Protein AF-A0A6J8AK44-F1 (afdb_monomer_lite)

Secondary structure (DSSP, 8-state):
--------S-S--SS-----TT-SSTT-----SSEEE-S-TT-SS-EEEHHHH-S--TTS----TTTTTPPP-TTS--HHHHHHHHHHHHH-TTS-----------HHHHHHTHHHHHHHHHHHHHH-HHHHS-HHHHHHHHHHHHHHH-HHHHH-HHHHHHHHHHHHHHHHHHH---TTS-HHHHHHHHHHHHHHHHT-HHHHHHHHHHHHHTTPPPSHHHHHHHHHHHHHHHHHHHHHHHT--S--SS----PPPHHHHHHHHHHHHHHHHHHHHHHHT-TT-HHHHHHHHHHHHTBPPTT-----TTGGGGHHHHHH-SS----B-HHHHHHHHHHHHHHHHHS-TT---TT--HHHHHHHHHH-HHHHHHHHHHTTT---HHHHHHHHHHHHHHHHHHHHHHHHHHHHHHHHHHHHHHHHHHHHHHHHHHHHHTT-

InterPro domains:
  IPR001965 Zinc finger, PHD-type [SM00249] (24-68)
  IPR011011 Zinc finger, FYVE/PHD-type [SSF57903] (15-71)
  IPR013083 Zinc finger, RING/FYVE/PHD-type [G3DSA:3.30.40.10] (11-73)
  IPR019786 Zinc finger, PHD-type, conserved site [PS01359] (25-67)

Sequence (440 aa):
MDDDIFISDAEALELVKEFDLETFCICKSNNSTDLICCSIDDCEINFYHRKCAGELPVNEEWTCFTCRGIQHPQTLYSSELHEKCVQKEQTNGKKTKRTYAYNDFSLEDAQADAINMIELSIKHLTEDSAMKLNPEFGKTVTLCHSNLKNPKLRSMELVKNICSNIITEIWPSIVTSNEKALLNSRLEDKTALFHKIRSAPSMILNMKELFKVLEVPNGAMTMFILQFLLPKLFQVLIKKRTKETPTAEPEKMFNLDRTEEQVLRYTAGYVCRKLSRHFKRYPRNDTAKICAEIVDSFHKSPVTRSYNFLSYTKIWVDLINRVGVYEINDDVFIFFRRMELVVRQYLNDSDTSLSVSKYILEKEIMNNSLVNIGFNELVQSYDNDQLKLILLCKFVSCWIDLRMNAFSKAYMYSKKRNNSSLSRKTKKSMRKELNKENKK

Organism: Mytilus coruscus (NCBI:txid42192)

Radius of gyration: 30.2 Å; chains: 1; bounding box: 61×74×103 Å

Structure (mmCIF, N/CA/C/O backbone):
data_AF-A0A6J8AK44-F1
#
_entry.id   AF-A0A6J8AK44-F1
#
loop_
_atom_site.group_PDB
_atom_site.id
_atom_site.type_symbol
_atom_site.label_atom_id
_atom_site.label_alt_id
_atom_site.label_comp_id
_atom_site.label_asym_id
_atom_site.label_entity_id
_atom_site.label_seq_id
_atom_site.pdbx_PDB_ins_code
_atom_site.Cartn_x
_atom_site.Cartn_y
_atom_site.Cartn_z
_atom_site.occupancy
_atom_site.B_iso_or_equiv
_atom_site.auth_seq_id
_atom_site.auth_comp_id
_atom_site.auth_asym_id
_atom_site.auth_atom_id
_atom_site.pdbx_PDB_model_num
ATOM 1 N N . MET A 1 1 ? 21.550 1.348 -42.463 1.00 33.69 1 MET A N 1
ATOM 2 C CA . MET A 1 1 ? 20.471 2.252 -42.936 1.00 33.69 1 MET A CA 1
ATOM 3 C C . MET A 1 1 ? 19.474 2.224 -41.811 1.00 33.69 1 MET A C 1
ATOM 5 O O . MET A 1 1 ? 18.588 1.378 -41.786 1.00 33.69 1 MET A O 1
ATOM 9 N N . ASP A 1 2 ? 19.800 3.022 -40.807 1.00 28.06 2 ASP A N 1
ATOM 10 C CA . ASP A 1 2 ? 19.298 2.922 -39.450 1.00 28.06 2 ASP A CA 1
ATOM 11 C C . ASP A 1 2 ? 18.446 4.162 -39.215 1.00 28.06 2 ASP A C 1
ATOM 13 O O . ASP A 1 2 ? 18.960 5.278 -39.185 1.00 28.06 2 ASP A O 1
ATOM 17 N N . ASP A 1 3 ? 17.134 3.958 -39.143 1.00 28.27 3 ASP A N 1
ATOM 18 C CA . ASP A 1 3 ? 16.196 4.992 -38.728 1.00 28.27 3 ASP A CA 1
ATOM 19 C C . ASP A 1 3 ? 16.139 4.977 -37.197 1.00 28.27 3 ASP A C 1
ATOM 21 O O . ASP A 1 3 ? 15.371 4.231 -36.580 1.00 28.27 3 ASP A O 1
ATOM 25 N N . ASP A 1 4 ? 16.997 5.794 -36.587 1.00 29.83 4 ASP A N 1
ATOM 26 C CA . ASP A 1 4 ? 16.963 6.109 -35.164 1.00 29.83 4 ASP A CA 1
ATOM 27 C C . ASP A 1 4 ? 15.692 6.907 -34.840 1.00 29.83 4 ASP A C 1
ATOM 29 O O . ASP A 1 4 ? 15.517 8.069 -35.213 1.00 29.83 4 ASP A O 1
ATOM 33 N N . ILE A 1 5 ? 14.775 6.268 -34.114 1.00 29.80 5 ILE A N 1
ATOM 34 C CA . ILE A 1 5 ? 13.603 6.924 -33.537 1.00 29.80 5 ILE A CA 1
ATOM 35 C C . ILE A 1 5 ? 14.059 7.662 -32.273 1.00 29.80 5 ILE A C 1
ATOM 37 O O . ILE A 1 5 ? 14.151 7.073 -31.195 1.00 29.80 5 ILE A O 1
ATOM 41 N N . PHE A 1 6 ? 14.314 8.963 -32.412 1.00 30.86 6 PHE A N 1
ATOM 42 C CA . PHE A 1 6 ? 14.422 9.898 -31.293 1.00 30.86 6 PHE A CA 1
ATOM 43 C C . PHE A 1 6 ? 13.092 9.953 -30.522 1.00 30.86 6 PHE A C 1
ATOM 45 O O . PHE A 1 6 ? 12.039 10.257 -31.085 1.00 30.86 6 PHE A O 1
ATOM 52 N N . ILE A 1 7 ? 13.144 9.669 -29.219 1.00 29.27 7 ILE A N 1
ATOM 53 C CA . ILE A 1 7 ? 12.087 9.987 -28.253 1.00 29.27 7 ILE A CA 1
ATOM 54 C C . ILE A 1 7 ? 12.666 11.062 -27.330 1.00 29.27 7 ILE A C 1
ATOM 56 O O . ILE A 1 7 ? 13.725 10.858 -26.748 1.00 29.27 7 ILE A O 1
ATOM 60 N N . SER A 1 8 ? 11.976 12.199 -27.260 1.00 32.56 8 SER A N 1
ATOM 61 C CA . SER A 1 8 ? 12.377 13.452 -26.611 1.00 32.56 8 SER A CA 1
ATOM 62 C C . SER A 1 8 ? 12.597 13.354 -25.094 1.00 32.56 8 SER A C 1
ATOM 64 O O . SER A 1 8 ? 11.777 12.769 -24.383 1.00 32.56 8 SER A O 1
ATOM 66 N N . ASP A 1 9 ? 13.636 14.043 -24.615 1.00 36.91 9 ASP A N 1
ATOM 67 C CA . ASP A 1 9 ? 14.162 14.136 -23.239 1.00 36.91 9 ASP A CA 1
ATOM 68 C C . ASP A 1 9 ? 13.284 14.894 -22.209 1.00 36.91 9 ASP A C 1
ATOM 70 O O . ASP A 1 9 ? 13.787 15.593 -21.333 1.00 36.91 9 ASP A O 1
ATOM 74 N N . ALA A 1 10 ? 11.956 14.767 -22.259 1.00 37.84 10 ALA A N 1
ATOM 75 C CA . ALA A 1 10 ? 11.057 15.669 -21.521 1.00 37.84 10 ALA A CA 1
ATOM 76 C C . ALA A 1 10 ? 10.525 15.185 -20.147 1.00 37.84 10 ALA A C 1
ATOM 78 O O . ALA A 1 10 ? 9.760 15.916 -19.528 1.00 37.84 10 ALA A O 1
ATOM 79 N N . GLU A 1 11 ? 10.893 14.009 -19.618 1.00 36.09 11 GLU A N 1
ATOM 80 C CA . GLU A 1 11 ? 10.250 13.469 -18.388 1.00 36.09 11 GLU A CA 1
ATOM 81 C C . GLU A 1 11 ? 11.217 12.905 -17.325 1.00 36.09 11 GLU A C 1
ATOM 83 O O . GLU A 1 11 ? 10.821 12.153 -16.437 1.00 36.09 11 GLU A O 1
ATOM 88 N N . ALA A 1 12 ? 12.503 13.266 -17.370 1.00 32.62 12 ALA A N 1
ATOM 89 C CA . ALA A 1 12 ? 13.525 12.687 -16.487 1.00 32.62 12 ALA A CA 1
ATOM 90 C C . ALA A 1 12 ? 13.815 13.479 -15.195 1.00 32.62 12 ALA A C 1
ATOM 92 O O . ALA A 1 12 ? 14.823 13.206 -14.540 1.00 32.62 12 ALA A O 1
ATOM 93 N N . LEU A 1 13 ? 12.969 14.438 -14.805 1.00 37.03 13 LEU A N 1
ATOM 94 C CA . LEU A 1 13 ? 13.330 15.412 -13.772 1.00 37.03 13 LEU A CA 1
ATOM 95 C C . LEU A 1 13 ? 12.291 15.618 -12.674 1.00 37.03 13 LEU A C 1
ATOM 97 O O . LEU A 1 13 ? 11.940 16.733 -12.317 1.00 37.03 13 LEU A O 1
ATOM 101 N N . GLU A 1 14 ? 11.905 14.511 -12.049 1.00 44.19 14 GLU A N 1
ATOM 102 C CA . GLU A 1 14 ? 11.523 14.529 -10.641 1.00 44.19 14 GLU A CA 1
ATOM 103 C C . GLU A 1 14 ? 12.252 13.407 -9.883 1.00 44.19 14 GLU A C 1
ATOM 105 O O . GLU A 1 14 ? 12.349 12.258 -10.329 1.00 44.19 14 GLU A O 1
ATOM 110 N N . LEU A 1 15 ? 12.763 13.782 -8.709 1.00 39.06 15 LEU A N 1
ATOM 111 C CA . LEU A 1 15 ? 13.403 12.978 -7.662 1.00 39.06 15 LEU A CA 1
ATOM 112 C C . LEU A 1 15 ? 14.906 12.676 -7.812 1.00 39.06 15 LEU A C 1
ATOM 114 O O . LEU A 1 15 ? 15.307 11.799 -8.585 1.00 39.06 15 LEU A O 1
ATOM 118 N N . VAL A 1 16 ? 15.639 13.315 -6.879 1.00 34.97 16 VAL A N 1
ATOM 119 C CA . VAL A 1 16 ? 17.013 13.127 -6.359 1.00 34.97 16 VAL A CA 1
ATOM 120 C C . VAL A 1 16 ? 17.965 14.222 -6.870 1.00 34.97 16 VAL A C 1
ATOM 122 O O . VAL A 1 16 ? 18.278 14.279 -8.051 1.00 34.97 16 VAL A O 1
ATOM 125 N N . LYS A 1 17 ? 18.425 15.156 -6.027 1.00 33.47 17 LYS A N 1
ATOM 126 C CA . LYS A 1 17 ? 19.253 14.914 -4.829 1.00 33.47 17 LYS A CA 1
ATOM 127 C C . LYS A 1 17 ? 18.905 15.843 -3.660 1.00 33.47 17 LYS A C 1
ATOM 129 O O . LYS A 1 17 ? 18.395 16.936 -3.874 1.00 33.47 17 LYS A O 1
ATOM 134 N N . GLU A 1 18 ? 19.247 15.404 -2.449 1.00 41.56 18 GLU A N 1
ATOM 135 C CA . GLU A 1 18 ? 19.616 16.296 -1.344 1.00 41.56 18 GLU A CA 1
ATOM 136 C C . GLU A 1 18 ? 20.659 17.296 -1.867 1.00 41.56 18 GLU A C 1
ATOM 138 O O . GLU A 1 18 ? 21.837 16.981 -2.010 1.00 41.56 18 GLU A O 1
ATOM 143 N N . PHE A 1 19 ? 20.183 18.468 -2.264 1.00 38.88 19 PHE A N 1
ATOM 144 C CA . PHE A 1 19 ? 20.963 19.685 -2.392 1.00 38.88 19 PHE A CA 1
ATOM 145 C C . PHE A 1 19 ? 20.585 20.537 -1.187 1.00 38.88 19 PHE A C 1
ATOM 147 O O . PHE A 1 19 ? 19.416 20.526 -0.787 1.00 38.88 19 PHE A O 1
ATOM 154 N N . ASP A 1 20 ? 21.547 21.268 -0.625 1.00 44.88 20 ASP A N 1
ATOM 155 C CA . ASP A 1 20 ? 21.240 22.421 0.218 1.00 44.88 20 ASP A CA 1
ATOM 156 C C . ASP A 1 20 ? 20.137 23.227 -0.477 1.00 44.88 20 ASP A C 1
ATOM 158 O O . ASP A 1 20 ? 20.314 23.730 -1.588 1.00 44.88 20 ASP A O 1
ATOM 162 N N . LEU A 1 21 ? 18.958 23.254 0.144 1.00 44.50 21 LEU A N 1
ATOM 163 C CA . LEU A 1 21 ? 17.690 23.720 -0.426 1.00 44.50 21 LEU A CA 1
ATOM 164 C C . LEU A 1 21 ? 17.647 25.235 -0.656 1.00 44.50 21 LEU A C 1
ATOM 166 O O . LEU A 1 21 ? 16.564 25.811 -0.742 1.00 44.50 21 LEU A O 1
ATOM 170 N N . GLU A 1 22 ? 18.789 25.909 -0.705 1.00 51.47 22 GLU A N 1
ATOM 171 C CA . GLU A 1 22 ? 18.781 27.355 -0.615 1.00 51.47 22 GLU A CA 1
ATOM 172 C C . GLU A 1 22 ? 18.379 28.024 -1.925 1.00 51.47 22 GLU A C 1
ATOM 174 O O . GLU A 1 22 ? 17.732 29.062 -1.847 1.00 51.47 22 GLU A O 1
ATOM 179 N N . THR A 1 23 ? 18.651 27.475 -3.120 1.00 58.12 23 THR A N 1
ATOM 180 C CA . THR A 1 23 ? 18.308 28.196 -4.363 1.00 58.12 23 THR A CA 1
ATOM 181 C C . THR A 1 23 ? 18.241 27.302 -5.618 1.00 58.12 23 THR A C 1
ATOM 183 O O . THR A 1 23 ? 19.275 26.935 -6.167 1.00 58.12 23 THR A O 1
ATOM 186 N N . PHE A 1 24 ? 17.044 27.025 -6.159 1.00 71.00 24 PHE A N 1
ATOM 187 C CA . PHE A 1 24 ? 16.863 26.370 -7.480 1.00 71.00 24 PHE A CA 1
ATOM 188 C C . PHE A 1 24 ? 16.964 27.334 -8.666 1.00 71.00 24 PHE A C 1
ATOM 190 O O . PHE A 1 24 ? 16.621 26.970 -9.777 1.00 71.00 24 PHE A O 1
ATOM 197 N N . CYS A 1 25 ? 17.280 28.602 -8.425 1.00 82.81 25 CYS A N 1
ATOM 198 C CA . CYS A 1 25 ? 17.308 29.658 -9.424 1.00 82.81 25 CYS A CA 1
ATOM 199 C C . CYS A 1 25 ? 18.153 30.803 -8.862 1.00 82.81 25 CYS A C 1
ATOM 201 O O . CYS A 1 25 ? 18.183 31.028 -7.651 1.00 82.81 25 CYS A O 1
ATOM 203 N N . ILE A 1 26 ? 18.771 31.596 -9.732 1.00 87.00 26 ILE A N 1
ATOM 204 C CA . ILE A 1 26 ? 19.531 32.804 -9.358 1.00 87.00 26 ILE A CA 1
ATOM 205 C C . ILE A 1 26 ? 18.741 33.817 -8.515 1.00 87.00 26 ILE A C 1
ATOM 207 O O . ILE A 1 26 ? 19.342 34.627 -7.815 1.00 87.00 26 ILE A O 1
ATOM 211 N N . CYS A 1 27 ? 17.405 33.786 -8.565 1.00 84.69 27 CYS A N 1
ATOM 212 C CA . CYS A 1 27 ? 16.552 34.669 -7.769 1.00 84.69 27 CYS A CA 1
ATOM 213 C C . CYS A 1 27 ? 16.454 34.254 -6.295 1.00 84.69 27 CYS A C 1
ATOM 215 O O . CYS A 1 27 ? 15.814 34.951 -5.512 1.00 84.69 27 CYS A O 1
ATOM 217 N N . LYS A 1 28 ? 17.052 33.113 -5.931 1.00 81.50 28 LYS A N 1
ATOM 218 C CA . LYS A 1 28 ? 17.053 32.543 -4.583 1.00 81.50 28 LYS A CA 1
ATOM 219 C C . LYS A 1 28 ? 15.673 32.217 -4.000 1.00 81.50 28 LYS A C 1
ATOM 221 O O . LYS A 1 28 ? 15.518 32.101 -2.792 1.00 81.50 28 LYS A O 1
ATOM 226 N N . SER A 1 29 ? 14.656 32.082 -4.851 1.00 78.56 29 SER A N 1
ATOM 227 C CA . SER A 1 29 ? 13.318 31.658 -4.433 1.00 78.56 29 SER A CA 1
ATOM 228 C C . SER A 1 29 ? 13.191 30.136 -4.454 1.00 78.56 29 SER A C 1
ATOM 230 O O . SER A 1 29 ? 13.572 29.491 -5.432 1.00 78.56 29 SER A O 1
ATOM 232 N N . ASN A 1 30 ? 12.564 29.581 -3.414 1.00 71.88 30 ASN A N 1
ATOM 233 C CA . ASN A 1 30 ? 12.298 28.144 -3.266 1.00 71.88 30 ASN A CA 1
ATOM 234 C C . ASN A 1 30 ? 11.032 27.679 -4.003 1.00 71.88 30 ASN A C 1
ATOM 236 O O . ASN A 1 30 ? 10.560 26.562 -3.798 1.00 71.88 30 ASN A O 1
ATOM 240 N N . ASN A 1 31 ? 10.438 28.531 -4.842 1.00 73.31 31 ASN A N 1
ATOM 241 C CA . ASN A 1 31 ? 9.289 28.147 -5.649 1.00 73.31 31 ASN A CA 1
ATOM 242 C C . ASN A 1 31 ? 9.711 27.091 -6.691 1.00 73.31 31 ASN A C 1
ATOM 244 O O . ASN A 1 31 ? 10.612 27.334 -7.482 1.00 73.31 31 ASN A O 1
ATOM 248 N N . SER A 1 32 ? 9.072 25.925 -6.709 1.00 71.44 32 SER A N 1
ATOM 249 C CA . SER A 1 32 ? 9.403 24.830 -7.633 1.00 71.44 32 SER A CA 1
ATOM 250 C C . SER A 1 32 ? 8.531 24.793 -8.894 1.00 71.44 32 SER A C 1
ATOM 252 O O . SER A 1 32 ? 8.629 23.860 -9.686 1.00 71.44 32 SER A O 1
ATOM 254 N N . THR A 1 33 ? 7.649 25.776 -9.090 1.00 76.00 33 THR A N 1
ATOM 255 C CA . THR A 1 33 ? 6.726 25.797 -10.235 1.00 76.00 33 THR A CA 1
ATOM 256 C C . THR A 1 33 ? 7.328 26.504 -11.454 1.00 76.00 33 THR A C 1
ATOM 258 O O . THR A 1 33 ? 7.975 27.540 -11.315 1.00 76.00 33 THR A O 1
ATOM 261 N N . ASP A 1 34 ? 7.078 25.951 -12.649 1.00 82.56 34 ASP A N 1
ATOM 262 C CA . ASP A 1 34 ? 7.478 26.506 -13.958 1.00 82.56 34 ASP A CA 1
ATOM 263 C C . ASP A 1 34 ? 8.996 26.739 -14.102 1.00 82.56 34 ASP A C 1
ATOM 265 O O . ASP A 1 34 ? 9.480 27.861 -14.291 1.00 82.56 34 ASP A O 1
ATOM 269 N N . LEU A 1 35 ? 9.755 25.648 -13.966 1.00 83.31 35 LEU A N 1
ATOM 270 C CA . LEU A 1 35 ? 11.209 25.631 -14.107 1.00 83.31 35 LEU A CA 1
ATOM 271 C C . LEU A 1 35 ? 11.632 25.262 -15.536 1.00 83.31 35 LEU A C 1
ATOM 273 O O . LEU A 1 35 ? 10.979 24.472 -16.216 1.00 83.31 35 LEU A O 1
ATOM 277 N N . ILE A 1 36 ? 12.763 25.812 -15.968 1.00 87.88 36 ILE A N 1
ATOM 278 C CA . ILE A 1 36 ? 13.494 25.422 -17.172 1.00 87.88 36 ILE A CA 1
ATOM 279 C C . ILE A 1 36 ? 14.905 24.973 -16.776 1.00 87.88 36 ILE A C 1
ATOM 281 O O . ILE A 1 36 ? 15.516 25.552 -15.874 1.00 87.88 36 ILE A O 1
ATOM 285 N N . CYS A 1 37 ? 15.393 23.909 -17.413 1.00 87.88 37 CYS A N 1
ATOM 286 C CA . CYS A 1 37 ? 16.715 23.341 -17.157 1.00 87.88 37 CYS A CA 1
ATOM 287 C C . CYS A 1 37 ? 17.729 23.901 -18.151 1.00 87.88 37 CYS A C 1
ATOM 289 O O . CYS A 1 37 ? 17.433 23.989 -19.344 1.00 87.88 37 CYS A O 1
ATOM 291 N N . CYS A 1 38 ? 18.918 24.256 -17.668 1.00 89.81 38 CYS A N 1
ATOM 292 C CA . CYS A 1 38 ? 20.045 24.574 -18.535 1.00 89.81 38 CYS A CA 1
ATOM 293 C C . CYS A 1 38 ? 20.456 23.327 -19.338 1.00 89.81 38 CYS A C 1
ATOM 295 O O . CYS A 1 38 ? 20.525 22.237 -18.780 1.00 89.81 38 CYS A O 1
ATOM 297 N N . SER A 1 39 ? 20.763 23.490 -20.625 1.00 89.69 39 SER A N 1
ATOM 298 C CA . SER A 1 39 ? 21.188 22.415 -21.532 1.00 89.69 39 SER A CA 1
ATOM 299 C C . SER A 1 39 ? 22.637 21.954 -21.338 1.00 89.69 39 SER A C 1
ATOM 301 O O . SER A 1 39 ? 23.077 21.028 -22.008 1.00 89.69 39 SER A O 1
ATOM 303 N N . ILE A 1 40 ? 23.401 22.604 -20.455 1.00 88.69 40 ILE A N 1
ATOM 304 C CA . ILE A 1 40 ? 24.798 22.259 -20.174 1.00 88.69 40 ILE A CA 1
ATOM 305 C C . ILE A 1 40 ? 24.848 21.316 -18.972 1.00 88.69 40 ILE A C 1
ATOM 307 O O . ILE A 1 40 ? 24.487 21.721 -17.867 1.00 88.69 40 ILE A O 1
ATOM 311 N N . ASP A 1 41 ? 25.346 20.097 -19.193 1.00 80.81 41 ASP A N 1
ATOM 312 C CA . ASP A 1 41 ? 25.376 19.000 -18.209 1.00 80.81 41 ASP A CA 1
ATOM 313 C C . ASP A 1 41 ? 26.068 19.364 -16.879 1.00 80.81 41 ASP A C 1
ATOM 315 O O . ASP A 1 41 ? 25.680 18.868 -15.821 1.00 80.81 41 ASP A O 1
ATOM 319 N N . ASP A 1 42 ? 27.054 20.265 -16.920 1.00 82.50 42 ASP A N 1
ATOM 320 C CA . ASP A 1 42 ? 27.830 20.723 -15.758 1.00 82.50 42 ASP A CA 1
ATOM 321 C C . ASP A 1 42 ? 27.357 22.090 -15.203 1.00 82.50 42 ASP A C 1
ATOM 323 O O . ASP A 1 42 ? 28.110 22.800 -14.536 1.00 82.50 42 ASP A O 1
ATOM 327 N N . CYS A 1 43 ? 26.116 22.513 -15.481 1.00 85.56 43 CYS A N 1
ATOM 328 C CA . CYS A 1 43 ? 25.568 23.762 -14.941 1.00 85.56 43 CYS A CA 1
ATOM 329 C C . CYS A 1 43 ? 25.417 23.711 -13.407 1.00 85.56 43 CYS A C 1
ATOM 331 O O . CYS A 1 43 ? 24.643 22.913 -12.883 1.00 85.56 43 CYS A O 1
ATOM 333 N N . GLU A 1 44 ? 26.077 24.627 -12.686 1.00 84.12 44 GLU A N 1
ATOM 334 C CA . GLU A 1 44 ? 26.022 24.690 -11.212 1.00 84.12 44 GLU A CA 1
ATOM 335 C C . GLU A 1 44 ? 24.612 24.946 -10.654 1.00 84.12 44 GLU A C 1
ATOM 337 O O . GLU A 1 44 ? 24.246 24.393 -9.620 1.00 84.12 44 GLU A O 1
ATOM 342 N N . ILE A 1 45 ? 23.815 25.784 -11.329 1.00 83.88 45 ILE A N 1
ATOM 343 C CA . ILE A 1 45 ? 22.479 26.203 -10.860 1.00 83.88 45 ILE A CA 1
ATOM 344 C C . ILE A 1 45 ? 21.389 25.253 -11.368 1.00 83.88 45 ILE A C 1
ATOM 346 O O . ILE A 1 45 ? 20.412 24.997 -10.667 1.00 83.88 45 ILE A O 1
ATOM 350 N N . ASN A 1 46 ? 21.600 24.679 -12.555 1.00 83.56 46 ASN A N 1
ATOM 351 C CA . ASN A 1 46 ? 20.788 23.653 -13.211 1.00 83.56 46 ASN A CA 1
ATOM 352 C C . ASN A 1 46 ? 19.357 24.090 -13.592 1.00 83.56 46 ASN A C 1
ATOM 354 O O . ASN A 1 46 ? 19.004 24.074 -14.771 1.00 83.56 46 ASN A O 1
ATOM 358 N N . PHE A 1 47 ? 18.560 24.562 -12.632 1.00 86.50 47 PHE A N 1
ATOM 359 C CA . PHE A 1 47 ? 17.179 25.010 -12.812 1.00 86.50 47 PHE A CA 1
ATOM 360 C C . PHE A 1 47 ? 17.053 26.525 -12.723 1.00 86.50 47 PHE A C 1
ATOM 362 O O . PHE A 1 47 ? 17.844 27.212 -12.085 1.00 86.50 47 PHE A O 1
ATOM 369 N N . TYR A 1 48 ? 16.057 27.065 -13.413 1.00 90.00 48 TYR A N 1
ATOM 370 C CA . TYR A 1 48 ? 15.700 28.475 -13.352 1.00 90.00 48 TYR A CA 1
ATOM 371 C C . TYR A 1 48 ? 14.190 28.591 -13.473 1.00 90.00 48 TYR A C 1
ATOM 373 O O . TYR A 1 48 ? 13.579 27.863 -14.250 1.00 90.00 48 TYR A O 1
ATOM 381 N N . HIS A 1 49 ? 13.559 29.532 -12.769 1.00 90.38 49 HIS A N 1
ATOM 382 C CA . HIS A 1 49 ? 12.174 29.881 -13.101 1.00 90.38 49 HIS A CA 1
ATOM 383 C C . HIS A 1 49 ? 12.129 30.383 -14.536 1.00 90.38 49 HIS A C 1
ATOM 385 O O . HIS A 1 49 ? 12.951 31.219 -14.913 1.00 90.38 49 HIS A O 1
ATOM 391 N N . ARG A 1 50 ? 11.138 29.959 -15.320 1.00 86.00 50 ARG A N 1
ATOM 392 C CA . ARG A 1 50 ? 10.960 30.417 -16.706 1.00 86.00 50 ARG A CA 1
ATOM 393 C C . ARG A 1 50 ? 10.909 31.950 -16.800 1.00 86.00 50 ARG A C 1
ATOM 395 O O . ARG A 1 50 ? 11.462 32.537 -17.719 1.00 86.00 50 ARG A O 1
ATOM 402 N N . LYS A 1 51 ? 10.358 32.621 -15.781 1.00 86.75 51 LYS A N 1
ATOM 403 C CA . LYS A 1 51 ? 10.393 34.092 -15.649 1.00 86.75 51 LYS A CA 1
ATOM 404 C C . LYS A 1 51 ? 11.799 34.666 -15.446 1.00 86.75 51 LYS A C 1
ATOM 406 O O . LYS A 1 51 ? 12.100 35.724 -15.981 1.00 86.75 51 LYS A O 1
ATOM 411 N N . CYS A 1 52 ? 12.644 33.986 -14.674 1.00 86.94 52 CYS A N 1
ATOM 412 C CA . CYS A 1 52 ? 14.039 34.378 -14.454 1.00 86.94 52 CYS A CA 1
ATOM 413 C C . CYS A 1 52 ? 14.930 34.043 -15.657 1.00 86.94 52 CYS A C 1
ATOM 415 O O . CYS A 1 52 ? 15.948 34.692 -15.860 1.00 86.94 52 CYS A O 1
ATOM 417 N N . ALA A 1 53 ? 14.541 33.051 -16.459 1.00 86.38 53 ALA A N 1
ATOM 418 C CA . ALA A 1 53 ? 15.200 32.676 -17.705 1.00 86.38 53 ALA A CA 1
ATOM 419 C C . ALA A 1 53 ? 14.870 33.606 -18.893 1.00 86.38 53 ALA A C 1
ATOM 421 O O . ALA A 1 53 ? 15.570 33.562 -19.906 1.00 86.38 53 ALA A O 1
ATOM 422 N N . GLY A 1 54 ? 13.840 34.452 -18.759 1.00 83.06 54 GLY A N 1
ATOM 423 C CA . GLY A 1 54 ? 13.260 35.245 -19.846 1.00 83.06 54 GLY A CA 1
ATOM 424 C C . GLY A 1 54 ? 12.196 34.465 -20.631 1.00 83.06 54 GLY A C 1
ATOM 425 O O . GLY A 1 54 ? 12.223 33.236 -20.687 1.00 83.06 54 GLY A O 1
ATOM 426 N N . GLU A 1 55 ? 11.224 35.166 -21.227 1.00 70.81 55 GLU A N 1
ATOM 427 C CA . GLU A 1 55 ? 10.202 34.527 -22.068 1.00 70.81 55 GLU A CA 1
ATOM 428 C C . GLU A 1 55 ? 10.852 33.916 -23.312 1.00 70.81 55 GLU A C 1
ATOM 430 O O . GLU A 1 55 ? 11.387 34.626 -24.163 1.00 70.81 55 GLU A O 1
ATOM 435 N N . LEU A 1 56 ? 10.812 32.588 -23.407 1.00 70.19 56 LEU A N 1
ATOM 436 C CA . LEU A 1 56 ? 11.410 31.836 -24.502 1.00 70.19 56 LEU A CA 1
ATOM 437 C C . LEU A 1 56 ? 10.407 30.871 -25.137 1.00 70.19 56 LEU A C 1
ATOM 439 O O . LEU A 1 56 ? 9.531 30.340 -24.436 1.00 70.19 56 LEU A O 1
ATOM 443 N N . PRO A 1 57 ? 10.539 30.613 -26.452 1.00 60.34 57 PRO A N 1
ATOM 444 C CA . PRO A 1 57 ? 9.725 29.629 -27.150 1.00 60.34 57 PRO A CA 1
ATOM 445 C C . PRO A 1 57 ? 9.933 28.226 -26.557 1.00 60.34 57 PRO A C 1
ATOM 447 O O . PRO A 1 57 ? 11.014 27.863 -26.110 1.00 60.34 57 PRO A O 1
ATOM 450 N N . VAL A 1 58 ? 8.863 27.428 -26.524 1.00 57.09 58 VAL A N 1
ATOM 451 C CA . VAL A 1 58 ? 8.753 26.189 -25.724 1.00 57.09 58 VAL A CA 1
ATOM 452 C C . VAL A 1 58 ? 9.628 25.025 -26.239 1.00 57.09 58 VAL A C 1
ATOM 454 O O . VAL A 1 58 ? 9.726 24.011 -25.560 1.00 57.09 58 VAL A O 1
ATOM 457 N N . ASN A 1 59 ? 10.317 25.167 -27.377 1.00 59.41 59 ASN A N 1
ATOM 458 C CA . ASN A 1 59 ? 10.892 24.037 -28.123 1.00 59.41 59 ASN A CA 1
ATOM 459 C C . ASN A 1 59 ? 12.389 24.163 -28.471 1.00 59.41 59 ASN A C 1
ATOM 461 O O . ASN A 1 59 ? 12.846 23.481 -29.384 1.00 59.41 59 ASN A O 1
ATOM 465 N N . GLU A 1 60 ? 13.152 25.018 -27.792 1.00 72.19 60 GLU A N 1
ATOM 466 C CA . GLU A 1 60 ? 14.591 25.169 -28.053 1.00 72.19 60 GLU A CA 1
ATOM 467 C C . GLU A 1 60 ? 15.429 24.792 -26.829 1.00 72.19 60 GLU A C 1
ATOM 469 O O . GLU A 1 60 ? 15.016 25.005 -25.687 1.00 72.19 60 GLU A O 1
ATOM 474 N N . GLU A 1 61 ? 16.617 24.234 -27.078 1.00 84.19 61 GLU A N 1
ATOM 475 C CA . GLU A 1 61 ? 17.623 24.007 -26.043 1.00 84.19 61 GLU A CA 1
ATOM 476 C C . GLU A 1 61 ? 17.972 25.338 -25.373 1.00 84.19 61 GLU A C 1
ATOM 478 O O . GLU A 1 61 ? 18.424 26.295 -26.011 1.00 84.19 61 GLU A O 1
ATOM 483 N N . TRP A 1 62 ? 17.747 25.416 -24.064 1.00 89.00 62 TRP A N 1
ATOM 484 C CA . TRP A 1 62 ? 17.985 26.634 -23.311 1.00 89.00 62 TRP A CA 1
ATOM 485 C C . TRP A 1 62 ? 19.258 26.530 -22.485 1.00 89.00 62 TRP A C 1
ATOM 487 O O . TRP A 1 62 ? 19.387 25.659 -21.635 1.00 89.00 62 TRP A O 1
ATOM 497 N N . THR A 1 63 ? 20.178 27.472 -22.675 1.00 91.12 63 THR A N 1
ATOM 498 C CA . THR A 1 63 ? 21.388 27.593 -21.855 1.00 91.12 63 THR A CA 1
ATOM 499 C C . THR A 1 63 ? 21.262 28.815 -20.958 1.00 91.12 63 THR A C 1
ATOM 501 O O . THR A 1 63 ? 20.932 29.904 -21.433 1.00 91.12 63 THR A O 1
ATOM 504 N N . CYS A 1 64 ? 21.529 28.660 -19.665 1.00 90.56 64 CYS A N 1
ATOM 505 C CA . CYS A 1 64 ? 21.381 29.751 -18.713 1.00 90.56 64 CYS A CA 1
ATOM 506 C C . CYS A 1 64 ? 22.419 30.864 -18.910 1.00 90.56 64 CYS A C 1
ATOM 508 O O . CYS A 1 64 ? 23.469 30.661 -19.520 1.00 90.56 64 CYS A O 1
ATOM 510 N N . PHE A 1 65 ? 22.152 32.046 -18.348 1.00 86.94 65 PHE A N 1
ATOM 511 C CA . PHE A 1 65 ? 23.057 33.199 -18.444 1.00 86.94 65 PHE A CA 1
ATOM 512 C C . PHE A 1 65 ? 24.467 32.888 -17.926 1.00 86.94 65 PHE A C 1
ATOM 514 O O . PHE A 1 65 ? 25.443 33.238 -18.586 1.00 86.94 65 PHE A O 1
ATOM 521 N N . THR A 1 66 ? 24.569 32.151 -16.813 1.00 87.31 66 THR A N 1
ATOM 522 C CA . THR A 1 66 ? 25.848 31.733 -16.223 1.00 87.31 66 THR A CA 1
ATOM 523 C C . THR A 1 66 ? 26.651 30.861 -17.188 1.00 87.31 66 THR A C 1
ATOM 525 O O . THR A 1 66 ? 27.803 31.166 -17.479 1.00 87.31 66 THR A O 1
ATOM 528 N N . CYS A 1 67 ? 26.034 29.819 -17.753 1.00 89.50 67 CYS A N 1
ATOM 529 C CA . CYS A 1 67 ? 26.694 28.920 -18.702 1.00 89.50 67 CYS A CA 1
ATOM 530 C C . CYS A 1 67 ? 26.973 29.575 -20.061 1.00 89.50 67 CYS A C 1
ATOM 532 O O . CYS A 1 67 ? 27.892 29.161 -20.756 1.00 89.50 67 CYS A O 1
ATOM 534 N N . ARG A 1 68 ? 26.225 30.621 -20.434 1.00 87.38 68 ARG A N 1
ATOM 535 C CA . ARG A 1 68 ? 26.517 31.447 -21.617 1.00 87.38 68 ARG A CA 1
ATOM 536 C C . ARG A 1 68 ? 27.671 32.434 -21.395 1.00 87.38 68 ARG A C 1
ATOM 538 O O . ARG A 1 68 ? 28.033 33.138 -22.332 1.00 87.38 68 ARG A O 1
ATOM 545 N N . GLY A 1 69 ? 28.215 32.539 -20.177 1.00 86.12 69 GLY A N 1
ATOM 546 C CA . GLY A 1 69 ? 29.207 33.560 -19.824 1.00 86.12 69 GLY A CA 1
ATOM 547 C C . GLY A 1 69 ? 28.654 34.989 -19.884 1.00 86.12 69 GLY A C 1
ATOM 548 O O . GLY A 1 69 ? 29.416 35.953 -19.908 1.00 86.12 69 GLY A O 1
ATOM 549 N N . ILE A 1 70 ? 27.327 35.139 -19.925 1.00 79.81 70 ILE A N 1
ATOM 550 C CA . ILE A 1 70 ? 26.661 36.437 -19.945 1.00 79.81 70 ILE A CA 1
ATOM 551 C C . ILE A 1 70 ? 26.506 36.864 -18.493 1.00 79.81 70 ILE A C 1
ATOM 553 O O . ILE A 1 70 ? 25.841 36.184 -17.707 1.00 79.81 70 ILE A O 1
ATOM 557 N N . GLN A 1 71 ? 27.098 38.004 -18.129 1.00 65.44 71 GLN A N 1
ATOM 558 C CA . GLN A 1 71 ? 26.786 38.626 -16.848 1.00 65.44 71 GLN A CA 1
ATOM 559 C C . GLN A 1 71 ? 25.278 38.847 -16.791 1.00 65.44 71 GLN A C 1
ATOM 561 O O . GLN A 1 71 ? 24.707 39.539 -17.636 1.00 65.44 71 GLN A O 1
ATOM 566 N N . HIS A 1 72 ? 24.630 38.204 -15.819 1.00 60.84 72 HIS A N 1
ATOM 567 C CA . HIS A 1 72 ? 23.205 38.370 -15.603 1.00 60.84 72 HIS A CA 1
ATOM 568 C C . HIS A 1 72 ? 22.901 39.874 -15.528 1.00 60.84 72 HIS A C 1
ATOM 570 O O . HIS A 1 72 ? 23.637 40.577 -14.829 1.00 60.84 72 HIS A O 1
ATOM 576 N N . PRO A 1 73 ? 21.858 40.390 -16.202 1.00 53.47 73 PRO A N 1
ATOM 577 C CA . PRO A 1 73 ? 21.499 41.804 -16.155 1.00 53.47 73 PRO A CA 1
ATOM 578 C C . PRO A 1 73 ? 20.925 42.158 -14.772 1.00 53.47 73 PRO A C 1
ATOM 580 O O . PRO A 1 73 ? 19.748 42.459 -14.607 1.00 53.47 73 PRO A O 1
ATOM 583 N N . GLN A 1 74 ? 21.761 42.107 -13.736 1.00 51.19 74 GLN A N 1
ATOM 584 C CA . GLN A 1 74 ? 21.450 42.590 -12.394 1.00 51.19 74 GLN A CA 1
ATOM 585 C C . GLN A 1 74 ? 21.272 44.116 -12.385 1.00 51.19 74 GLN A C 1
ATOM 587 O O . GLN A 1 74 ? 20.640 44.647 -11.482 1.00 51.19 74 GLN A O 1
ATOM 592 N N . THR A 1 75 ? 21.733 44.822 -13.421 1.00 43.03 75 THR A N 1
ATOM 593 C CA . THR A 1 75 ? 21.586 46.277 -13.577 1.00 43.03 75 THR A CA 1
ATOM 594 C C . THR A 1 75 ? 20.215 46.736 -14.082 1.00 43.03 75 THR A C 1
ATOM 596 O O . THR A 1 75 ? 19.949 47.933 -14.061 1.00 43.03 75 THR A O 1
ATOM 599 N N . LEU A 1 76 ? 19.314 45.827 -14.478 1.00 45.53 76 LEU A N 1
ATOM 600 C CA . LEU A 1 76 ? 17.914 46.162 -14.807 1.00 45.53 76 LEU A CA 1
ATOM 601 C C . LEU A 1 76 ? 16.903 45.628 -13.782 1.00 45.53 76 LEU A C 1
ATOM 603 O O . LEU A 1 76 ? 15.711 45.916 -13.877 1.00 45.53 76 LEU A O 1
ATOM 607 N N . TYR A 1 77 ? 17.367 44.896 -12.767 1.00 44.94 77 TYR A N 1
ATOM 608 C CA . TYR A 1 77 ? 16.540 44.436 -11.656 1.00 44.94 77 TYR A CA 1
ATOM 609 C C . TYR A 1 77 ? 16.566 45.484 -10.534 1.00 44.94 77 TYR A C 1
ATOM 611 O O . TYR A 1 77 ? 17.218 45.322 -9.506 1.00 44.94 77 TYR A O 1
ATOM 619 N N . SER A 1 78 ? 15.868 46.603 -10.745 1.00 47.72 78 SER A N 1
ATOM 620 C CA . SER A 1 78 ? 15.604 47.561 -9.667 1.00 47.72 78 SER A CA 1
ATOM 621 C C . SER A 1 78 ? 14.850 46.857 -8.533 1.00 47.72 78 SER A C 1
ATOM 623 O O . SER A 1 78 ? 13.908 46.102 -8.801 1.00 47.72 78 SER A O 1
ATOM 625 N N . SER A 1 79 ? 15.212 47.157 -7.284 1.00 49.53 79 SER A N 1
ATOM 626 C CA . SER A 1 79 ? 14.547 46.706 -6.049 1.00 49.53 79 SER A CA 1
ATOM 627 C C . SER A 1 79 ? 13.012 46.783 -6.099 1.00 49.53 79 SER A C 1
ATOM 629 O O . SER A 1 79 ? 12.335 45.936 -5.518 1.00 49.53 79 SER A O 1
ATOM 631 N N . GLU A 1 80 ? 12.451 47.704 -6.888 1.00 46.31 80 GLU A N 1
ATOM 632 C CA . GLU A 1 80 ? 11.009 47.834 -7.107 1.00 46.31 80 GLU A CA 1
ATOM 633 C C . GLU A 1 80 ? 10.318 46.601 -7.715 1.00 46.31 80 GLU A C 1
ATOM 635 O O . GLU A 1 80 ? 9.147 46.365 -7.427 1.00 46.31 80 GLU A O 1
ATOM 640 N N . LEU A 1 81 ? 10.974 45.808 -8.573 1.00 45.88 81 LEU A N 1
ATOM 641 C CA . LEU A 1 81 ? 10.344 44.626 -9.185 1.00 45.88 81 LEU A CA 1
ATOM 642 C C . LEU A 1 81 ? 10.367 43.413 -8.250 1.00 45.88 81 LEU A C 1
ATOM 644 O O . LEU A 1 81 ? 9.448 42.595 -8.301 1.00 45.88 81 LEU A O 1
ATOM 648 N N . HIS A 1 82 ? 11.360 43.324 -7.361 1.00 50.88 82 HIS A N 1
ATOM 649 C CA . HIS A 1 82 ? 11.376 42.324 -6.295 1.00 50.88 82 HIS A CA 1
ATOM 650 C C . HIS A 1 82 ? 10.288 42.629 -5.256 1.00 50.88 82 HIS A C 1
ATOM 652 O O . HIS A 1 82 ? 9.493 41.743 -4.942 1.00 50.88 82 HIS A O 1
ATOM 658 N N . GLU A 1 83 ? 10.139 43.894 -4.848 1.00 51.34 83 GLU A N 1
ATOM 659 C CA . GLU A 1 83 ? 9.024 44.325 -3.994 1.00 51.34 83 GLU A CA 1
ATOM 660 C C . GLU A 1 83 ? 7.665 44.131 -4.675 1.00 51.34 83 GLU A C 1
ATOM 662 O O . GLU A 1 83 ? 6.754 43.590 -4.056 1.00 51.34 83 GLU A O 1
ATOM 667 N N . LYS A 1 84 ? 7.518 44.450 -5.969 1.00 47.47 84 LYS A N 1
ATOM 668 C CA . LYS A 1 84 ? 6.267 44.202 -6.713 1.00 47.47 84 LYS A CA 1
ATOM 669 C C . LYS A 1 84 ? 5.973 42.709 -6.912 1.00 47.47 84 LYS A C 1
ATOM 671 O O . LYS A 1 84 ? 4.802 42.351 -7.019 1.00 47.47 84 LYS A O 1
ATOM 676 N N . CYS A 1 85 ? 6.980 41.831 -6.950 1.00 42.56 85 CYS A N 1
ATOM 677 C CA . CYS A 1 85 ? 6.785 40.380 -7.043 1.00 42.56 85 CYS A CA 1
ATOM 678 C C . CYS A 1 85 ? 6.367 39.774 -5.692 1.00 42.56 85 CYS A C 1
ATOM 680 O O . CYS A 1 85 ? 5.413 38.999 -5.649 1.00 42.56 85 CYS A O 1
ATOM 682 N N . VAL A 1 86 ? 6.993 40.209 -4.592 1.00 50.00 86 VAL A N 1
ATOM 683 C CA . VAL A 1 86 ? 6.623 39.818 -3.219 1.00 50.00 86 VAL A CA 1
ATOM 684 C C . VAL A 1 86 ? 5.245 40.389 -2.832 1.00 50.00 86 VAL A C 1
ATOM 686 O O . VAL A 1 86 ? 4.408 39.679 -2.277 1.00 50.00 86 VAL A O 1
ATOM 689 N N . GLN A 1 87 ? 4.932 41.632 -3.217 1.00 47.59 87 GLN A N 1
ATOM 690 C CA . GLN A 1 87 ? 3.624 42.259 -2.970 1.00 47.59 87 GLN A CA 1
ATOM 691 C C . GLN A 1 87 ? 2.504 41.712 -3.879 1.00 47.59 87 GLN A C 1
ATOM 693 O O . GLN A 1 87 ? 1.350 41.634 -3.445 1.00 47.59 87 GLN A O 1
ATOM 698 N N . LYS A 1 88 ? 2.794 41.271 -5.118 1.00 46.00 88 LYS A N 1
ATOM 699 C CA . LYS A 1 88 ? 1.799 40.579 -5.968 1.00 46.00 88 LYS A CA 1
ATOM 700 C C . LYS A 1 88 ? 1.462 39.175 -5.471 1.00 46.00 88 LYS A C 1
ATOM 702 O O . LYS A 1 88 ? 0.328 38.753 -5.682 1.00 46.00 88 LYS A O 1
ATOM 707 N N . GLU A 1 89 ? 2.374 38.462 -4.810 1.00 44.66 89 GLU A N 1
ATOM 708 C CA . GLU A 1 89 ? 2.056 37.175 -4.169 1.00 44.66 89 GLU A CA 1
ATOM 709 C C . GLU A 1 89 ? 1.195 37.354 -2.909 1.00 44.66 89 GLU A C 1
ATOM 711 O O . GLU A 1 89 ? 0.273 36.568 -2.687 1.00 44.66 89 GLU A O 1
ATOM 716 N N . GLN A 1 90 ? 1.385 38.443 -2.156 1.00 48.41 90 GLN A N 1
ATOM 717 C CA . GLN A 1 90 ? 0.527 38.784 -1.013 1.00 48.41 90 GLN A CA 1
ATOM 718 C C . GLN A 1 90 ? -0.877 39.273 -1.423 1.00 48.41 90 GLN A C 1
ATOM 720 O O . GLN A 1 90 ? -1.833 39.088 -0.674 1.00 48.41 90 GLN A O 1
ATOM 725 N N . THR A 1 91 ? -1.041 39.842 -2.625 1.00 45.25 91 THR A N 1
ATOM 726 C CA . THR A 1 91 ? -2.334 40.383 -3.100 1.00 45.25 91 THR A CA 1
ATOM 727 C C . THR A 1 91 ? -3.090 39.476 -4.085 1.00 45.25 91 THR A C 1
ATOM 729 O O . THR A 1 91 ? -4.313 39.570 -4.165 1.00 45.25 91 THR A O 1
ATOM 732 N N . ASN A 1 92 ? -2.429 38.531 -4.772 1.00 39.75 92 ASN A N 1
ATOM 733 C CA . ASN A 1 92 ? -3.077 37.545 -5.663 1.00 39.75 92 ASN A CA 1
ATOM 734 C C . ASN A 1 92 ? -3.286 36.147 -5.046 1.00 39.75 92 ASN A C 1
ATOM 736 O O . ASN A 1 92 ? -3.673 35.214 -5.757 1.00 39.75 92 ASN A O 1
ATOM 740 N N . GLY A 1 93 ? -3.142 35.996 -3.725 1.00 42.28 93 GLY A N 1
ATOM 741 C CA . GLY A 1 93 ? -3.421 34.766 -2.961 1.00 42.28 93 GLY A CA 1
ATOM 742 C C . GLY A 1 93 ? -4.881 34.267 -2.965 1.00 42.28 93 GLY A C 1
ATOM 743 O O . GLY A 1 93 ? -5.251 33.445 -2.132 1.00 42.28 93 GLY A O 1
ATOM 744 N N . LYS A 1 94 ? -5.729 34.736 -3.892 1.00 40.91 94 LYS A N 1
ATOM 745 C CA . LYS A 1 94 ? -7.109 34.263 -4.113 1.00 40.91 94 LYS A CA 1
ATOM 746 C C . LYS A 1 94 ? -7.329 33.582 -5.469 1.00 40.91 94 LYS A C 1
ATOM 748 O O . LYS A 1 94 ? -8.471 33.401 -5.881 1.00 40.91 94 LYS A O 1
ATOM 753 N N . LYS A 1 95 ? -6.278 33.136 -6.167 1.00 41.50 95 LYS A N 1
ATOM 754 C CA . LYS A 1 95 ? -6.450 32.032 -7.124 1.00 41.50 95 LYS A CA 1
ATOM 755 C C . LYS A 1 95 ? -6.304 30.732 -6.354 1.00 41.50 95 LYS A C 1
ATOM 757 O O . LYS A 1 95 ? -5.203 30.300 -6.036 1.00 41.50 95 LYS A O 1
ATOM 762 N N . THR A 1 96 ? -7.461 30.186 -6.001 1.00 39.88 96 THR A N 1
ATOM 763 C CA . THR A 1 96 ? -7.667 28.886 -5.372 1.00 39.88 96 THR A CA 1
ATOM 764 C C . THR A 1 96 ? -6.690 27.858 -5.933 1.00 39.88 96 THR A C 1
ATOM 766 O O . THR A 1 96 ? -6.883 27.314 -7.021 1.00 39.88 96 THR A O 1
ATOM 769 N N . LYS A 1 97 ? -5.647 27.539 -5.154 1.00 36.34 97 LYS A N 1
ATOM 770 C CA . LYS A 1 97 ? -5.084 26.193 -5.189 1.00 36.34 97 LYS A CA 1
ATOM 771 C C . LYS A 1 97 ? -6.293 25.273 -5.057 1.00 36.34 97 LYS A C 1
ATOM 773 O O . LYS A 1 97 ? -6.926 25.240 -4.005 1.00 36.34 97 LYS A O 1
ATOM 778 N N . ARG A 1 98 ? -6.637 24.534 -6.112 1.00 32.94 98 ARG A N 1
ATOM 779 C CA . ARG A 1 98 ? -7.396 23.291 -5.955 1.00 32.94 98 ARG A CA 1
ATOM 780 C C . ARG A 1 98 ? -6.455 22.281 -5.291 1.00 32.94 98 ARG A C 1
ATOM 782 O O . ARG A 1 98 ? -6.120 21.257 -5.865 1.00 32.94 98 ARG A O 1
ATOM 789 N N . THR A 1 99 ? -6.007 22.574 -4.071 1.00 32.81 99 THR A N 1
ATOM 790 C CA . THR A 1 99 ? -5.892 21.513 -3.084 1.00 32.81 99 THR A CA 1
ATOM 791 C C . THR A 1 99 ? -7.312 21.000 -2.993 1.00 32.81 99 THR A C 1
ATOM 793 O O . THR A 1 99 ? -8.198 21.729 -2.544 1.00 32.81 99 THR A O 1
ATOM 796 N N . TYR A 1 100 ? -7.571 19.817 -3.550 1.00 34.75 100 TYR A N 1
ATOM 797 C CA . TYR A 1 100 ? -8.759 19.086 -3.157 1.00 34.75 100 TYR A CA 1
ATOM 798 C C . TYR A 1 100 ? -8.672 19.035 -1.639 1.00 34.75 100 TYR A C 1
ATOM 800 O O . TYR A 1 100 ? -7.809 18.348 -1.099 1.00 34.75 100 TYR A O 1
ATOM 808 N N . ALA A 1 101 ? -9.480 19.858 -0.971 1.00 38.62 101 ALA A N 1
ATOM 809 C CA . ALA A 1 101 ? -9.740 19.725 0.441 1.00 38.62 101 ALA A CA 1
ATOM 810 C C . ALA A 1 101 ? -10.483 18.398 0.548 1.00 38.62 101 ALA A C 1
ATOM 812 O O . ALA A 1 101 ? -11.711 18.327 0.529 1.00 38.62 101 ALA A O 1
ATOM 813 N N . TYR A 1 102 ? -9.720 17.306 0.524 1.00 48.75 102 TYR A N 1
ATOM 814 C CA . TYR A 1 102 ? -10.170 16.093 1.149 1.00 48.75 102 TYR A CA 1
ATOM 815 C C . TYR A 1 102 ? -10.514 16.553 2.559 1.00 48.75 102 TYR A C 1
ATOM 817 O O . TYR A 1 102 ? -9.646 17.031 3.277 1.00 48.75 102 TYR A O 1
ATOM 825 N N . ASN A 1 103 ? -11.809 16.563 2.887 1.00 55.06 103 ASN A N 1
ATOM 826 C CA . ASN A 1 103 ? -12.253 16.671 4.272 1.00 55.06 103 ASN A CA 1
ATOM 827 C C . ASN A 1 103 ? -11.607 15.493 4.999 1.00 55.06 103 ASN A C 1
ATOM 829 O O . ASN A 1 103 ? -12.160 14.392 4.967 1.00 55.06 103 ASN A O 1
ATOM 833 N N . ASP A 1 104 ? -10.378 15.678 5.459 1.00 77.94 104 ASP A N 1
ATOM 834 C CA . ASP A 1 104 ? -9.636 14.692 6.211 1.00 77.94 104 ASP A CA 1
ATOM 835 C C . ASP A 1 104 ? -10.402 14.535 7.503 1.00 77.94 104 ASP A C 1
ATOM 837 O O . ASP A 1 104 ? -10.594 15.498 8.239 1.00 77.94 104 ASP A O 1
ATOM 841 N N . PHE A 1 105 ? -10.917 13.330 7.713 1.00 89.31 105 PHE A N 1
ATOM 842 C CA . PHE A 1 105 ? -11.647 12.981 8.915 1.00 89.31 105 PHE A CA 1
ATOM 843 C C . PHE A 1 105 ? -10.768 13.320 10.126 1.00 89.31 105 PHE A C 1
ATOM 845 O O . PHE A 1 105 ? -9.720 12.688 10.322 1.00 89.31 105 PHE A O 1
ATOM 852 N N . SER A 1 106 ? -11.135 14.370 10.860 1.00 92.94 106 SER A N 1
ATOM 853 C CA . SER A 1 106 ? -10.283 14.955 11.893 1.00 92.94 106 SER A CA 1
ATOM 854 C C . SER A 1 106 ? -10.450 14.235 13.235 1.00 92.94 106 SER A C 1
ATOM 856 O O . SER A 1 106 ? -11.273 13.327 13.375 1.00 92.94 106 SER A O 1
ATOM 858 N N . LEU A 1 107 ? -9.650 14.618 14.238 1.00 94.62 107 LEU A N 1
ATOM 859 C CA . LEU A 1 107 ? -9.855 14.109 15.597 1.00 94.62 107 LEU A CA 1
ATOM 860 C C . LEU A 1 107 ? -11.219 14.558 16.129 1.00 94.62 107 LEU A C 1
ATOM 862 O O . LEU A 1 107 ? -11.923 13.768 16.744 1.00 94.62 107 LEU A O 1
ATOM 866 N N . GLU A 1 108 ? -11.598 15.803 15.861 1.00 96.44 108 GLU A N 1
ATOM 867 C CA . GLU A 1 108 ? -12.861 16.398 16.289 1.00 96.44 108 GLU A CA 1
ATOM 868 C C . GLU A 1 108 ? -14.050 15.669 15.651 1.00 96.44 108 GLU A C 1
ATOM 870 O O . GLU A 1 108 ? -15.002 15.326 16.353 1.00 96.44 108 GLU A O 1
ATOM 875 N N . ASP A 1 109 ? -13.965 15.336 14.357 1.00 95.25 109 ASP A N 1
ATOM 876 C CA . ASP A 1 109 ? -14.966 14.500 13.684 1.00 95.25 109 ASP A CA 1
ATOM 877 C C . ASP A 1 109 ? -15.048 13.105 14.325 1.00 95.25 109 ASP A C 1
ATOM 879 O O . ASP A 1 109 ? -16.136 12.565 14.546 1.00 95.25 109 ASP A O 1
ATOM 883 N N . ALA A 1 110 ? -13.893 12.514 14.655 1.00 96.12 110 ALA A N 1
ATOM 884 C CA . ALA A 1 110 ? -13.817 11.205 15.292 1.00 96.12 110 ALA A CA 1
ATOM 885 C C . ALA A 1 110 ? -14.391 11.201 16.713 1.00 96.12 110 ALA A C 1
ATOM 887 O O . ALA A 1 110 ? -15.069 10.248 17.094 1.00 96.12 110 ALA A O 1
ATOM 888 N N . GLN A 1 111 ? -14.153 12.261 17.484 1.00 97.25 111 GLN A N 1
ATOM 889 C CA . GLN A 1 111 ? -14.715 12.460 18.818 1.00 97.25 111 GLN A CA 1
ATOM 890 C C . GLN A 1 111 ? -16.229 12.692 18.750 1.00 97.25 111 GLN A C 1
ATOM 892 O O . GLN A 1 111 ? -16.974 12.101 19.533 1.00 97.25 111 GLN A O 1
ATOM 897 N N . ALA A 1 112 ? -16.701 13.481 17.778 1.00 97.00 112 ALA A N 1
ATOM 898 C CA . ALA A 1 112 ? -18.126 13.709 17.550 1.00 97.00 112 ALA A CA 1
ATOM 899 C C . ALA A 1 112 ? -18.874 12.418 17.150 1.00 97.00 112 ALA A C 1
ATOM 901 O O . ALA A 1 112 ? -20.016 12.217 17.564 1.00 97.00 112 ALA A O 1
ATOM 902 N N . ASP A 1 113 ? -18.224 11.517 16.401 1.00 96.94 113 ASP A N 1
ATOM 903 C CA . ASP A 1 113 ? -18.769 10.220 15.956 1.00 96.94 113 ASP A CA 1
ATOM 904 C C . ASP A 1 113 ? -18.372 9.039 16.881 1.00 96.94 113 ASP A C 1
ATOM 906 O O . ASP A 1 113 ? -18.645 7.878 16.566 1.00 96.94 113 ASP A O 1
ATOM 910 N N . ALA A 1 114 ? -17.734 9.300 18.034 1.00 97.62 114 ALA A N 1
ATOM 911 C CA . ALA A 1 114 ? -17.051 8.280 18.845 1.00 97.62 114 ALA A CA 1
ATOM 912 C C . ALA A 1 114 ? -17.959 7.115 19.270 1.00 97.62 114 ALA A C 1
ATOM 914 O O . ALA A 1 114 ? -17.588 5.944 19.146 1.00 97.62 114 ALA A O 1
ATOM 915 N N . ILE A 1 115 ? -19.178 7.422 19.730 1.00 98.06 115 ILE A N 1
ATOM 916 C CA . ILE A 1 115 ? -20.160 6.407 20.145 1.00 98.06 115 ILE A CA 1
ATOM 917 C C . ILE A 1 115 ? -20.530 5.503 18.966 1.00 98.06 115 ILE A C 1
ATOM 919 O O . ILE A 1 115 ? -20.571 4.283 19.118 1.00 98.06 115 ILE A O 1
ATOM 923 N N . ASN A 1 116 ? -20.772 6.082 17.788 1.00 97.69 116 ASN A N 1
ATOM 924 C CA . ASN A 1 116 ? -21.169 5.326 16.601 1.00 97.69 116 ASN A CA 1
ATOM 925 C C . ASN A 1 116 ? -20.033 4.414 16.121 1.00 97.69 116 ASN A C 1
ATOM 927 O O . ASN A 1 116 ? -20.286 3.299 15.670 1.00 97.69 116 ASN A O 1
ATOM 931 N N . MET A 1 117 ? -18.777 4.851 16.244 1.00 97.31 117 MET A N 1
ATOM 932 C CA . MET A 1 117 ? -17.626 4.017 15.892 1.00 97.31 117 MET A CA 1
ATOM 933 C C . MET A 1 117 ? -17.443 2.834 16.827 1.00 97.31 117 MET A C 1
ATOM 935 O O . MET A 1 117 ? -17.179 1.720 16.366 1.00 97.31 117 MET A O 1
ATOM 939 N N . ILE A 1 118 ? -17.593 3.055 18.133 1.00 97.81 118 ILE A N 1
ATOM 940 C CA . ILE A 1 118 ? -17.530 1.977 19.118 1.00 97.81 118 ILE A CA 1
ATOM 941 C C . ILE A 1 118 ? -18.703 1.015 18.897 1.00 97.81 118 ILE A C 1
ATOM 943 O O . ILE A 1 118 ? -18.483 -0.192 18.841 1.00 97.81 118 ILE A O 1
ATOM 947 N N . GLU A 1 119 ? -19.917 1.521 18.660 1.00 97.62 119 GLU A N 1
ATOM 948 C CA . GLU A 1 119 ? -21.086 0.701 18.319 1.00 97.62 119 GLU A CA 1
ATOM 949 C C . GLU A 1 119 ? -20.837 -0.159 17.077 1.00 97.62 119 GLU A C 1
ATOM 951 O O . GLU A 1 119 ? -21.045 -1.372 17.119 1.00 97.62 119 GLU A O 1
ATOM 956 N N . LEU A 1 120 ? -20.339 0.438 15.991 1.00 97.00 120 LEU A N 1
ATOM 957 C CA . LEU A 1 120 ? -20.021 -0.281 14.759 1.00 97.00 120 LEU A CA 1
ATOM 958 C C . LEU A 1 120 ? -18.954 -1.361 14.990 1.00 97.00 120 LEU A C 1
ATOM 960 O O . LEU A 1 120 ? -19.044 -2.459 14.441 1.00 97.00 120 LEU A O 1
ATOM 964 N N . SER A 1 121 ? -17.968 -1.078 15.838 1.00 97.38 121 SER A N 1
ATOM 965 C CA . SER A 1 121 ? -16.908 -2.028 16.186 1.00 97.38 121 SER A CA 1
ATOM 966 C C . SER A 1 121 ? -17.438 -3.207 17.003 1.00 97.38 121 SER A C 1
ATOM 968 O O . SER A 1 121 ? -17.077 -4.352 16.729 1.00 97.38 121 SER A O 1
ATOM 970 N N . ILE A 1 122 ? -18.344 -2.954 17.955 1.00 97.06 122 ILE A N 1
ATOM 971 C CA . ILE A 1 122 ? -19.042 -4.005 18.708 1.00 97.06 122 ILE A CA 1
ATOM 972 C C . ILE A 1 122 ? -19.944 -4.816 17.766 1.00 97.06 122 ILE A C 1
ATOM 974 O O . ILE A 1 122 ? -19.960 -6.042 17.854 1.00 97.06 122 ILE A O 1
ATOM 978 N N . LYS A 1 123 ? -20.642 -4.177 16.818 1.00 96.69 123 LYS A N 1
ATOM 979 C CA . LYS A 1 123 ? -21.441 -4.877 15.802 1.00 96.69 123 LYS A CA 1
ATOM 980 C C . LYS A 1 123 ? -20.579 -5.841 14.980 1.00 96.69 123 LYS A C 1
ATOM 982 O O . LYS A 1 123 ? -20.920 -7.017 14.881 1.00 96.69 123 LYS A O 1
ATOM 987 N N . HIS A 1 124 ? -19.434 -5.394 14.461 1.00 95.25 124 HIS A N 1
ATOM 988 C CA . HIS A 1 124 ? -18.507 -6.288 13.753 1.00 95.25 124 HIS A CA 1
ATOM 989 C C . HIS A 1 124 ? -18.023 -7.439 14.641 1.00 95.25 124 HIS A C 1
ATOM 991 O O . HIS A 1 124 ? -17.809 -8.546 14.154 1.00 95.25 124 HIS A O 1
ATOM 997 N N . LEU A 1 125 ? -17.867 -7.198 15.945 1.00 95.25 125 LEU A N 1
ATOM 998 C CA . LEU A 1 125 ? -17.508 -8.243 16.893 1.00 95.25 125 LEU A CA 1
ATOM 999 C C . LEU A 1 125 ? -18.638 -9.270 17.071 1.00 95.25 125 LEU A C 1
ATOM 1001 O O . LEU A 1 125 ? -18.347 -10.459 17.132 1.00 95.25 125 LEU A O 1
ATOM 1005 N N . THR A 1 126 ? -19.915 -8.861 17.073 1.00 95.12 126 THR A N 1
ATOM 1006 C CA . THR A 1 126 ? -21.050 -9.813 17.132 1.00 95.12 126 THR A CA 1
ATOM 1007 C C . THR A 1 126 ? -21.118 -10.754 15.925 1.00 95.12 126 THR A C 1
ATOM 1009 O O . THR A 1 126 ? -21.623 -11.869 16.035 1.00 95.12 126 THR A O 1
ATOM 1012 N N . GLU A 1 127 ? -20.600 -10.322 14.775 1.00 94.38 127 GLU A N 1
ATOM 1013 C CA . GLU A 1 127 ? -20.603 -11.098 13.531 1.00 94.38 127 GLU A CA 1
ATOM 1014 C C . GLU A 1 127 ? -19.384 -12.039 13.420 1.00 94.38 127 GLU A C 1
ATOM 1016 O O . GLU A 1 127 ? -19.415 -12.997 12.638 1.00 94.38 127 GLU A O 1
ATOM 1021 N N . ASP A 1 128 ? -18.343 -11.809 14.232 1.00 92.94 128 ASP A N 1
ATOM 1022 C CA . ASP A 1 128 ? -17.063 -12.518 14.195 1.00 92.94 128 ASP A CA 1
ATOM 1023 C C . ASP A 1 128 ? -17.204 -13.998 14.595 1.00 92.94 128 ASP A C 1
ATOM 1025 O O . ASP A 1 128 ? -17.837 -14.349 15.596 1.00 92.94 128 ASP A O 1
ATOM 1029 N N . SER A 1 129 ? -16.588 -14.894 13.818 1.00 92.94 129 SER A N 1
ATOM 1030 C CA . SER A 1 129 ? -16.623 -16.337 14.077 1.00 92.94 129 SER A CA 1
ATOM 1031 C C . SER A 1 129 ? -16.049 -16.708 15.443 1.00 92.94 129 SER A C 1
ATOM 1033 O O . SER A 1 129 ? -16.545 -17.646 16.062 1.00 92.94 129 SER A O 1
ATOM 1035 N N . ALA A 1 130 ? -15.058 -15.964 15.949 1.00 88.75 130 ALA A N 1
ATOM 1036 C CA . ALA A 1 130 ? -14.467 -16.235 17.258 1.00 88.75 130 ALA A CA 1
ATOM 1037 C C . ALA A 1 130 ? -15.479 -16.052 18.400 1.00 88.75 130 ALA A C 1
ATOM 1039 O O . ALA A 1 130 ? -15.466 -16.817 19.363 1.00 88.75 130 ALA A O 1
ATOM 1040 N N . MET A 1 131 ? -16.402 -15.090 18.276 1.00 91.00 131 MET A N 1
ATOM 1041 C CA . MET A 1 131 ? -17.452 -14.870 19.279 1.00 91.00 131 MET A CA 1
ATOM 1042 C C . MET A 1 131 ? -18.533 -15.954 19.239 1.00 91.00 131 MET A C 1
ATOM 1044 O O . MET A 1 131 ? -19.192 -16.199 20.245 1.00 91.00 131 MET A O 1
ATOM 1048 N N . LYS A 1 132 ? -18.694 -16.642 18.102 1.00 91.12 132 LYS A N 1
ATOM 1049 C CA . LYS A 1 132 ? -19.644 -17.757 17.950 1.00 91.12 132 LYS A CA 1
ATOM 1050 C C . LYS A 1 132 ? -19.148 -19.053 18.596 1.00 91.12 132 LYS A C 1
ATOM 1052 O O . LYS A 1 132 ? -19.967 -19.908 18.915 1.00 91.12 132 LYS A O 1
ATOM 1057 N N . LEU A 1 133 ? -17.836 -19.197 18.814 1.00 91.12 133 LEU A N 1
ATOM 1058 C CA . LEU A 1 133 ? -17.247 -20.385 19.449 1.00 91.12 133 LEU A CA 1
ATOM 1059 C C . LEU A 1 133 ? -17.558 -20.482 20.949 1.00 91.12 133 LEU A C 1
ATOM 1061 O O . LEU A 1 133 ? -17.552 -21.579 21.499 1.00 91.12 133 LEU A O 1
ATOM 1065 N N . ASN A 1 134 ? -17.838 -19.356 21.612 1.00 91.31 134 ASN A N 1
ATOM 1066 C CA . ASN A 1 134 ? -18.203 -19.323 23.024 1.00 91.31 134 ASN A CA 1
ATOM 1067 C C . ASN A 1 134 ? -19.520 -18.544 23.213 1.00 91.31 134 ASN A C 1
ATOM 1069 O O . ASN A 1 134 ? -19.519 -17.312 23.116 1.00 91.31 134 ASN A O 1
ATOM 1073 N N . PRO A 1 135 ? -20.636 -19.232 23.524 1.00 92.62 135 PRO A N 1
ATOM 1074 C CA . PRO A 1 135 ? -21.946 -18.602 23.672 1.00 92.62 135 PRO A CA 1
ATOM 1075 C C . PRO A 1 135 ? -21.992 -17.472 24.705 1.00 92.62 135 PRO A C 1
ATOM 1077 O O . PRO A 1 135 ? -22.715 -16.499 24.505 1.00 92.62 135 PRO A O 1
ATOM 1080 N N . GLU A 1 136 ? -21.218 -17.564 25.788 1.00 92.25 136 GLU A N 1
ATOM 1081 C CA . GLU A 1 136 ? -21.191 -16.537 26.836 1.00 92.25 136 GLU A CA 1
ATOM 1082 C C . GLU A 1 136 ? -20.518 -15.246 26.347 1.00 92.25 136 GLU A C 1
ATOM 1084 O O . GLU A 1 136 ? -21.001 -14.145 26.631 1.00 92.25 136 GLU A O 1
ATOM 1089 N N . PHE A 1 137 ? -19.472 -15.353 25.519 1.00 91.44 137 PHE A N 1
ATOM 1090 C CA . PHE A 1 137 ? -18.881 -14.184 24.857 1.00 91.44 137 PHE A CA 1
ATOM 1091 C C . PHE A 1 137 ? -19.861 -13.556 23.870 1.00 91.44 137 PHE A C 1
ATOM 1093 O O . PHE A 1 137 ? -20.083 -12.347 23.923 1.00 91.44 137 PHE A O 1
ATOM 1100 N N . GLY A 1 138 ? -20.506 -14.369 23.029 1.00 93.69 138 GLY A N 1
ATOM 1101 C CA . GLY A 1 138 ? -21.521 -13.891 22.090 1.00 93.69 138 GLY A CA 1
ATOM 1102 C C . GLY A 1 138 ? -22.664 -13.141 22.785 1.00 93.69 138 GLY A C 1
ATOM 1103 O O . GLY A 1 138 ? -23.016 -12.033 22.370 1.00 93.69 138 GLY A O 1
ATOM 1104 N N . LYS A 1 139 ? -23.196 -13.689 23.888 1.00 94.94 139 LYS A N 1
ATOM 1105 C CA . LYS A 1 139 ? -24.218 -13.027 24.719 1.00 94.94 139 LYS A CA 1
ATOM 1106 C C . LYS A 1 139 ? -23.717 -11.703 25.288 1.00 94.94 139 LYS A C 1
ATOM 1108 O O . LYS A 1 139 ? -24.417 -10.700 25.186 1.00 94.94 139 LYS A O 1
ATOM 1113 N N . THR A 1 140 ? -22.503 -11.682 25.837 1.00 94.88 140 THR A N 1
ATOM 1114 C CA . THR A 1 140 ? -21.934 -10.479 26.457 1.00 94.88 140 THR A CA 1
ATOM 1115 C C . THR A 1 140 ? -21.713 -9.365 25.433 1.00 94.88 140 THR A C 1
ATOM 1117 O O . THR A 1 140 ? -22.123 -8.233 25.665 1.00 94.88 140 THR A O 1
ATOM 1120 N N . VAL A 1 141 ? -21.146 -9.667 24.259 1.00 95.75 141 VAL A N 1
ATOM 1121 C CA . VAL A 1 141 ? -20.964 -8.675 23.181 1.00 95.75 141 VAL A CA 1
ATOM 1122 C C . VAL A 1 141 ? -22.319 -8.179 22.653 1.00 95.75 141 VAL A C 1
ATOM 1124 O O . VAL A 1 141 ? -22.482 -6.987 22.386 1.00 95.75 141 VAL A O 1
ATOM 1127 N N . THR A 1 142 ? -23.321 -9.061 22.561 1.00 96.38 142 THR A N 1
ATOM 1128 C CA . THR A 1 142 ? -24.694 -8.686 22.175 1.00 96.38 142 THR A CA 1
ATOM 1129 C C . THR A 1 142 ? -25.342 -7.760 23.207 1.00 96.38 142 THR A C 1
ATOM 1131 O O . THR A 1 142 ? -26.006 -6.790 22.828 1.00 96.38 142 THR A O 1
ATOM 1134 N N . LEU A 1 143 ? -25.116 -8.009 24.501 1.00 95.88 143 LEU A N 1
ATOM 1135 C CA . LEU A 1 143 ? -25.548 -7.127 25.585 1.00 95.88 143 LEU A CA 1
ATOM 1136 C C . LEU A 1 143 ? -24.868 -5.756 25.478 1.00 95.88 143 LEU A C 1
ATOM 1138 O O . LEU A 1 143 ? -25.571 -4.749 25.468 1.00 95.88 143 LEU A O 1
ATOM 1142 N N . CYS A 1 144 ? -23.541 -5.705 25.286 1.00 95.88 144 CYS A N 1
ATOM 1143 C CA . CYS A 1 144 ? -22.807 -4.451 25.060 1.00 95.88 144 CYS A CA 1
ATOM 1144 C C . CYS A 1 144 ? -23.423 -3.634 23.918 1.00 95.88 144 CYS A C 1
ATOM 1146 O O . CYS A 1 144 ? -23.662 -2.438 24.064 1.00 95.88 144 CYS A O 1
ATOM 1148 N N . HIS A 1 145 ? -23.687 -4.283 22.780 1.00 97.06 145 HIS A N 1
ATOM 1149 C CA . HIS A 1 145 ? -24.263 -3.642 21.599 1.00 97.06 145 HIS A CA 1
ATOM 1150 C C . HIS A 1 145 ? -25.673 -3.106 21.874 1.00 97.06 145 HIS A C 1
ATOM 1152 O O . HIS A 1 145 ? -25.997 -1.984 21.489 1.00 97.06 145 HIS A O 1
ATOM 1158 N N . SER A 1 146 ? -26.500 -3.895 22.563 1.00 97.19 146 SER A N 1
ATOM 1159 C CA . SER A 1 146 ? -27.877 -3.527 22.907 1.00 97.19 146 SER A CA 1
ATOM 1160 C C . SER A 1 146 ? -27.917 -2.354 23.888 1.00 97.19 146 SER A C 1
ATOM 1162 O O . SER A 1 146 ? -28.670 -1.403 23.682 1.00 97.19 146 SER A O 1
ATOM 1164 N N . ASN A 1 147 ? -27.049 -2.371 24.903 1.00 97.25 147 ASN A N 1
ATOM 1165 C CA . ASN A 1 147 ? -26.937 -1.294 25.881 1.00 97.25 147 ASN A CA 1
ATOM 1166 C C . ASN A 1 147 ? -26.381 -0.017 25.243 1.00 97.25 147 ASN A C 1
ATOM 1168 O O . ASN A 1 147 ? -26.951 1.055 25.436 1.00 97.25 147 ASN A O 1
ATOM 1172 N N . LEU A 1 148 ? -25.357 -0.108 24.391 1.00 96.50 148 LEU A N 1
ATOM 1173 C CA . LEU A 1 148 ? -24.823 1.071 23.704 1.00 96.50 148 LEU A CA 1
ATOM 1174 C C . LEU A 1 148 ? -25.826 1.678 22.704 1.00 96.50 148 LEU A C 1
ATOM 1176 O O . LEU A 1 148 ? -25.773 2.874 22.430 1.00 96.50 148 LEU A O 1
ATOM 1180 N N . LYS A 1 149 ? -26.787 0.894 22.198 1.00 97.00 149 LYS A N 1
ATOM 1181 C CA . LYS A 1 149 ? -27.904 1.396 21.381 1.00 97.00 149 LYS A CA 1
ATOM 1182 C C . LYS A 1 149 ? -28.975 2.140 22.171 1.00 97.00 149 LYS A C 1
ATOM 1184 O O . LYS A 1 149 ? -29.733 2.897 21.565 1.00 97.00 149 LYS A O 1
ATOM 1189 N N . ASN A 1 150 ? -29.052 1.952 23.487 1.00 97.50 150 ASN A N 1
ATOM 1190 C CA . ASN A 1 150 ? -30.068 2.582 24.319 1.00 97.50 150 ASN A CA 1
ATOM 1191 C C . ASN A 1 150 ? -29.924 4.120 24.282 1.00 97.50 150 ASN A C 1
ATOM 1193 O O . ASN A 1 150 ? -28.901 4.642 24.736 1.00 97.50 150 ASN A O 1
ATOM 1197 N N . PRO A 1 151 ? -30.939 4.877 23.812 1.00 97.50 151 PRO A N 1
ATOM 1198 C CA . PRO A 1 151 ? -30.859 6.334 23.699 1.00 97.50 151 PRO A CA 1
ATOM 1199 C C . PRO A 1 151 ? -30.541 7.036 25.022 1.00 97.50 151 PRO A C 1
ATOM 1201 O O . PRO A 1 151 ? -29.826 8.036 25.025 1.00 97.50 151 PRO A O 1
ATOM 1204 N N . LYS A 1 152 ? -31.020 6.489 26.151 1.00 97.44 152 LYS A N 1
ATOM 1205 C CA . LYS A 1 152 ? -30.730 7.039 27.480 1.00 97.44 152 LYS A CA 1
ATOM 1206 C C . LYS A 1 152 ? -29.232 6.983 27.764 1.00 97.44 152 LYS A C 1
ATOM 1208 O O . LYS A 1 152 ? -28.651 8.019 28.069 1.00 97.44 152 LYS A O 1
ATOM 1213 N N . LEU A 1 153 ? -28.601 5.822 27.574 1.00 96.31 153 LEU A N 1
ATOM 1214 C CA . LEU A 1 153 ? -27.160 5.650 27.789 1.00 96.31 153 LEU A CA 1
ATOM 1215 C C . LEU A 1 153 ? -26.334 6.489 26.805 1.00 96.31 153 LEU A C 1
ATOM 1217 O O . LEU A 1 153 ? -25.410 7.175 27.227 1.00 96.31 153 LEU A O 1
ATOM 1221 N N . ARG A 1 154 ? -26.706 6.533 25.517 1.00 97.25 154 ARG A N 1
ATOM 1222 C CA . ARG A 1 154 ? -26.019 7.374 24.509 1.00 97.25 154 ARG A CA 1
ATOM 1223 C C . ARG A 1 154 ? -26.056 8.863 24.842 1.00 97.25 154 ARG A C 1
ATOM 1225 O O . ARG A 1 154 ? -25.136 9.599 24.496 1.00 97.25 154 ARG A O 1
ATOM 1232 N N . SER A 1 155 ? -27.134 9.315 25.480 1.00 96.38 155 SER A N 1
ATOM 1233 C CA . SER A 1 155 ? -27.285 10.714 25.878 1.00 96.38 155 SER A CA 1
ATOM 1234 C C . SER A 1 155 ? -26.470 11.084 27.120 1.00 96.38 155 SER A C 1
ATOM 1236 O O . SER A 1 155 ? -26.236 12.273 27.337 1.00 96.38 155 SER A O 1
ATOM 1238 N N . MET A 1 156 ? -26.004 10.100 27.903 1.00 97.88 156 MET A N 1
ATOM 1239 C CA . MET A 1 156 ? -25.224 10.347 29.115 1.00 97.88 156 MET A CA 1
ATOM 1240 C C . MET A 1 156 ? -23.866 10.960 28.785 1.00 97.88 156 MET A C 1
ATOM 1242 O O . MET A 1 156 ? -23.076 10.401 28.025 1.00 97.88 156 MET A O 1
ATOM 1246 N N . GLU A 1 157 ? -23.562 12.071 29.451 1.00 98.00 157 GLU A N 1
ATOM 1247 C CA . GLU A 1 157 ? -22.300 12.792 29.279 1.00 98.00 157 GLU A CA 1
ATOM 1248 C C . GLU A 1 157 ? -21.083 11.929 29.631 1.00 98.00 157 GLU A C 1
ATOM 1250 O O . GLU A 1 157 ? -20.076 11.938 28.930 1.00 98.00 157 GLU A O 1
ATOM 1255 N N . LEU A 1 158 ? -21.216 11.086 30.660 1.00 97.44 158 LEU A N 1
ATOM 1256 C CA . LEU A 1 158 ? -20.184 10.126 31.041 1.00 97.44 158 LEU A CA 1
ATOM 1257 C C . LEU A 1 158 ? -19.812 9.181 29.883 1.00 97.44 158 LEU A C 1
ATOM 1259 O O . LEU A 1 158 ? -18.631 8.977 29.621 1.00 97.44 158 LEU A O 1
ATOM 1263 N N . VAL A 1 159 ? -20.800 8.637 29.161 1.00 97.81 159 VAL A N 1
ATOM 1264 C CA . VAL A 1 159 ? -20.557 7.712 28.037 1.00 97.81 159 VAL A CA 1
ATOM 1265 C C . VAL A 1 159 ? -19.865 8.434 26.887 1.00 97.81 159 VAL A C 1
ATOM 1267 O O . VAL A 1 159 ? -18.900 7.906 26.335 1.00 97.81 159 VAL A O 1
ATOM 1270 N N . LYS A 1 160 ? -20.317 9.648 26.551 1.00 97.94 160 LYS A N 1
ATOM 1271 C CA . LYS A 1 160 ? -19.693 10.481 25.511 1.00 97.94 160 LYS A CA 1
ATOM 1272 C C . LYS A 1 160 ? -18.227 10.765 25.830 1.00 97.94 160 LYS A C 1
ATOM 1274 O O . LYS A 1 160 ? -17.377 10.548 24.970 1.00 97.94 160 LYS A O 1
ATOM 1279 N N . ASN A 1 161 ? -17.934 11.159 27.069 1.00 98.19 161 ASN A N 1
ATOM 1280 C CA . ASN A 1 161 ? -16.576 11.464 27.518 1.00 98.19 161 ASN A CA 1
ATOM 1281 C C . ASN A 1 161 ? -15.667 10.236 27.473 1.00 98.19 161 ASN A C 1
ATOM 1283 O O . ASN A 1 161 ? -14.579 10.312 26.909 1.00 98.19 161 ASN A O 1
ATOM 1287 N N . ILE A 1 162 ? -16.123 9.086 27.982 1.00 97.94 162 ILE A N 1
ATOM 1288 C CA . ILE A 1 162 ? -15.339 7.844 27.928 1.00 97.94 162 ILE A CA 1
ATOM 1289 C C . ILE A 1 162 ? -15.049 7.449 26.472 1.00 97.94 162 ILE A C 1
ATOM 1291 O O . ILE A 1 162 ? -13.905 7.154 26.126 1.00 97.94 162 ILE A O 1
ATOM 1295 N N . CYS A 1 163 ? -16.061 7.482 25.597 1.00 98.12 163 CYS A N 1
ATOM 1296 C CA . CYS A 1 163 ? -15.890 7.158 24.180 1.00 98.12 163 CYS A CA 1
ATOM 1297 C C . CYS A 1 163 ? -14.902 8.119 23.500 1.00 98.12 163 CYS A C 1
ATOM 1299 O O . CYS A 1 163 ? -14.000 7.670 22.797 1.00 98.12 163 CYS A O 1
ATOM 1301 N N . SER A 1 164 ? -15.034 9.424 23.747 1.00 98.00 164 SER A N 1
ATOM 1302 C CA . SER A 1 164 ? -14.131 10.452 23.219 1.00 98.00 164 SER A CA 1
ATOM 1303 C C . SE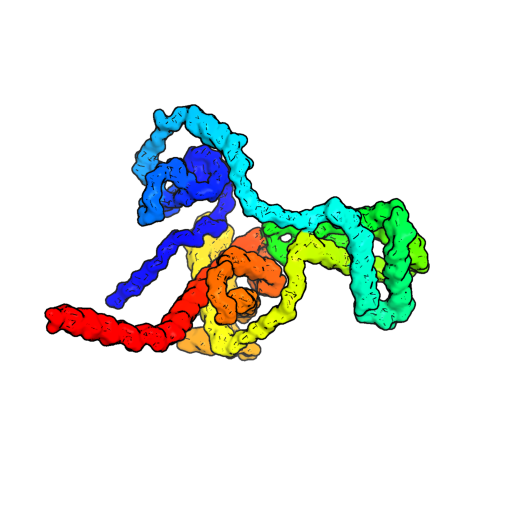R A 1 164 ? -12.686 10.251 23.691 1.00 98.00 164 SER A C 1
ATOM 1305 O O . SER A 1 164 ? -11.758 10.311 22.883 1.00 98.00 164 SER A O 1
ATOM 1307 N N . ASN A 1 165 ? -12.479 9.917 24.969 1.00 98.06 165 ASN A N 1
ATOM 1308 C CA . ASN A 1 165 ? -11.154 9.628 25.523 1.00 98.06 165 ASN A CA 1
ATOM 1309 C C . ASN A 1 165 ? -10.505 8.414 24.846 1.00 98.06 165 ASN A C 1
ATOM 1311 O O . ASN A 1 165 ? -9.342 8.485 24.456 1.00 98.06 165 ASN A O 1
ATOM 1315 N N . ILE A 1 166 ? -11.263 7.332 24.628 1.00 97.75 166 ILE A N 1
ATOM 1316 C CA . ILE A 1 166 ? -10.771 6.140 23.917 1.00 97.75 166 ILE A CA 1
ATOM 1317 C C . ILE A 1 166 ? -10.311 6.507 22.500 1.00 97.75 166 ILE A C 1
ATOM 1319 O O . ILE A 1 166 ? -9.213 6.125 22.092 1.00 97.75 166 ILE A O 1
ATOM 1323 N N . ILE A 1 167 ? -11.120 7.268 21.752 1.00 98.00 167 ILE A N 1
ATOM 1324 C CA . ILE A 1 167 ? -10.746 7.729 20.406 1.00 98.00 167 ILE A CA 1
ATOM 1325 C C . ILE A 1 167 ? -9.487 8.594 20.463 1.00 98.00 167 ILE A C 1
ATOM 1327 O O . ILE A 1 167 ? -8.565 8.370 19.684 1.00 98.00 167 ILE A O 1
ATOM 1331 N N . THR A 1 168 ? -9.423 9.530 21.410 1.00 97.56 168 THR A N 1
ATOM 1332 C CA . THR A 1 168 ? -8.286 10.441 21.598 1.00 97.56 168 THR A CA 1
ATOM 1333 C C . THR A 1 168 ? -6.994 9.683 21.878 1.00 97.56 168 THR A C 1
ATOM 1335 O O . THR A 1 168 ? -5.962 10.003 21.296 1.00 97.56 168 THR A O 1
ATOM 1338 N N . GLU A 1 169 ? -7.039 8.645 22.714 1.00 97.19 169 GLU A N 1
ATOM 1339 C CA . GLU A 1 169 ? -5.872 7.814 23.013 1.00 97.19 169 GLU A CA 1
ATOM 1340 C C . GLU A 1 169 ? -5.419 6.974 21.812 1.00 97.19 169 GLU A C 1
ATOM 1342 O O . GLU A 1 169 ? -4.219 6.797 21.611 1.00 97.19 169 GLU A O 1
ATOM 1347 N N . ILE A 1 170 ? -6.348 6.469 20.991 1.00 96.00 170 ILE A N 1
ATOM 1348 C CA . ILE A 1 170 ? -6.022 5.686 19.786 1.00 96.00 170 ILE A CA 1
ATOM 1349 C C . ILE A 1 170 ? -5.520 6.589 18.655 1.00 96.00 170 ILE A C 1
ATOM 1351 O O . ILE A 1 170 ? -4.662 6.177 17.870 1.00 96.00 170 ILE A O 1
ATOM 1355 N N . TRP A 1 171 ? -6.022 7.819 18.560 1.00 95.38 171 TRP A N 1
ATOM 1356 C CA . TRP A 1 171 ? -5.797 8.709 17.423 1.00 95.38 171 TRP A CA 1
ATOM 1357 C C . TRP A 1 171 ? -4.327 8.933 17.047 1.00 95.38 171 TRP A C 1
ATOM 1359 O O . TRP A 1 171 ? -4.035 8.858 15.851 1.00 95.38 171 TRP A O 1
ATOM 1369 N N . PRO A 1 172 ? -3.377 9.106 17.992 1.00 93.44 172 PRO A N 1
ATOM 1370 C CA . PRO A 1 172 ? -1.949 9.122 17.697 1.00 93.44 172 PRO A CA 1
ATOM 1371 C C . PRO A 1 172 ? -1.516 7.959 16.801 1.00 93.44 172 PRO A C 1
ATOM 1373 O O . PRO A 1 172 ? -0.886 8.190 15.778 1.00 93.44 172 PRO A O 1
ATOM 1376 N N . SER A 1 173 ? -1.926 6.720 17.085 1.00 93.12 173 SER A N 1
ATOM 1377 C CA . SER A 1 173 ? -1.591 5.564 16.231 1.00 93.12 173 SER A CA 1
ATOM 1378 C C . SER A 1 173 ? -2.245 5.589 14.849 1.00 93.12 173 SER A C 1
ATOM 1380 O O . SER A 1 173 ? -1.725 4.988 13.918 1.00 93.12 173 SER A O 1
ATOM 1382 N N . ILE A 1 174 ? -3.346 6.320 14.674 1.00 89.56 174 ILE A N 1
ATOM 1383 C CA . ILE A 1 174 ? -4.000 6.498 13.373 1.00 89.56 174 ILE A CA 1
ATOM 1384 C C . ILE A 1 174 ? -3.251 7.540 12.527 1.00 89.56 174 ILE A C 1
ATOM 1386 O O . ILE A 1 174 ? -3.029 7.316 11.334 1.00 89.56 174 ILE A O 1
ATOM 1390 N N . VAL A 1 175 ? -2.856 8.668 13.138 1.00 89.06 175 VAL A N 1
ATOM 1391 C CA . VAL A 1 175 ? -2.111 9.756 12.468 1.00 89.06 175 VAL A CA 1
ATOM 1392 C C . VAL A 1 175 ? -0.641 9.418 12.244 1.00 89.06 175 VAL A C 1
ATOM 1394 O O . VAL A 1 175 ? -0.031 9.997 11.350 1.00 89.06 175 VAL A O 1
ATOM 1397 N N . THR A 1 176 ? -0.068 8.512 13.046 1.00 81.25 176 THR A N 1
ATOM 1398 C CA . THR A 1 176 ? 1.352 8.149 12.975 1.00 81.25 176 THR A CA 1
ATOM 1399 C C . THR A 1 176 ? 1.594 7.352 11.701 1.00 81.25 176 THR A C 1
ATOM 1401 O O . THR A 1 176 ? 1.572 6.135 11.680 1.00 81.25 176 THR A O 1
ATOM 1404 N N . SER A 1 177 ? 1.775 8.043 10.589 1.00 63.91 177 SER A N 1
ATOM 1405 C CA . SER A 1 177 ? 2.450 7.521 9.411 1.00 63.91 177 SER A CA 1
ATOM 1406 C C . SER A 1 177 ? 3.265 8.655 8.852 1.00 63.91 177 SER A C 1
ATOM 1408 O O . SER A 1 177 ? 2.702 9.649 8.397 1.00 63.91 177 SER A O 1
ATOM 1410 N N . ASN A 1 178 ? 4.580 8.491 8.849 1.00 56.41 178 ASN A N 1
ATOM 1411 C CA . ASN A 1 178 ? 5.411 9.329 8.015 1.00 56.41 178 ASN A CA 1
ATOM 1412 C C . ASN A 1 178 ? 5.019 9.049 6.558 1.00 56.41 178 ASN A C 1
ATOM 1414 O O . ASN A 1 178 ? 5.305 7.973 6.033 1.00 56.41 178 ASN A O 1
ATOM 1418 N N . GLU A 1 179 ? 4.361 10.004 5.896 1.00 62.28 179 GLU A N 1
ATOM 1419 C CA . GLU A 1 179 ? 4.023 9.911 4.468 1.00 62.28 179 GLU A CA 1
ATOM 1420 C C . GLU A 1 179 ? 5.258 9.762 3.564 1.00 62.28 179 GLU A C 1
ATOM 1422 O O . GLU A 1 179 ? 5.123 9.533 2.362 1.00 62.28 179 GLU A O 1
ATOM 1427 N N . LYS A 1 180 ? 6.461 9.845 4.140 1.00 53.69 180 LYS A N 1
ATOM 1428 C CA . LYS A 1 180 ? 7.750 9.629 3.485 1.00 53.69 180 LYS A CA 1
ATOM 1429 C C . LYS A 1 180 ? 8.399 8.269 3.797 1.00 53.69 180 LYS A C 1
ATOM 1431 O O . LYS A 1 180 ? 9.497 8.029 3.316 1.00 53.69 180 LYS A O 1
ATOM 1436 N N . ALA A 1 181 ? 7.769 7.385 4.578 1.00 60.72 181 ALA A N 1
ATOM 1437 C CA . ALA A 1 181 ? 8.261 6.018 4.830 1.00 60.72 181 ALA A CA 1
ATOM 1438 C C . ALA A 1 181 ? 7.597 4.992 3.892 1.00 60.72 181 ALA A C 1
ATOM 1440 O O . ALA A 1 181 ? 6.601 5.304 3.244 1.00 60.72 181 ALA A O 1
ATOM 1441 N N . LEU A 1 182 ? 8.095 3.760 3.804 1.00 66.19 182 LEU A N 1
ATOM 1442 C CA . LEU A 1 182 ? 7.407 2.683 3.075 1.00 66.19 182 LEU A CA 1
ATOM 1443 C C . LEU A 1 182 ? 6.130 2.238 3.792 1.00 66.19 182 LEU A C 1
ATOM 1445 O O . LEU A 1 182 ? 6.026 2.378 5.009 1.00 66.19 182 LEU A O 1
ATOM 1449 N N . LEU A 1 183 ? 5.175 1.649 3.063 1.00 72.81 183 LEU A N 1
ATOM 1450 C CA . LEU A 1 183 ? 3.903 1.220 3.654 1.00 72.81 183 LEU A CA 1
ATOM 1451 C C . LEU A 1 183 ? 4.102 0.257 4.836 1.00 72.81 183 LEU A C 1
ATOM 1453 O O . LEU A 1 183 ? 3.439 0.425 5.852 1.00 72.81 183 LEU A O 1
ATOM 1457 N N . ASN A 1 184 ? 5.032 -0.699 4.742 1.00 71.00 184 ASN A N 1
ATOM 1458 C CA . ASN A 1 184 ? 5.272 -1.665 5.823 1.00 71.00 184 ASN A CA 1
ATOM 1459 C C . ASN A 1 184 ? 5.835 -0.995 7.078 1.00 71.00 184 ASN A C 1
ATOM 1461 O O . ASN A 1 184 ? 5.276 -1.182 8.147 1.00 71.00 184 ASN A O 1
ATOM 1465 N N . SER A 1 185 ? 6.855 -0.149 6.931 1.00 73.56 185 SER A N 1
ATOM 1466 C CA . SER A 1 185 ? 7.432 0.632 8.034 1.00 73.56 185 SER A CA 1
ATOM 1467 C C . SER A 1 185 ? 6.373 1.520 8.704 1.00 73.56 185 SER A C 1
ATOM 1469 O O . SER A 1 185 ? 6.186 1.484 9.919 1.00 73.56 185 SER A O 1
ATOM 1471 N N . ARG A 1 186 ? 5.523 2.191 7.905 1.00 77.00 186 ARG A N 1
ATOM 1472 C CA . ARG A 1 186 ? 4.353 2.920 8.431 1.00 77.00 186 ARG A CA 1
ATOM 1473 C C . ARG A 1 186 ? 3.403 2.007 9.205 1.00 77.00 186 ARG A C 1
ATOM 1475 O O . ARG A 1 186 ? 2.868 2.422 10.225 1.00 77.00 186 ARG A O 1
ATOM 1482 N N . LEU A 1 187 ? 3.110 0.812 8.693 1.00 78.81 187 LEU A N 1
ATOM 1483 C CA . LEU A 1 187 ? 2.198 -0.133 9.342 1.00 78.81 187 LEU A CA 1
ATOM 1484 C C . LEU A 1 187 ? 2.792 -0.690 10.638 1.00 78.81 187 LEU A C 1
ATOM 1486 O O . LEU A 1 187 ? 2.051 -0.859 11.605 1.00 78.81 187 LEU A O 1
ATOM 1490 N N . GLU A 1 188 ? 4.098 -0.933 10.680 1.00 81.88 188 GLU A N 1
ATOM 1491 C CA . GLU A 1 188 ? 4.824 -1.370 11.871 1.00 81.88 188 GLU A CA 1
ATOM 1492 C C . GLU A 1 188 ? 4.794 -0.294 12.955 1.00 81.88 188 GLU A C 1
ATOM 1494 O O . GLU A 1 188 ? 4.358 -0.591 14.066 1.00 81.88 188 GLU A O 1
ATOM 1499 N N . ASP A 1 189 ? 5.108 0.962 12.625 1.00 83.81 189 ASP A N 1
ATOM 1500 C CA . ASP A 1 189 ? 5.018 2.096 13.557 1.00 83.81 189 ASP A CA 1
ATOM 1501 C C . ASP A 1 189 ? 3.598 2.266 14.115 1.00 83.81 189 ASP A C 1
ATOM 1503 O O . ASP A 1 189 ? 3.395 2.386 15.330 1.00 83.81 189 ASP A O 1
ATOM 1507 N N . LYS A 1 190 ? 2.590 2.214 13.231 1.00 86.12 190 LYS A N 1
ATOM 1508 C CA . LYS A 1 190 ? 1.170 2.257 13.614 1.00 86.12 190 LYS A CA 1
ATOM 1509 C C . LYS A 1 190 ? 0.818 1.134 14.576 1.00 86.12 190 LYS A C 1
ATOM 1511 O O . LYS A 1 190 ? 0.179 1.374 15.599 1.00 86.12 190 LYS A O 1
ATOM 1516 N N . THR A 1 191 ? 1.239 -0.085 14.253 1.00 87.06 191 THR A N 1
ATOM 1517 C CA . THR A 1 191 ? 0.925 -1.292 15.023 1.00 87.06 191 THR A CA 1
ATOM 1518 C C . THR A 1 191 ? 1.648 -1.293 16.367 1.00 87.06 191 THR A C 1
ATOM 1520 O O . THR A 1 191 ? 1.034 -1.596 17.389 1.00 87.06 191 THR A O 1
ATOM 1523 N N . ALA A 1 192 ? 2.915 -0.881 16.408 1.00 90.75 192 ALA A N 1
ATOM 1524 C CA . ALA A 1 192 ? 3.705 -0.760 17.627 1.00 90.75 192 ALA A CA 1
ATOM 1525 C C . ALA A 1 192 ? 3.105 0.283 18.581 1.00 90.75 192 ALA A C 1
ATOM 1527 O O . ALA A 1 192 ? 2.880 -0.006 19.762 1.00 90.75 192 ALA A O 1
ATOM 1528 N N . LEU A 1 193 ? 2.765 1.473 18.070 1.00 92.75 193 LEU A N 1
ATOM 1529 C CA . LEU A 1 193 ? 2.124 2.514 18.870 1.00 92.75 193 LEU A CA 1
ATOM 1530 C C . LEU A 1 193 ? 0.728 2.081 19.338 1.00 92.75 193 LEU A C 1
ATOM 1532 O O . LEU A 1 193 ? 0.394 2.258 20.510 1.00 92.75 193 LEU A O 1
ATOM 1536 N N . PHE A 1 194 ? -0.059 1.445 18.468 1.00 94.50 194 PHE A N 1
ATOM 1537 C CA . PHE A 1 194 ? -1.359 0.887 18.836 1.00 94.50 194 PHE A CA 1
ATOM 1538 C C . PHE A 1 194 ? -1.238 -0.180 19.936 1.00 94.50 194 PHE A C 1
ATOM 1540 O O . PHE A 1 194 ? -2.006 -0.165 20.897 1.00 94.50 194 PHE A O 1
ATOM 1547 N N . HIS A 1 195 ? -0.250 -1.077 19.865 1.00 92.94 195 HIS A N 1
ATOM 1548 C CA . HIS A 1 195 ? -0.007 -2.067 20.916 1.00 92.94 195 HIS A CA 1
ATOM 1549 C C . HIS A 1 195 ? 0.377 -1.430 22.253 1.00 92.94 195 HIS A C 1
ATOM 1551 O O . HIS A 1 195 ? -0.091 -1.897 23.301 1.00 92.94 195 HIS A O 1
ATOM 1557 N N . LYS A 1 196 ? 1.174 -0.355 22.220 1.00 94.88 196 LYS A N 1
ATOM 1558 C CA . LYS A 1 196 ? 1.508 0.444 23.404 1.00 94.88 196 LYS A CA 1
ATOM 1559 C C . LYS A 1 196 ? 0.254 1.079 24.013 1.00 94.88 196 LYS A C 1
ATOM 1561 O O . LYS A 1 196 ? 0.040 0.934 25.212 1.00 94.88 196 LYS A O 1
ATOM 1566 N N . ILE A 1 197 ? -0.599 1.702 23.195 1.00 94.31 197 ILE A N 1
ATOM 1567 C CA . ILE A 1 197 ? -1.866 2.321 23.627 1.00 94.31 197 ILE A CA 1
ATOM 1568 C C . ILE A 1 197 ? -2.827 1.274 24.202 1.00 94.31 197 ILE A C 1
ATOM 1570 O O . ILE A 1 197 ? -3.350 1.446 25.296 1.00 94.31 197 ILE A O 1
ATOM 1574 N N . ARG A 1 198 ? -3.021 0.145 23.510 1.00 94.06 198 ARG A N 1
ATOM 1575 C CA . ARG A 1 198 ? -3.906 -0.952 23.940 1.00 94.06 198 ARG A CA 1
ATOM 1576 C C . ARG A 1 198 ? -3.562 -1.480 25.333 1.00 94.06 198 ARG A C 1
ATOM 1578 O O . ARG A 1 198 ? -4.444 -1.939 26.053 1.00 94.06 198 ARG A O 1
ATOM 1585 N N . SER A 1 199 ? -2.279 -1.458 25.677 1.00 92.56 199 SER A N 1
ATOM 1586 C CA . SER A 1 199 ? -1.762 -1.977 26.944 1.00 92.56 199 SER A CA 1
ATOM 1587 C C . SER A 1 199 ? -1.594 -0.879 28.002 1.00 92.56 199 SER A C 1
ATOM 1589 O O . SER A 1 199 ? -1.153 -1.169 29.113 1.00 92.56 199 SER A O 1
ATOM 1591 N N . ALA A 1 200 ? -1.922 0.377 27.675 1.00 95.25 200 ALA A N 1
ATOM 1592 C CA . ALA A 1 200 ? -1.785 1.501 28.586 1.00 95.25 200 ALA A CA 1
ATOM 1593 C C . ALA A 1 200 ? -2.814 1.413 29.732 1.00 95.25 200 ALA A C 1
ATOM 1595 O O . ALA A 1 200 ? -3.979 1.072 29.492 1.00 95.25 200 ALA A O 1
ATOM 1596 N N . PRO A 1 201 ? -2.434 1.761 30.976 1.00 96.38 201 PRO A N 1
ATOM 1597 C CA . PRO A 1 201 ? -3.362 1.758 32.106 1.00 96.38 201 PRO A CA 1
ATOM 1598 C C . PRO A 1 201 ? -4.595 2.651 31.900 1.00 96.38 201 PRO A C 1
ATOM 1600 O O . PRO A 1 201 ? -5.689 2.258 32.299 1.00 96.38 201 PRO A O 1
ATOM 1603 N N . SER A 1 202 ? -4.433 3.810 31.250 1.00 96.81 202 SER A N 1
ATOM 1604 C CA . SER A 1 202 ? -5.516 4.749 30.916 1.00 96.81 202 SER A CA 1
ATOM 1605 C C . SER A 1 202 ? -6.563 4.117 29.999 1.00 96.81 202 SER A C 1
ATOM 1607 O O . SER A 1 202 ? -7.747 4.110 30.329 1.00 96.81 202 SER A O 1
ATOM 1609 N N . MET A 1 203 ? -6.118 3.483 28.913 1.00 96.31 203 MET A N 1
ATOM 1610 C CA . MET A 1 203 ? -6.982 2.774 27.972 1.00 96.31 203 MET A CA 1
ATOM 1611 C C . MET A 1 203 ? -7.762 1.650 28.664 1.00 96.31 203 MET A C 1
ATOM 1613 O O . MET A 1 203 ? -8.976 1.524 28.497 1.00 96.31 203 MET A O 1
ATOM 1617 N N . ILE A 1 204 ? -7.085 0.844 29.488 1.00 94.62 204 ILE A N 1
ATOM 1618 C CA . ILE A 1 204 ? -7.730 -0.241 30.242 1.00 94.62 204 ILE A CA 1
ATOM 1619 C C . ILE A 1 204 ? -8.771 0.319 31.223 1.00 94.62 204 ILE A C 1
ATOM 1621 O O . ILE A 1 204 ? -9.844 -0.272 31.366 1.00 94.62 204 ILE A O 1
ATOM 1625 N N . LEU A 1 205 ? -8.479 1.441 31.889 1.00 95.69 205 LEU A N 1
ATOM 1626 C CA . LEU A 1 205 ? -9.407 2.103 32.807 1.00 95.69 205 LEU A CA 1
ATOM 1627 C C . LEU A 1 205 ? -10.648 2.622 32.069 1.00 95.69 205 LEU A C 1
ATOM 1629 O O . LEU A 1 205 ? -11.756 2.233 32.433 1.00 95.69 205 LEU A O 1
ATOM 1633 N N . ASN A 1 206 ? -10.465 3.394 30.995 1.00 96.00 206 ASN A N 1
ATOM 1634 C CA . ASN A 1 206 ? -11.556 3.926 30.172 1.00 96.00 206 ASN A CA 1
ATOM 1635 C C . ASN A 1 206 ? -12.479 2.808 29.662 1.00 96.00 206 ASN A C 1
ATOM 1637 O O . ASN A 1 206 ? -13.703 2.905 29.737 1.00 96.00 206 ASN A O 1
ATOM 1641 N N . MET A 1 207 ? -11.908 1.691 29.210 1.00 95.38 207 MET A N 1
ATOM 1642 C CA . MET A 1 207 ? -12.691 0.545 28.748 1.00 95.38 207 MET A CA 1
ATOM 1643 C C . MET A 1 207 ? -13.446 -0.160 29.881 1.00 95.38 207 MET A C 1
ATOM 1645 O O . MET A 1 207 ? -14.596 -0.556 29.697 1.00 95.38 207 MET A O 1
ATOM 1649 N N . LYS A 1 208 ? -12.835 -0.320 31.062 1.00 95.19 208 LYS A N 1
ATOM 1650 C CA . LYS A 1 208 ? -13.523 -0.883 32.237 1.00 95.19 208 LYS A CA 1
ATOM 1651 C C . LYS A 1 208 ? -14.678 0.004 32.690 1.00 95.19 208 LYS A C 1
ATOM 1653 O O . LYS A 1 208 ? -15.738 -0.516 33.026 1.00 95.19 208 LYS A O 1
ATOM 1658 N N . GLU A 1 209 ? -14.492 1.320 32.680 1.00 96.25 209 GLU A N 1
ATOM 1659 C CA . GLU A 1 209 ? -15.555 2.276 32.992 1.00 96.25 209 GLU A CA 1
ATOM 1660 C C . GLU A 1 209 ? -16.693 2.196 31.975 1.00 96.25 209 GLU A C 1
ATOM 1662 O O . GLU A 1 209 ? -17.852 2.091 32.377 1.00 96.25 209 GLU A O 1
ATOM 1667 N N . LEU A 1 210 ? -16.374 2.136 30.676 1.00 96.44 210 LEU A N 1
ATOM 1668 C CA . LEU A 1 210 ? -17.373 1.931 29.628 1.00 96.44 210 LEU A CA 1
ATOM 1669 C C . LEU A 1 210 ? -18.175 0.649 29.875 1.00 96.44 210 LEU A C 1
ATOM 1671 O O . LEU A 1 210 ? -19.402 0.674 29.896 1.00 96.44 210 LEU A O 1
ATOM 1675 N N . PHE A 1 211 ? -17.492 -0.471 30.106 1.00 95.88 211 PHE A N 1
ATOM 1676 C CA . PHE A 1 211 ? -18.135 -1.763 30.333 1.00 95.88 211 PHE A CA 1
ATOM 1677 C C . PHE A 1 211 ? -18.971 -1.807 31.612 1.00 95.88 211 PHE A C 1
ATOM 1679 O O . PHE A 1 211 ? -20.036 -2.419 31.610 1.00 95.88 211 PHE A O 1
ATOM 1686 N N . LYS A 1 212 ? -18.557 -1.098 32.666 1.00 96.00 212 LYS A N 1
ATOM 1687 C CA . LYS A 1 212 ? -19.360 -0.927 33.880 1.00 96.00 212 LYS A CA 1
ATOM 1688 C C . LYS A 1 212 ? -20.668 -0.186 33.588 1.00 96.00 212 LYS A C 1
ATOM 1690 O O . LYS A 1 212 ? -21.714 -0.615 34.063 1.00 96.00 212 LYS A O 1
ATOM 1695 N N . VAL A 1 213 ? -20.621 0.897 32.807 1.00 96.88 213 VAL A N 1
ATOM 1696 C CA . VAL A 1 213 ? -21.827 1.652 32.408 1.00 96.88 213 VAL A CA 1
ATOM 1697 C C . VAL A 1 213 ? -22.724 0.829 31.480 1.00 96.88 213 VAL A C 1
ATOM 1699 O O . VAL A 1 213 ? -23.943 0.951 31.535 1.00 96.88 213 VAL A O 1
ATOM 1702 N N . LEU A 1 214 ? -22.133 -0.044 30.662 1.00 95.94 214 LEU A N 1
ATOM 1703 C CA . LEU A 1 214 ? -22.849 -0.990 29.803 1.00 95.94 214 LEU A CA 1
ATOM 1704 C C . LEU A 1 214 ? -23.289 -2.273 30.529 1.00 95.94 214 LEU A C 1
ATOM 1706 O O . LEU A 1 214 ? -23.724 -3.206 29.858 1.00 95.94 214 LEU A O 1
ATOM 1710 N N . GLU A 1 215 ? -23.180 -2.334 31.860 1.00 95.62 215 GLU A N 1
ATOM 1711 C CA . GLU A 1 215 ? -23.603 -3.472 32.695 1.00 95.62 215 GLU A CA 1
ATOM 1712 C C . GLU A 1 215 ? -22.970 -4.815 32.290 1.00 95.62 215 GLU A C 1
ATOM 1714 O O . GLU A 1 215 ? -23.544 -5.892 32.458 1.00 95.62 215 GLU A O 1
ATOM 1719 N N . VAL A 1 216 ? -21.755 -4.765 31.750 1.00 92.50 216 VAL A N 1
ATOM 1720 C CA . VAL A 1 216 ? -20.993 -5.959 31.393 1.00 92.50 216 VAL A CA 1
ATOM 1721 C C . VAL A 1 216 ? -20.415 -6.568 32.669 1.00 92.50 216 VAL A C 1
ATOM 1723 O O . VAL A 1 216 ? -19.767 -5.849 33.436 1.00 92.50 216 VAL A O 1
ATOM 1726 N N . PRO A 1 217 ? -20.581 -7.882 32.909 1.00 89.06 217 PRO A N 1
ATOM 1727 C CA . PRO A 1 217 ? -19.994 -8.537 34.069 1.00 89.06 217 PRO A CA 1
ATOM 1728 C C . PRO A 1 217 ? -18.484 -8.287 34.148 1.00 89.06 217 PRO A C 1
ATOM 1730 O O . PRO A 1 217 ? -17.742 -8.559 33.200 1.00 89.06 217 PRO A O 1
ATOM 1733 N N . ASN A 1 218 ? -18.028 -7.772 35.290 1.00 83.00 218 ASN A N 1
ATOM 1734 C CA . ASN A 1 218 ? -16.606 -7.570 35.547 1.00 83.00 218 ASN A CA 1
ATOM 1735 C C . ASN A 1 218 ? -15.878 -8.920 35.602 1.00 83.00 218 ASN A C 1
ATOM 1737 O O . ASN A 1 218 ? -16.339 -9.855 36.254 1.00 83.00 218 ASN A O 1
ATOM 1741 N N . GLY A 1 219 ? -14.704 -9.006 34.975 1.00 86.44 219 GLY A N 1
ATOM 1742 C CA . GLY A 1 219 ? -13.813 -10.157 35.123 1.00 86.44 219 GLY A CA 1
ATOM 1743 C C . GLY A 1 219 ? -12.953 -10.423 33.893 1.00 86.44 219 GLY A C 1
ATOM 1744 O O . GLY A 1 219 ? -12.635 -9.519 33.119 1.00 86.44 219 GLY A O 1
ATOM 1745 N N . ALA A 1 220 ? -12.581 -11.690 33.700 1.00 84.75 220 ALA A N 1
ATOM 1746 C CA . ALA A 1 220 ? -11.768 -12.127 32.563 1.00 84.75 220 ALA A CA 1
ATOM 1747 C C . ALA A 1 220 ? -12.449 -11.856 31.207 1.00 84.75 220 ALA A C 1
ATOM 1749 O O . ALA A 1 220 ? -11.773 -11.519 30.236 1.00 84.75 220 ALA A O 1
ATOM 1750 N N . MET A 1 221 ? -13.787 -11.928 31.153 1.00 84.69 221 MET A N 1
ATOM 1751 C CA . MET A 1 221 ? -14.557 -11.640 29.937 1.00 84.69 221 MET A CA 1
ATOM 1752 C C . MET A 1 221 ? -14.360 -10.201 29.455 1.00 84.69 221 MET A C 1
ATOM 1754 O O . MET A 1 221 ? -14.196 -9.972 28.262 1.00 84.69 221 MET A O 1
ATOM 1758 N N . THR A 1 222 ? -14.301 -9.236 30.376 1.00 85.31 222 THR A N 1
ATOM 1759 C CA . THR A 1 222 ? -14.070 -7.819 30.067 1.00 85.31 222 THR A CA 1
ATOM 1760 C C . THR A 1 222 ? -12.737 -7.614 29.342 1.00 85.31 222 THR A C 1
ATOM 1762 O O . THR A 1 222 ? -12.676 -6.933 28.319 1.00 85.31 222 THR A O 1
ATOM 1765 N N . MET A 1 223 ? -11.669 -8.246 29.842 1.00 86.69 223 MET A N 1
ATOM 1766 C CA . MET A 1 223 ? -10.334 -8.165 29.237 1.00 86.69 223 MET A CA 1
ATOM 1767 C C . MET A 1 223 ? -10.284 -8.869 27.878 1.00 86.69 223 MET A C 1
ATOM 1769 O O . MET A 1 223 ? -9.640 -8.375 26.953 1.00 86.69 223 MET A O 1
ATOM 1773 N N . PHE A 1 224 ? -10.998 -9.987 27.740 1.00 87.75 224 PHE A N 1
ATOM 1774 C CA . PHE A 1 224 ? -11.111 -10.695 26.471 1.00 87.75 224 PHE A CA 1
ATOM 1775 C C . PHE A 1 224 ? -11.823 -9.836 25.420 1.00 87.75 224 PHE A C 1
ATOM 1777 O O . PHE A 1 224 ? -11.276 -9.616 24.346 1.00 87.75 224 PHE A O 1
ATOM 1784 N N . ILE A 1 225 ? -12.989 -9.260 25.734 1.00 89.75 225 ILE A N 1
ATOM 1785 C CA . ILE A 1 225 ? -13.720 -8.381 24.804 1.00 89.75 225 ILE A CA 1
ATOM 1786 C C . ILE A 1 225 ? -12.856 -7.178 24.409 1.00 89.75 225 ILE A C 1
ATOM 1788 O O . ILE A 1 225 ? -12.801 -6.838 23.229 1.00 89.75 225 ILE A O 1
ATOM 1792 N N . LEU A 1 226 ? -12.127 -6.575 25.355 1.00 91.25 226 LEU A N 1
ATOM 1793 C CA . LEU A 1 226 ? -11.190 -5.478 25.085 1.00 91.25 226 LEU A CA 1
ATOM 1794 C C . LEU A 1 226 ? -10.136 -5.856 24.034 1.00 91.25 226 LEU A C 1
ATOM 1796 O O . LEU A 1 226 ? -9.858 -5.061 23.132 1.00 91.25 226 LEU A O 1
ATOM 1800 N N . GLN A 1 227 ? -9.586 -7.072 24.114 1.00 91.50 227 GLN A N 1
ATOM 1801 C CA . GLN A 1 227 ? -8.570 -7.563 23.181 1.00 91.50 227 GLN A CA 1
ATOM 1802 C C . GLN A 1 227 ? -9.066 -7.617 21.730 1.00 91.50 227 GLN A C 1
ATOM 1804 O O . GLN A 1 227 ? -8.258 -7.400 20.828 1.00 91.50 227 GLN A O 1
ATOM 1809 N N . PHE A 1 228 ? -10.359 -7.865 21.499 1.00 94.25 228 PHE A N 1
ATOM 1810 C CA . PHE A 1 228 ? -10.944 -7.908 20.153 1.00 94.25 228 PHE A CA 1
ATOM 1811 C C . PHE A 1 228 ? -11.596 -6.591 19.730 1.00 94.25 228 PHE A C 1
ATOM 1813 O O . PHE A 1 228 ? -11.551 -6.239 18.552 1.00 94.25 228 PHE A O 1
ATOM 1820 N N . LEU A 1 229 ? -12.171 -5.841 20.670 1.00 95.50 229 LEU A N 1
ATOM 1821 C CA . LEU A 1 229 ? -12.867 -4.593 20.375 1.00 95.50 229 LEU A CA 1
ATOM 1822 C C . LEU A 1 229 ? -11.901 -3.502 19.904 1.00 95.50 229 LEU A C 1
ATOM 1824 O O . LEU A 1 229 ? -12.173 -2.850 18.897 1.00 95.50 229 LEU A O 1
ATOM 1828 N N . LEU A 1 230 ? -10.757 -3.328 20.575 1.00 96.06 230 LEU A N 1
ATOM 1829 C CA . LEU A 1 230 ? -9.799 -2.277 20.215 1.00 96.06 230 LEU A CA 1
ATOM 1830 C C . LEU A 1 230 ? -9.236 -2.444 18.789 1.00 96.06 230 LEU A C 1
ATOM 1832 O O . LEU A 1 230 ? -9.224 -1.455 18.058 1.00 96.06 230 LEU A O 1
ATOM 1836 N N . PRO A 1 231 ? -8.835 -3.648 18.323 1.00 94.50 231 PRO A N 1
ATOM 1837 C CA . PRO A 1 231 ? -8.456 -3.850 16.923 1.00 94.50 231 PRO A CA 1
ATOM 1838 C C . PRO A 1 231 ? -9.571 -3.528 15.920 1.00 94.50 231 PRO A C 1
ATOM 1840 O O . PRO A 1 231 ? -9.296 -2.938 14.877 1.00 94.50 231 PRO A O 1
ATOM 1843 N N . LYS A 1 232 ? -10.832 -3.876 16.219 1.00 95.62 232 LYS A N 1
ATOM 1844 C CA . LYS A 1 232 ? -11.967 -3.538 15.338 1.00 95.62 232 LYS A CA 1
ATOM 1845 C C . LYS A 1 232 ? -12.194 -2.027 15.291 1.00 95.62 232 LYS A C 1
ATOM 1847 O O . LYS A 1 232 ? -12.402 -1.487 14.207 1.00 95.62 232 LYS A O 1
ATOM 1852 N N . LEU A 1 233 ? -12.078 -1.346 16.431 1.00 96.38 233 LEU A N 1
ATOM 1853 C CA . LEU A 1 233 ? -12.164 0.112 16.512 1.00 96.38 233 LEU A CA 1
ATOM 1854 C C . LEU A 1 233 ? -11.045 0.797 15.729 1.00 96.38 233 LEU A C 1
ATOM 1856 O O . LEU A 1 233 ? -11.308 1.711 14.951 1.00 96.38 233 LEU A O 1
ATOM 1860 N N . PHE A 1 234 ? -9.817 0.302 15.863 1.00 94.44 234 PHE A N 1
ATOM 1861 C CA . PHE A 1 234 ? -8.672 0.771 15.092 1.00 94.44 234 PHE A CA 1
ATOM 1862 C C . PHE A 1 234 ? -8.913 0.639 13.579 1.00 94.44 234 PHE A C 1
ATOM 1864 O O . PHE A 1 234 ? -8.718 1.598 12.835 1.00 94.44 234 PHE A O 1
ATOM 1871 N N . GLN A 1 235 ? -9.435 -0.506 13.120 1.00 91.38 235 GLN A N 1
ATOM 1872 C CA . GLN A 1 235 ? -9.801 -0.713 11.713 1.00 91.38 235 GLN A CA 1
ATOM 1873 C C . GLN A 1 235 ? -10.908 0.240 11.240 1.00 91.38 235 GLN A C 1
ATOM 1875 O O . GLN A 1 235 ? -10.810 0.790 10.144 1.00 91.38 235 GLN A O 1
ATOM 1880 N N . VAL A 1 236 ? -11.953 0.462 12.046 1.00 93.31 236 VAL A N 1
ATOM 1881 C CA . VAL A 1 236 ? -13.038 1.407 11.722 1.00 93.31 236 VAL A CA 1
ATOM 1882 C C . V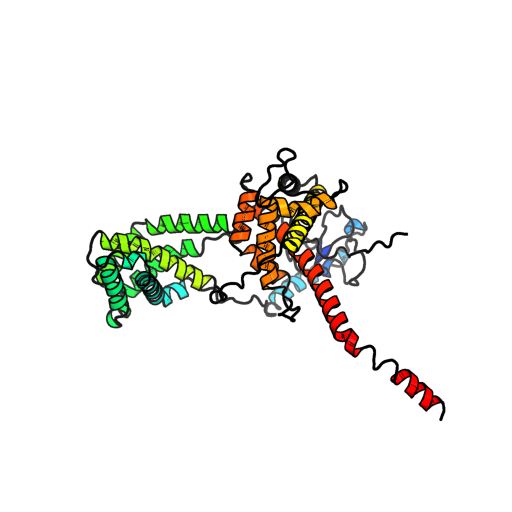AL A 1 236 ? -12.499 2.833 11.571 1.00 93.31 236 VAL A C 1
ATOM 1884 O O . VAL A 1 236 ? -12.836 3.510 10.598 1.00 93.31 236 VAL A O 1
ATOM 1887 N N . LEU A 1 237 ? -11.624 3.266 12.481 1.00 92.81 237 LEU A N 1
ATOM 1888 C CA . LEU A 1 237 ? -10.988 4.585 12.441 1.00 92.81 237 LEU A CA 1
ATOM 1889 C C . LEU A 1 237 ? -10.093 4.764 11.210 1.00 92.81 237 LEU A C 1
ATOM 1891 O O . LEU A 1 237 ? -10.183 5.793 10.538 1.00 92.81 237 LEU A O 1
ATOM 1895 N N . ILE A 1 238 ? -9.277 3.758 10.870 1.00 88.44 238 ILE A N 1
ATOM 1896 C CA . ILE A 1 238 ? -8.452 3.785 9.653 1.00 88.44 238 ILE A CA 1
ATOM 1897 C C . ILE A 1 238 ? -9.336 3.933 8.416 1.00 88.44 238 ILE A C 1
ATOM 1899 O O . ILE A 1 238 ? -9.070 4.812 7.599 1.00 88.44 238 ILE A O 1
ATOM 1903 N N . LYS A 1 239 ? -10.402 3.132 8.291 1.00 86.75 239 LYS A N 1
ATOM 1904 C CA . LYS A 1 239 ? -11.317 3.174 7.138 1.00 86.75 239 LYS A CA 1
ATOM 1905 C C . LYS A 1 239 ? -12.000 4.529 6.979 1.00 86.75 239 LYS A C 1
ATOM 1907 O O . LYS A 1 239 ? -12.056 5.073 5.878 1.00 86.75 239 LYS A O 1
ATOM 1912 N N . LYS A 1 240 ? -12.491 5.098 8.086 1.00 89.12 240 LYS A N 1
ATOM 1913 C CA . LYS A 1 240 ? -13.112 6.433 8.109 1.00 89.12 240 LYS A CA 1
ATOM 1914 C C . LYS A 1 240 ? -12.127 7.517 7.678 1.00 89.12 240 LYS A C 1
ATOM 1916 O O . LYS A 1 240 ? -12.481 8.370 6.869 1.00 89.12 240 LYS A O 1
ATOM 1921 N N . ARG A 1 241 ? -10.886 7.453 8.171 1.00 86.44 241 ARG A N 1
ATOM 1922 C CA . ARG A 1 241 ? -9.846 8.433 7.846 1.00 86.44 241 ARG A CA 1
ATOM 1923 C C . ARG A 1 241 ? -9.353 8.349 6.416 1.00 86.44 241 ARG A C 1
ATOM 1925 O O . ARG A 1 241 ? -9.254 9.366 5.744 1.00 86.44 241 ARG A O 1
ATOM 1932 N N . THR A 1 242 ? -9.027 7.148 5.962 1.00 77.19 242 THR A N 1
ATOM 1933 C CA . THR A 1 242 ? -8.471 6.929 4.623 1.00 77.19 242 THR A CA 1
ATOM 1934 C C . THR A 1 242 ? -9.488 7.193 3.519 1.00 77.19 242 THR A C 1
ATOM 1936 O O . THR A 1 242 ? -9.098 7.230 2.354 1.00 77.19 242 THR A O 1
ATOM 1939 N N . LYS A 1 243 ? -10.773 7.393 3.872 1.00 70.00 243 LYS A N 1
ATOM 1940 C CA . LYS A 1 243 ? -11.902 7.353 2.938 1.00 70.00 243 LYS A CA 1
ATOM 1941 C C . LYS A 1 243 ? -11.692 6.215 1.956 1.00 70.00 243 LYS A C 1
ATOM 1943 O O . LYS A 1 243 ? -11.768 6.452 0.751 1.00 70.00 243 LYS A O 1
ATOM 1948 N N . GLU A 1 244 ? -11.343 5.031 2.475 1.00 55.03 244 GLU A N 1
ATOM 1949 C CA . GLU A 1 244 ? -11.221 3.835 1.651 1.00 55.03 244 GLU A CA 1
ATOM 1950 C C . GLU A 1 244 ? -12.469 3.808 0.776 1.00 55.03 244 GLU A C 1
ATOM 1952 O O . GLU A 1 244 ? -13.595 3.709 1.280 1.00 55.03 244 GLU A O 1
ATOM 1957 N N . THR A 1 245 ? -12.264 4.043 -0.524 1.00 46.31 245 THR A N 1
ATOM 1958 C CA . THR A 1 245 ? -13.323 3.971 -1.521 1.00 46.31 245 THR A CA 1
ATOM 1959 C C . THR A 1 245 ? -14.033 2.654 -1.259 1.00 46.31 245 THR A C 1
ATOM 1961 O O . THR A 1 245 ? -13.327 1.660 -1.052 1.00 46.31 245 THR A O 1
ATOM 1964 N N . PRO A 1 246 ? -15.379 2.667 -1.149 1.00 48.06 246 PRO A N 1
ATOM 1965 C CA . PRO A 1 246 ? -16.166 1.528 -0.689 1.00 48.06 246 PRO A CA 1
ATOM 1966 C C . PRO A 1 246 ? -15.579 0.272 -1.292 1.00 48.06 246 PRO A C 1
ATOM 1968 O O . PRO A 1 246 ? -15.435 0.240 -2.512 1.00 48.06 246 PRO A O 1
ATOM 1971 N N . THR A 1 247 ? -15.143 -0.635 -0.403 1.00 47.94 247 THR A N 1
ATOM 1972 C CA . THR A 1 247 ? -14.318 -1.816 -0.679 1.00 47.94 247 THR A CA 1
ATOM 1973 C C . THR A 1 247 ? -14.566 -2.245 -2.107 1.00 47.94 247 THR A C 1
ATOM 1975 O O . THR A 1 247 ? -15.662 -2.737 -2.381 1.00 47.94 247 THR A O 1
ATOM 1978 N N . ALA A 1 248 ? -13.631 -1.889 -3.004 1.00 51.44 248 ALA A N 1
ATOM 1979 C CA . ALA A 1 248 ? -13.821 -2.068 -4.436 1.00 51.44 248 ALA A CA 1
ATOM 1980 C C . ALA A 1 248 ? -14.372 -3.477 -4.636 1.00 51.44 248 ALA A C 1
ATOM 1982 O O . ALA A 1 248 ? -13.873 -4.408 -3.989 1.00 51.44 248 ALA A O 1
ATOM 1983 N N . GLU A 1 249 ? -15.459 -3.602 -5.411 1.00 55.91 249 GLU A N 1
ATOM 1984 C CA . GLU A 1 249 ? -16.056 -4.902 -5.721 1.00 55.91 249 GLU A CA 1
ATOM 1985 C C . GLU A 1 249 ? -14.936 -5.918 -5.928 1.00 55.91 249 GLU A C 1
ATOM 1987 O O . GLU A 1 249 ? -13.955 -5.544 -6.580 1.00 55.91 249 GLU A O 1
ATOM 1992 N N . PRO A 1 250 ? -15.047 -7.129 -5.336 1.00 56.88 250 PRO A N 1
ATOM 1993 C CA . PRO A 1 250 ? -13.948 -8.083 -5.223 1.00 56.88 250 PRO A CA 1
ATOM 1994 C C . PRO A 1 250 ? -13.134 -8.051 -6.503 1.00 56.88 250 PRO A C 1
ATOM 1996 O O . PRO A 1 250 ? -13.677 -8.384 -7.561 1.00 56.88 250 PRO A O 1
ATOM 1999 N N . GLU A 1 251 ? -11.906 -7.519 -6.393 1.00 61.59 251 GLU A N 1
ATOM 2000 C CA . GLU A 1 251 ? -11.099 -7.115 -7.542 1.00 61.59 251 GLU A CA 1
ATOM 2001 C C . GLU A 1 251 ? -11.198 -8.213 -8.589 1.00 61.59 251 GLU A C 1
ATOM 2003 O O . GLU A 1 251 ? -10.885 -9.371 -8.291 1.00 61.59 251 GLU A O 1
ATOM 2008 N N . LYS A 1 252 ? -11.702 -7.881 -9.787 1.00 73.62 252 LYS A N 1
ATOM 2009 C CA . LYS A 1 252 ? -11.738 -8.847 -10.885 1.00 73.62 252 LYS A CA 1
ATOM 2010 C C . LYS A 1 252 ? -10.334 -9.424 -10.989 1.00 73.62 252 LYS A C 1
ATOM 2012 O O . LYS A 1 252 ? -9.400 -8.705 -11.334 1.00 73.62 252 LYS A O 1
ATOM 2017 N N . MET A 1 253 ? -10.182 -10.696 -10.626 1.00 73.50 253 MET A N 1
ATOM 2018 C CA . MET A 1 253 ? -8.881 -11.344 -10.635 1.00 73.50 253 MET A CA 1
ATOM 2019 C C . MET A 1 253 ? -8.443 -11.471 -12.088 1.00 73.50 253 MET A C 1
ATOM 2021 O O . MET A 1 253 ? -8.878 -12.364 -12.815 1.00 73.50 253 MET A O 1
ATOM 2025 N N . PHE A 1 254 ? -7.601 -10.541 -12.524 1.00 84.12 254 PHE A N 1
ATOM 2026 C CA . PHE A 1 254 ? -6.931 -10.638 -13.805 1.00 84.12 254 PHE A CA 1
ATOM 2027 C C . PHE A 1 254 ? -5.855 -11.708 -13.672 1.00 84.12 254 PHE A C 1
ATOM 2029 O O . PHE A 1 254 ? -4.907 -11.555 -12.911 1.00 84.12 254 PHE A O 1
ATOM 2036 N N . ASN A 1 255 ? -6.002 -12.809 -14.399 1.00 90.06 255 ASN A N 1
ATOM 2037 C CA . ASN A 1 255 ? -4.945 -13.803 -14.503 1.00 90.06 255 ASN A CA 1
ATOM 2038 C C . ASN A 1 255 ? -4.144 -13.530 -15.772 1.00 90.06 255 ASN A C 1
ATOM 2040 O O . ASN A 1 255 ? -4.724 -13.323 -16.836 1.00 90.06 255 ASN A O 1
ATOM 2044 N N . LEU A 1 256 ? -2.819 -13.516 -15.637 1.00 94.31 256 LEU A N 1
ATOM 2045 C CA . LEU A 1 256 ? -1.914 -13.493 -16.779 1.00 94.31 256 LEU A CA 1
ATOM 2046 C C . LEU A 1 256 ? -1.833 -14.899 -17.368 1.00 94.31 256 LEU A C 1
ATOM 2048 O O . LEU A 1 256 ? -1.694 -15.875 -16.624 1.00 94.31 256 LEU A O 1
ATOM 2052 N N . ASP A 1 257 ? -1.900 -15.011 -18.689 1.00 96.19 257 ASP A N 1
ATOM 2053 C CA . ASP A 1 257 ? -1.595 -16.277 -19.345 1.00 96.19 257 ASP A CA 1
ATOM 2054 C C . ASP A 1 257 ? -0.075 -16.561 -19.348 1.00 96.19 257 ASP A C 1
ATOM 2056 O O . ASP A 1 257 ? 0.762 -15.712 -19.029 1.00 96.19 257 ASP A O 1
ATOM 2060 N N . ARG A 1 258 ? 0.312 -17.788 -19.720 1.00 96.31 258 ARG A N 1
ATOM 2061 C CA . ARG A 1 258 ? 1.727 -18.206 -19.719 1.00 96.31 258 ARG A CA 1
ATOM 2062 C C . ARG A 1 258 ? 2.605 -17.394 -20.672 1.00 96.31 258 ARG A C 1
ATOM 2064 O O . ARG A 1 258 ? 3.812 -17.292 -20.449 1.00 96.31 258 ARG A O 1
ATOM 2071 N N . THR A 1 259 ? 2.045 -16.896 -21.766 1.00 96.44 259 THR A N 1
ATOM 2072 C CA . THR A 1 259 ? 2.764 -16.070 -22.740 1.00 96.44 259 THR A CA 1
ATOM 2073 C C . THR A 1 259 ? 2.964 -14.670 -22.174 1.00 96.44 259 THR A C 1
ATOM 2075 O O . THR A 1 259 ? 4.074 -14.143 -22.211 1.00 96.44 259 THR A O 1
ATOM 2078 N N . GLU A 1 260 ? 1.921 -14.097 -21.582 1.00 96.31 260 GLU A N 1
ATOM 2079 C CA . GLU A 1 260 ? 1.960 -12.804 -20.909 1.00 96.31 260 GLU A CA 1
ATOM 2080 C C . GLU A 1 260 ? 2.969 -12.799 -19.759 1.00 96.31 260 GLU A C 1
ATOM 2082 O O . GLU A 1 260 ? 3.738 -11.851 -19.636 1.00 96.31 260 GLU A O 1
ATOM 2087 N N . GLU A 1 261 ? 3.050 -13.871 -18.968 1.00 97.38 261 GLU A N 1
ATOM 2088 C CA . GLU A 1 261 ? 4.036 -13.988 -17.886 1.00 97.38 261 GLU A CA 1
ATOM 2089 C C . GLU A 1 261 ? 5.482 -14.080 -18.398 1.00 97.38 261 GLU A C 1
ATOM 2091 O O . GLU A 1 261 ? 6.398 -13.530 -17.783 1.00 97.38 261 GLU A O 1
ATOM 2096 N N . GLN A 1 262 ? 5.714 -14.710 -19.550 1.00 97.19 262 GLN A N 1
ATOM 2097 C CA . GLN A 1 262 ? 7.034 -14.711 -20.190 1.00 97.19 262 GLN A CA 1
ATOM 2098 C C . GLN A 1 262 ? 7.418 -13.314 -20.700 1.00 97.19 262 GLN A C 1
ATOM 2100 O O . GLN A 1 262 ? 8.543 -12.855 -20.479 1.00 97.19 262 GLN A O 1
ATOM 2105 N N . VAL A 1 263 ? 6.473 -12.604 -21.329 1.00 96.62 263 VAL A N 1
ATOM 2106 C CA . VAL A 1 263 ? 6.667 -11.213 -21.777 1.00 96.62 263 VAL A CA 1
ATOM 2107 C C . VAL A 1 263 ? 6.900 -10.280 -20.590 1.00 96.62 263 VAL A C 1
ATOM 2109 O O . VAL A 1 263 ? 7.774 -9.409 -20.638 1.00 96.62 263 VAL A O 1
ATOM 2112 N N . LEU A 1 264 ? 6.160 -10.483 -19.501 1.00 97.50 264 LEU A N 1
ATOM 2113 C CA . LEU A 1 264 ? 6.317 -9.752 -18.254 1.00 97.50 264 LEU A CA 1
ATOM 2114 C C . LEU A 1 264 ? 7.737 -9.912 -17.698 1.00 97.50 264 LEU A C 1
ATOM 2116 O O . LEU A 1 264 ? 8.377 -8.904 -17.404 1.00 97.50 264 LEU A O 1
ATOM 2120 N N . ARG A 1 265 ? 8.263 -11.145 -17.610 1.00 97.50 265 ARG A N 1
ATOM 2121 C CA . ARG A 1 265 ? 9.631 -11.386 -17.116 1.00 97.50 265 ARG A CA 1
ATOM 2122 C C . ARG A 1 265 ? 10.682 -10.667 -17.959 1.00 97.50 265 ARG A C 1
ATOM 2124 O O . ARG A 1 265 ? 11.587 -10.044 -17.408 1.00 97.50 265 ARG A O 1
ATOM 2131 N N . TYR A 1 266 ? 10.556 -10.730 -19.281 1.00 97.31 266 TYR A N 1
ATOM 2132 C CA . TYR A 1 266 ? 11.455 -10.012 -20.183 1.00 97.31 266 TYR A CA 1
ATOM 2133 C C . TYR A 1 266 ? 11.411 -8.494 -19.952 1.00 97.31 266 TYR A C 1
ATOM 2135 O O . TYR A 1 266 ? 12.446 -7.837 -19.828 1.00 97.31 266 TYR A O 1
ATOM 2143 N N . THR A 1 267 ? 10.201 -7.943 -19.844 1.00 97.88 267 THR A N 1
ATOM 2144 C CA . THR A 1 267 ? 9.971 -6.508 -19.632 1.00 97.88 267 THR A CA 1
ATOM 2145 C C . THR A 1 267 ? 10.540 -6.047 -18.290 1.00 97.88 267 THR A C 1
ATOM 2147 O O . THR A 1 267 ? 11.184 -5.003 -18.212 1.00 97.88 267 THR A O 1
ATOM 2150 N N . ALA A 1 268 ? 10.367 -6.852 -17.244 1.00 98.00 268 ALA A N 1
ATOM 2151 C CA . ALA A 1 268 ? 10.945 -6.610 -15.929 1.00 98.00 268 ALA A CA 1
ATOM 2152 C C . ALA A 1 268 ? 12.483 -6.544 -15.986 1.00 98.00 268 ALA A C 1
ATOM 2154 O O . ALA A 1 268 ? 13.082 -5.606 -15.458 1.00 98.00 268 ALA A O 1
ATOM 2155 N N . GLY A 1 269 ? 13.125 -7.456 -16.727 1.00 97.50 269 GLY A N 1
ATOM 2156 C CA . GLY A 1 269 ? 14.566 -7.397 -16.982 1.00 97.50 269 GLY A CA 1
ATOM 2157 C C . GLY A 1 269 ? 15.009 -6.119 -17.696 1.00 97.50 269 GLY A C 1
ATOM 2158 O O . GLY A 1 269 ? 15.996 -5.493 -17.297 1.00 97.50 269 GLY A O 1
ATOM 2159 N N . TYR A 1 270 ? 14.251 -5.667 -18.700 1.00 97.69 270 TYR A N 1
ATOM 2160 C CA . TYR A 1 270 ? 14.501 -4.380 -19.358 1.00 97.69 270 TYR A CA 1
ATOM 2161 C C . TYR A 1 270 ? 14.444 -3.204 -18.369 1.00 97.69 270 TYR A C 1
ATOM 2163 O O . TYR A 1 270 ? 15.326 -2.342 -18.395 1.00 97.69 270 TYR A O 1
ATOM 2171 N N . VAL A 1 271 ? 13.457 -3.179 -17.467 1.00 98.19 271 VAL A N 1
ATOM 2172 C CA . VAL A 1 271 ? 13.312 -2.117 -16.459 1.00 98.19 271 VAL A CA 1
ATOM 2173 C C . VAL A 1 271 ? 14.484 -2.115 -15.479 1.00 98.19 271 VAL A C 1
ATOM 2175 O O . VAL A 1 271 ? 15.097 -1.063 -15.289 1.00 98.19 271 VAL A O 1
ATOM 2178 N N . CYS A 1 272 ? 14.867 -3.274 -14.934 1.00 98.06 272 CYS A N 1
ATOM 2179 C CA . CYS A 1 272 ? 16.051 -3.397 -14.076 1.00 98.06 272 CYS A CA 1
ATOM 2180 C C . CYS A 1 272 ? 17.314 -2.898 -14.793 1.00 98.06 272 CYS A C 1
ATOM 2182 O O . CYS A 1 272 ? 18.063 -2.084 -14.254 1.00 98.06 272 CYS A O 1
ATOM 2184 N N . ARG A 1 273 ? 17.525 -3.297 -16.055 1.00 97.19 273 ARG A N 1
ATOM 2185 C CA . ARG A 1 273 ? 18.673 -2.838 -16.852 1.00 97.19 273 ARG A CA 1
ATOM 2186 C C . ARG A 1 273 ? 18.666 -1.330 -17.077 1.00 97.19 273 ARG A C 1
ATOM 2188 O O . ARG A 1 273 ? 19.724 -0.702 -16.989 1.00 97.19 273 ARG A O 1
ATOM 2195 N N . LYS A 1 274 ? 17.502 -0.756 -17.393 1.00 97.19 274 LYS A N 1
ATOM 2196 C CA . LYS A 1 274 ? 17.328 0.685 -17.613 1.00 97.19 274 LYS A CA 1
ATOM 2197 C C . LYS A 1 274 ? 17.656 1.468 -16.341 1.00 97.19 274 LYS A C 1
ATOM 2199 O O . LYS A 1 274 ? 18.421 2.426 -16.420 1.00 97.19 274 LYS A O 1
ATOM 2204 N N . LEU A 1 275 ? 17.156 1.029 -15.186 1.00 97.62 275 LEU A N 1
ATOM 2205 C CA . LEU A 1 275 ? 17.417 1.674 -13.895 1.00 97.62 275 LEU A CA 1
ATOM 2206 C C . LEU A 1 275 ? 18.873 1.517 -13.441 1.00 97.62 275 LEU A C 1
ATOM 2208 O O . LEU A 1 275 ? 19.494 2.512 -13.082 1.00 97.62 275 LEU A O 1
ATOM 2212 N N . SER A 1 276 ? 19.463 0.321 -13.552 1.00 97.25 276 SER A N 1
ATOM 2213 C CA . SER A 1 276 ? 20.892 0.100 -13.263 1.00 97.25 276 SER A CA 1
ATOM 2214 C C . SER A 1 276 ? 21.776 1.039 -14.094 1.00 97.25 276 SER A C 1
ATOM 2216 O O . SER A 1 276 ? 22.641 1.729 -13.556 1.00 97.25 276 SER A O 1
ATOM 2218 N N . ARG A 1 277 ? 21.514 1.158 -15.406 1.00 97.50 277 ARG A N 1
ATOM 2219 C CA . ARG A 1 277 ? 22.224 2.114 -16.274 1.00 97.50 277 ARG A CA 1
ATOM 2220 C C . ARG A 1 277 ? 22.000 3.562 -15.855 1.00 97.50 277 ARG A C 1
ATOM 2222 O O . ARG A 1 277 ? 22.955 4.328 -15.873 1.00 97.50 277 ARG A O 1
ATOM 2229 N N . HIS A 1 278 ? 20.768 3.933 -15.511 1.00 95.94 278 HIS A N 1
ATOM 2230 C CA . HIS A 1 278 ? 20.444 5.284 -15.062 1.00 95.94 278 HIS A CA 1
ATOM 2231 C C . HIS A 1 278 ? 21.253 5.662 -13.816 1.00 95.94 278 HIS A C 1
ATOM 2233 O O . HIS A 1 278 ? 21.939 6.677 -13.830 1.00 95.94 278 HIS A O 1
ATOM 2239 N N . PHE A 1 279 ? 21.266 4.818 -12.784 1.00 96.75 279 PHE A N 1
ATOM 2240 C CA . PHE A 1 279 ? 22.006 5.098 -11.554 1.00 96.75 279 PHE A CA 1
ATOM 2241 C C . PHE A 1 279 ? 23.528 5.118 -11.759 1.00 96.75 279 PHE A C 1
ATOM 2243 O O . PHE A 1 279 ? 24.211 5.996 -11.232 1.00 96.75 279 PHE A O 1
ATOM 2250 N N . LYS A 1 280 ? 24.062 4.235 -12.613 1.00 97.00 280 LYS A N 1
ATOM 2251 C CA . LYS A 1 280 ? 25.495 4.201 -12.962 1.00 97.00 280 LYS A CA 1
ATOM 2252 C C . LYS A 1 280 ? 25.999 5.447 -13.699 1.00 97.00 280 LYS A C 1
ATOM 2254 O O . LYS A 1 280 ? 27.205 5.6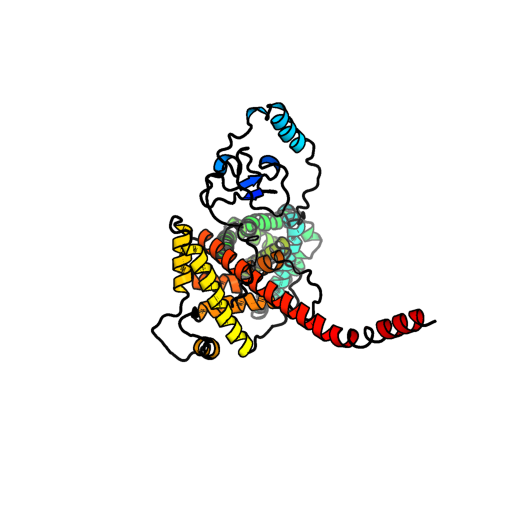73 -13.714 1.00 97.00 280 LYS A O 1
ATOM 2259 N N . ARG A 1 281 ? 25.115 6.274 -14.275 1.00 97.06 281 ARG A N 1
ATOM 2260 C CA . ARG A 1 281 ? 25.497 7.573 -14.869 1.00 97.06 281 ARG A CA 1
ATOM 2261 C C . ARG A 1 281 ? 25.914 8.609 -13.826 1.00 97.06 281 ARG A C 1
ATOM 2263 O O . ARG A 1 281 ? 26.523 9.606 -14.192 1.00 97.06 281 ARG A O 1
ATOM 2270 N N . TYR A 1 282 ? 25.636 8.376 -12.542 1.00 94.50 282 TYR A N 1
ATOM 2271 C CA . TYR A 1 282 ? 25.936 9.315 -11.460 1.00 94.50 282 TYR A CA 1
ATOM 2272 C C . TYR A 1 282 ? 26.969 8.748 -10.469 1.00 94.50 282 TYR A C 1
ATOM 2274 O O . TYR A 1 282 ? 26.678 8.629 -9.279 1.00 94.50 282 TYR A O 1
ATOM 2282 N N . PRO A 1 283 ? 28.209 8.445 -10.903 1.00 93.25 283 PRO A N 1
ATOM 2283 C CA . PRO A 1 283 ? 29.216 7.768 -10.080 1.00 93.25 283 PRO A CA 1
ATOM 2284 C C . PRO A 1 283 ? 29.742 8.609 -8.909 1.00 93.25 283 PRO A C 1
ATOM 2286 O O . PRO A 1 283 ? 30.487 8.100 -8.083 1.00 93.25 283 PRO A O 1
ATOM 2289 N N . ARG A 1 284 ? 29.395 9.897 -8.820 1.00 94.75 284 ARG A N 1
ATOM 2290 C CA . ARG A 1 284 ? 29.742 10.764 -7.679 1.00 94.75 284 ARG A CA 1
ATOM 2291 C C . ARG A 1 284 ? 28.649 10.822 -6.608 1.00 94.75 284 ARG A C 1
ATOM 2293 O O . ARG A 1 284 ? 28.845 11.472 -5.594 1.00 94.75 284 ARG A O 1
ATOM 2300 N N . ASN A 1 285 ? 27.491 10.200 -6.835 1.00 93.12 285 ASN A N 1
ATOM 2301 C CA . ASN A 1 285 ? 26.381 10.214 -5.890 1.00 93.12 285 ASN A CA 1
ATOM 2302 C C . ASN A 1 285 ? 26.273 8.859 -5.183 1.00 93.12 285 ASN A C 1
ATOM 2304 O O . ASN A 1 285 ? 25.959 7.858 -5.823 1.00 93.12 285 ASN A O 1
ATOM 2308 N N . ASP A 1 286 ? 26.522 8.834 -3.875 1.00 94.38 286 ASP A N 1
ATOM 2309 C CA . ASP A 1 286 ? 26.570 7.580 -3.115 1.00 94.38 286 ASP A CA 1
ATOM 2310 C C . ASP A 1 286 ? 25.209 6.877 -3.063 1.00 94.38 286 ASP A C 1
ATOM 2312 O O . ASP A 1 286 ? 25.141 5.671 -3.283 1.00 94.38 286 ASP A O 1
ATOM 2316 N N . THR A 1 287 ? 24.108 7.623 -2.933 1.00 91.94 287 THR A N 1
ATOM 2317 C CA . THR A 1 287 ? 22.739 7.088 -3.042 1.00 91.94 287 THR A CA 1
ATOM 2318 C C . THR A 1 287 ? 22.519 6.355 -4.370 1.00 91.94 287 THR A C 1
ATOM 2320 O O . THR A 1 287 ? 21.977 5.252 -4.391 1.00 91.94 287 THR A O 1
ATOM 2323 N N . ALA A 1 288 ? 22.970 6.927 -5.490 1.00 94.19 288 ALA A N 1
ATOM 2324 C CA . ALA A 1 288 ? 22.861 6.316 -6.810 1.00 94.19 288 ALA A CA 1
ATOM 2325 C C . ALA A 1 288 ? 23.737 5.062 -6.934 1.00 94.19 288 ALA A C 1
ATOM 2327 O O . ALA A 1 288 ? 23.285 4.080 -7.517 1.00 94.19 288 ALA A O 1
ATOM 2328 N N . LYS A 1 289 ? 24.949 5.049 -6.362 1.00 96.75 289 LYS A N 1
ATOM 2329 C CA . LYS A 1 289 ? 25.783 3.834 -6.326 1.00 96.75 289 LYS A CA 1
ATOM 2330 C C . LYS A 1 289 ? 25.077 2.703 -5.585 1.00 96.75 289 LYS A C 1
ATOM 2332 O O . LYS A 1 289 ? 24.947 1.621 -6.146 1.00 96.75 289 LYS A O 1
ATOM 2337 N N . ILE A 1 290 ? 24.546 2.980 -4.392 1.00 95.94 290 ILE A N 1
ATOM 2338 C CA . ILE A 1 290 ? 23.826 1.981 -3.593 1.00 95.94 290 ILE A CA 1
ATOM 2339 C C . ILE A 1 290 ? 22.589 1.487 -4.357 1.00 95.94 290 ILE A C 1
ATOM 2341 O O . ILE A 1 290 ? 22.366 0.285 -4.460 1.00 95.94 290 ILE A O 1
ATOM 2345 N N . CYS A 1 291 ? 21.812 2.382 -4.980 1.00 95.94 291 CYS A N 1
ATOM 2346 C CA . CYS A 1 291 ? 20.701 1.979 -5.849 1.00 95.94 291 CYS A CA 1
ATOM 2347 C C . CYS A 1 291 ? 21.158 1.091 -7.016 1.00 95.94 291 CYS A C 1
ATOM 2349 O O . CYS A 1 291 ? 20.479 0.121 -7.344 1.00 95.94 291 CYS A O 1
ATOM 2351 N N . ALA A 1 292 ? 22.289 1.401 -7.656 1.00 97.06 292 ALA A N 1
ATOM 2352 C CA . ALA A 1 292 ? 22.831 0.581 -8.734 1.00 97.06 292 ALA A CA 1
ATOM 2353 C C . ALA A 1 292 ? 23.227 -0.818 -8.240 1.00 97.06 292 ALA A C 1
ATOM 2355 O O . ALA A 1 292 ? 22.906 -1.792 -8.914 1.00 97.06 292 ALA A O 1
ATOM 2356 N N . GLU A 1 293 ? 23.857 -0.918 -7.068 1.00 96.81 293 GLU A N 1
ATOM 2357 C CA . GLU A 1 293 ? 24.216 -2.188 -6.423 1.00 96.81 293 GLU A CA 1
ATOM 2358 C C . GLU A 1 293 ? 22.977 -3.025 -6.088 1.00 96.81 293 GLU A C 1
ATOM 2360 O O . GLU A 1 293 ? 22.922 -4.205 -6.440 1.00 96.81 293 GLU A O 1
ATOM 2365 N N . ILE A 1 294 ? 21.946 -2.403 -5.498 1.00 96.56 294 ILE A N 1
ATOM 2366 C CA . ILE A 1 294 ? 20.660 -3.059 -5.222 1.00 96.56 294 ILE A CA 1
ATOM 2367 C C . ILE A 1 294 ? 20.072 -3.615 -6.520 1.00 96.56 294 ILE A C 1
ATOM 2369 O O . ILE A 1 294 ? 19.757 -4.800 -6.602 1.00 96.56 294 ILE A O 1
ATOM 2373 N N . VAL A 1 295 ? 19.945 -2.784 -7.559 1.00 97.00 295 VAL A N 1
ATOM 2374 C CA . VAL A 1 295 ? 19.340 -3.213 -8.827 1.00 97.00 295 VAL A CA 1
ATOM 2375 C C . VAL A 1 295 ? 20.192 -4.272 -9.521 1.00 97.00 295 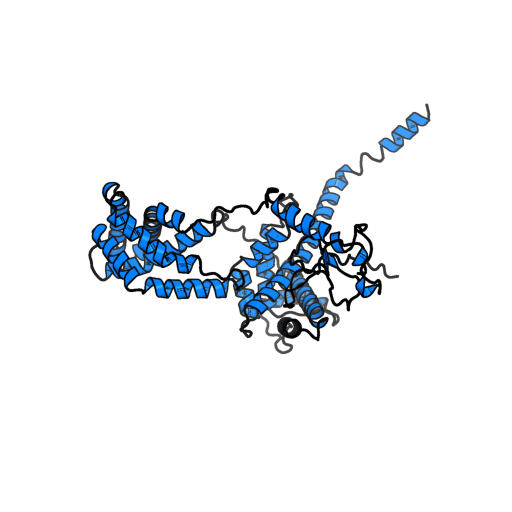VAL A C 1
ATOM 2377 O O . VAL A 1 295 ? 19.637 -5.178 -10.130 1.00 97.00 295 VAL A O 1
ATOM 2380 N N . ASP A 1 296 ? 21.519 -4.207 -9.429 1.00 96.00 296 ASP A N 1
ATOM 2381 C CA . ASP A 1 296 ? 22.400 -5.233 -9.989 1.00 96.00 296 ASP A CA 1
ATOM 2382 C C . ASP A 1 296 ? 22.249 -6.585 -9.276 1.00 96.00 296 ASP A C 1
ATOM 2384 O O . ASP A 1 296 ? 22.347 -7.624 -9.932 1.00 96.00 296 ASP A O 1
ATOM 2388 N N . SER A 1 297 ? 21.935 -6.588 -7.975 1.00 95.62 297 SER A N 1
ATOM 2389 C CA . SER A 1 297 ? 21.657 -7.813 -7.209 1.00 95.62 297 SER A CA 1
ATOM 2390 C C . SER A 1 297 ? 20.383 -8.546 -7.659 1.00 95.62 297 SER A C 1
ATOM 2392 O O . SER A 1 297 ? 20.216 -9.735 -7.390 1.00 95.62 297 SER A O 1
ATOM 2394 N N . PHE A 1 298 ? 19.498 -7.870 -8.402 1.00 95.75 298 PHE A N 1
ATOM 2395 C CA . PHE A 1 298 ? 18.278 -8.462 -8.964 1.00 95.75 298 PHE A CA 1
ATOM 2396 C C . PHE A 1 298 ? 18.558 -9.396 -10.145 1.00 95.75 298 PHE A C 1
ATOM 2398 O O . PHE A 1 298 ? 17.667 -10.135 -10.587 1.00 95.75 298 PHE A O 1
ATOM 2405 N N . HIS A 1 299 ? 19.790 -9.379 -10.657 1.00 93.00 299 HIS A N 1
ATOM 2406 C CA . HIS A 1 299 ? 20.232 -10.307 -11.678 1.00 93.00 299 HIS A CA 1
ATOM 2407 C C . HIS A 1 299 ? 20.168 -11.753 -11.172 1.00 93.00 299 HIS A C 1
ATOM 2409 O O . HIS A 1 299 ? 20.390 -12.053 -9.998 1.00 93.00 299 HIS A O 1
ATOM 2415 N N . LYS A 1 300 ? 19.853 -12.684 -12.072 1.00 81.38 300 LYS A N 1
ATOM 2416 C CA . LYS A 1 300 ? 19.823 -14.111 -11.745 1.00 81.38 300 LYS A CA 1
ATOM 2417 C C . LYS A 1 300 ? 21.212 -14.571 -11.288 1.00 81.38 300 LYS A C 1
ATOM 2419 O O . LYS A 1 300 ? 22.191 -14.417 -12.015 1.00 81.38 300 LYS A O 1
ATOM 2424 N N . SER A 1 301 ? 21.284 -15.185 -10.105 1.00 74.62 301 SER A N 1
ATOM 2425 C CA . SER A 1 301 ? 22.518 -15.834 -9.659 1.00 74.62 301 SER A CA 1
ATOM 2426 C C . SER A 1 301 ? 22.889 -16.961 -10.637 1.00 74.62 301 SER A C 1
ATOM 2428 O O . SER A 1 301 ? 22.017 -17.760 -10.999 1.00 74.62 301 SER A O 1
ATOM 2430 N N . PRO A 1 302 ? 24.156 -17.062 -11.075 1.00 65.31 302 PRO A N 1
ATOM 2431 C CA . PRO A 1 302 ? 24.567 -17.990 -12.129 1.00 65.31 302 PRO A CA 1
ATOM 2432 C C . PRO A 1 302 ? 24.451 -19.483 -11.762 1.00 65.31 302 PRO A C 1
ATOM 2434 O O . PRO A 1 302 ? 24.704 -20.332 -12.614 1.00 65.31 302 PRO A O 1
ATOM 2437 N N . VAL A 1 303 ? 24.084 -19.838 -10.523 1.00 56.66 303 VAL A N 1
ATOM 2438 C CA . VAL A 1 303 ? 24.518 -21.121 -9.942 1.00 56.66 303 VAL A CA 1
ATOM 2439 C C . VAL A 1 303 ? 23.472 -22.243 -9.883 1.00 56.66 303 VAL A C 1
ATOM 2441 O O . VAL A 1 303 ? 23.873 -23.392 -9.751 1.00 56.66 303 VAL A O 1
ATOM 2444 N N . THR A 1 304 ? 22.167 -22.044 -10.078 1.00 55.19 304 THR A N 1
ATOM 2445 C CA . THR A 1 304 ? 21.232 -23.191 -9.963 1.00 55.19 304 THR A CA 1
ATOM 2446 C C . THR A 1 304 ? 20.101 -23.175 -10.985 1.00 55.19 304 THR A C 1
ATOM 2448 O O . THR A 1 304 ? 19.085 -22.502 -10.838 1.00 55.19 304 THR A O 1
ATOM 2451 N N . ARG A 1 305 ? 20.237 -24.015 -12.022 1.00 62.69 305 ARG A N 1
ATOM 2452 C CA . ARG A 1 305 ? 19.120 -24.462 -12.875 1.00 62.69 305 ARG A CA 1
ATOM 2453 C C . ARG A 1 305 ? 18.263 -25.502 -12.138 1.00 62.69 305 ARG A C 1
ATOM 2455 O O . ARG A 1 305 ? 18.033 -26.593 -12.654 1.00 62.69 305 ARG A O 1
ATOM 2462 N N . SER A 1 306 ? 17.825 -25.210 -10.915 1.00 70.12 306 SER A N 1
ATOM 2463 C CA . SER A 1 306 ? 16.788 -26.027 -10.290 1.00 70.12 306 SER A CA 1
ATOM 2464 C C . SER A 1 306 ? 15.458 -25.704 -10.971 1.00 70.12 306 SER A C 1
ATOM 2466 O O . SER A 1 306 ? 15.035 -24.548 -11.033 1.00 70.12 306 SER A O 1
ATOM 2468 N N . TYR A 1 307 ? 14.814 -26.725 -11.538 1.00 77.81 307 TYR A N 1
ATOM 2469 C CA . TYR A 1 307 ? 13.460 -26.588 -12.060 1.00 77.81 307 TYR A CA 1
ATOM 2470 C C . TYR A 1 307 ? 12.530 -26.254 -10.895 1.00 77.81 307 TYR A C 1
ATOM 2472 O O . TYR A 1 307 ? 12.348 -27.050 -9.977 1.00 77.81 307 TYR A O 1
ATOM 2480 N N . ASN A 1 308 ? 11.958 -25.060 -10.932 1.00 86.69 308 ASN A N 1
ATOM 2481 C CA . ASN A 1 308 ? 10.953 -24.595 -9.990 1.00 86.69 308 ASN A CA 1
ATOM 2482 C C . ASN A 1 308 ? 9.641 -24.278 -10.714 1.00 86.69 308 ASN A C 1
ATOM 2484 O O . ASN A 1 308 ? 9.584 -24.236 -11.945 1.00 86.69 308 ASN A O 1
ATOM 2488 N N . PHE A 1 309 ? 8.582 -24.025 -9.943 1.00 92.19 309 PHE A N 1
ATOM 2489 C CA . PHE A 1 309 ? 7.254 -23.719 -10.479 1.00 92.19 309 PHE A CA 1
ATOM 2490 C C . PHE A 1 309 ? 7.264 -22.571 -11.505 1.00 92.19 309 PHE A C 1
ATOM 2492 O O . PHE A 1 309 ? 6.497 -22.605 -12.458 1.00 92.19 309 PHE A O 1
ATOM 2499 N N . LEU A 1 310 ? 8.171 -21.596 -11.372 1.00 93.69 310 LEU A N 1
ATOM 2500 C CA . LEU A 1 310 ? 8.275 -20.425 -12.252 1.00 93.69 310 LEU A CA 1
ATOM 2501 C C . LEU A 1 310 ? 9.218 -20.614 -13.446 1.00 93.69 310 LEU A C 1
ATOM 2503 O O . LEU A 1 310 ? 9.406 -19.686 -14.235 1.00 93.69 310 LEU A O 1
ATOM 2507 N N . SER A 1 311 ? 9.801 -21.799 -13.628 1.00 93.25 311 SER A N 1
ATOM 2508 C CA . SER A 1 311 ? 10.788 -22.039 -14.689 1.00 93.25 311 SER A CA 1
ATOM 2509 C C . SER A 1 311 ? 10.215 -21.845 -16.094 1.00 93.25 311 SER A C 1
ATOM 2511 O O . SER A 1 311 ? 10.940 -21.410 -16.986 1.00 93.25 311 SER A O 1
ATOM 2513 N N . TYR A 1 312 ? 8.906 -22.048 -16.289 1.00 95.00 312 TYR A N 1
ATOM 2514 C CA . TYR A 1 312 ? 8.252 -21.790 -17.578 1.00 95.00 312 TYR A CA 1
ATOM 2515 C C . TYR A 1 312 ? 8.323 -20.316 -18.011 1.00 95.00 312 TYR A C 1
ATOM 2517 O O . TYR A 1 312 ? 8.302 -20.027 -19.202 1.00 95.00 312 TYR A O 1
ATOM 2525 N N . THR A 1 313 ? 8.453 -19.378 -17.067 1.00 95.56 313 THR A N 1
ATOM 2526 C CA . THR A 1 313 ? 8.534 -17.939 -17.377 1.00 95.56 313 THR A CA 1
ATOM 2527 C C . THR A 1 313 ? 9.883 -17.535 -17.982 1.00 95.56 313 THR A C 1
ATOM 2529 O O . THR A 1 313 ? 10.002 -16.447 -18.539 1.00 95.56 313 THR A O 1
ATOM 2532 N N . LYS A 1 314 ? 10.898 -18.408 -17.898 1.00 94.25 314 LYS A N 1
ATOM 2533 C CA . LYS A 1 314 ? 12.264 -18.170 -18.395 1.00 94.25 314 LYS A CA 1
ATOM 2534 C C . LYS A 1 314 ? 12.445 -18.591 -19.858 1.00 94.25 314 LYS A C 1
ATOM 2536 O O . LYS A 1 314 ? 13.321 -18.055 -20.523 1.00 94.25 314 LYS A O 1
ATOM 2541 N N . ILE A 1 315 ? 11.574 -19.463 -20.380 1.00 92.31 315 ILE A N 1
ATOM 2542 C CA . ILE A 1 315 ? 11.711 -20.090 -21.709 1.00 92.31 315 ILE A CA 1
ATOM 2543 C C . ILE A 1 315 ? 11.908 -19.050 -22.819 1.00 92.31 315 ILE A C 1
ATOM 2545 O O . ILE A 1 315 ? 12.856 -19.144 -23.595 1.00 92.31 315 ILE A O 1
ATOM 2549 N N . TRP A 1 316 ? 11.030 -18.046 -22.896 1.00 91.25 316 TRP A N 1
ATOM 2550 C CA . TRP A 1 316 ? 11.130 -17.026 -23.938 1.00 91.25 316 TRP A CA 1
ATOM 2551 C C . TRP A 1 316 ? 12.378 -16.154 -23.802 1.00 91.25 316 TRP A C 1
ATOM 2553 O O . TRP A 1 316 ? 13.027 -15.872 -24.805 1.00 91.25 316 TRP A O 1
ATOM 2563 N N . VAL A 1 317 ? 12.730 -15.762 -22.572 1.00 92.38 317 VAL A N 1
ATOM 2564 C CA . VAL A 1 317 ? 13.936 -14.972 -22.286 1.00 92.38 317 VAL A CA 1
ATOM 2565 C C . VAL A 1 317 ? 15.181 -15.737 -22.726 1.00 92.38 317 VAL A C 1
ATOM 2567 O O . VAL A 1 317 ? 16.000 -15.177 -23.449 1.00 92.38 317 VAL A O 1
ATOM 2570 N N . ASP A 1 318 ? 15.278 -17.017 -22.369 1.00 91.69 318 ASP A N 1
ATOM 2571 C CA . ASP A 1 318 ? 16.398 -17.885 -22.735 1.00 91.69 318 ASP A CA 1
ATOM 2572 C C . ASP A 1 318 ? 16.504 -18.049 -24.265 1.00 91.69 318 ASP A C 1
ATOM 2574 O O . ASP A 1 318 ? 17.604 -18.044 -24.815 1.00 91.69 318 ASP A O 1
ATOM 2578 N N . LEU A 1 319 ? 15.369 -18.130 -24.972 1.00 92.44 319 LEU A N 1
ATOM 2579 C CA . LEU A 1 319 ? 15.327 -18.268 -26.433 1.00 92.44 319 LEU A CA 1
ATOM 2580 C C . LEU A 1 319 ? 15.842 -17.021 -27.170 1.00 92.44 319 LEU A C 1
ATOM 2582 O O . LEU A 1 319 ? 16.493 -17.135 -28.210 1.00 92.44 319 LEU A O 1
ATOM 2586 N N . ILE A 1 320 ? 15.523 -15.827 -26.668 1.00 92.69 320 ILE A N 1
ATOM 2587 C CA . ILE A 1 320 ? 15.904 -14.560 -27.313 1.00 92.69 320 ILE A CA 1
ATOM 2588 C C . ILE A 1 320 ? 17.244 -14.013 -26.811 1.00 92.69 320 ILE A C 1
ATOM 2590 O O . ILE A 1 320 ? 17.772 -13.066 -27.403 1.00 92.69 320 ILE A O 1
ATOM 2594 N N . ASN A 1 321 ? 17.798 -14.562 -25.725 1.00 90.62 321 ASN A N 1
ATOM 2595 C CA . ASN A 1 321 ? 19.010 -14.034 -25.118 1.00 90.62 321 ASN A CA 1
ATOM 2596 C C . ASN A 1 321 ? 20.241 -14.291 -26.002 1.00 90.62 321 ASN A C 1
ATOM 2598 O O . ASN A 1 321 ? 20.779 -15.392 -26.070 1.00 90.62 321 ASN A O 1
ATOM 2602 N N . ARG A 1 322 ? 20.727 -13.229 -26.651 1.00 91.19 322 ARG A N 1
ATOM 2603 C CA . ARG A 1 322 ? 21.994 -13.198 -27.399 1.00 91.19 322 ARG A CA 1
ATOM 2604 C C . ARG A 1 322 ? 23.082 -12.442 -26.631 1.00 91.19 322 ARG A C 1
ATOM 2606 O O . ARG A 1 322 ? 23.751 -11.592 -27.206 1.00 91.19 322 ARG A O 1
ATOM 2613 N N . VAL A 1 323 ? 23.215 -12.694 -25.325 1.00 86.62 323 VAL A N 1
ATOM 2614 C CA . VAL A 1 323 ? 24.163 -12.021 -24.400 1.00 86.62 323 VAL A CA 1
ATOM 2615 C C . VAL A 1 323 ? 23.753 -10.585 -24.005 1.00 86.62 323 VAL A C 1
ATOM 2617 O O . VAL A 1 323 ? 24.391 -9.949 -23.172 1.00 86.62 323 VAL A O 1
ATOM 2620 N N . GLY A 1 324 ? 22.652 -10.059 -24.552 1.00 88.19 324 GLY A N 1
ATOM 2621 C CA . GLY A 1 324 ? 22.185 -8.691 -24.284 1.00 88.19 324 GLY A CA 1
ATOM 2622 C C . GLY A 1 324 ? 21.020 -8.569 -23.299 1.00 88.19 324 GLY A C 1
ATOM 2623 O O . GLY A 1 324 ? 20.701 -7.453 -22.882 1.00 88.19 324 GLY A O 1
ATOM 2624 N N . VAL A 1 325 ? 20.356 -9.677 -22.950 1.00 93.44 325 VAL A N 1
ATOM 2625 C CA . VAL A 1 325 ? 19.133 -9.641 -22.136 1.00 93.44 325 VAL A CA 1
ATOM 2626 C C . VAL A 1 325 ? 19.484 -9.706 -20.655 1.00 93.44 325 VAL A C 1
ATOM 2628 O O . VAL A 1 325 ? 20.273 -10.539 -20.218 1.00 93.44 325 VAL A O 1
ATOM 2631 N N . TYR A 1 326 ? 18.892 -8.807 -19.874 1.00 95.31 326 TYR A N 1
ATOM 2632 C CA . TYR A 1 326 ? 19.089 -8.765 -18.432 1.00 95.31 326 TYR A CA 1
ATOM 2633 C C . TYR A 1 326 ? 18.161 -9.776 -17.750 1.00 95.31 326 TYR A C 1
ATOM 2635 O O . TYR A 1 326 ? 16.972 -9.519 -17.569 1.00 95.31 326 TYR A O 1
ATOM 2643 N N . GLU A 1 327 ? 18.697 -10.946 -17.410 1.00 95.69 327 GLU A N 1
ATOM 2644 C CA . GLU A 1 327 ? 17.955 -11.987 -16.693 1.00 95.69 327 GLU A CA 1
ATOM 2645 C C . GLU A 1 327 ? 17.696 -11.577 -15.239 1.00 95.69 327 GLU A C 1
ATOM 2647 O O . GLU A 1 327 ? 18.607 -11.151 -14.536 1.00 95.69 327 GLU A O 1
ATOM 2652 N N . ILE A 1 328 ? 16.460 -11.738 -14.773 1.00 96.31 328 ILE A N 1
ATOM 2653 C CA . ILE A 1 328 ? 16.069 -11.440 -13.389 1.00 96.31 328 ILE A CA 1
ATOM 2654 C C . ILE A 1 328 ? 15.796 -12.717 -12.602 1.00 96.31 328 ILE A C 1
ATOM 2656 O O . ILE A 1 328 ? 15.388 -13.740 -13.173 1.00 96.31 328 ILE A O 1
ATOM 2660 N N . ASN A 1 329 ? 15.995 -12.645 -11.287 1.00 95.25 329 ASN A N 1
ATOM 2661 C CA . ASN A 1 329 ? 15.591 -13.703 -10.368 1.00 95.25 329 ASN A CA 1
ATOM 2662 C C . ASN A 1 329 ? 14.049 -13.809 -10.249 1.00 95.25 329 ASN A C 1
ATOM 2664 O O . ASN A 1 329 ? 13.292 -13.051 -10.865 1.00 95.25 329 ASN A O 1
ATOM 2668 N N . ASP A 1 330 ? 13.575 -14.824 -9.527 1.00 95.31 330 ASP A N 1
ATOM 2669 C CA . ASP A 1 330 ? 12.144 -15.138 -9.456 1.00 95.31 330 ASP A CA 1
ATOM 2670 C C . ASP A 1 330 ? 11.363 -14.189 -8.544 1.00 95.31 330 ASP A C 1
ATOM 2672 O O . ASP A 1 330 ? 10.218 -13.864 -8.859 1.00 95.31 330 ASP A O 1
ATOM 2676 N N . ASP A 1 331 ? 11.993 -13.669 -7.495 1.00 95.81 331 ASP A N 1
ATOM 2677 C CA . ASP A 1 331 ? 11.377 -12.710 -6.578 1.00 95.81 331 ASP A CA 1
ATOM 2678 C C . ASP A 1 331 ? 11.105 -11.378 -7.288 1.00 95.81 331 ASP A C 1
ATOM 2680 O O . ASP A 1 331 ? 10.018 -10.806 -7.185 1.00 95.81 331 ASP A O 1
ATOM 2684 N N . VAL A 1 332 ? 12.054 -10.926 -8.117 1.00 97.44 332 VAL A N 1
ATOM 2685 C CA . VAL A 1 332 ? 11.913 -9.709 -8.931 1.00 97.44 332 VAL A CA 1
ATOM 2686 C C . VAL A 1 332 ? 10.772 -9.881 -9.927 1.00 97.44 332 VAL A C 1
ATOM 2688 O O . VAL A 1 332 ? 9.949 -8.984 -10.102 1.00 97.44 332 VAL A O 1
ATOM 2691 N N . PHE A 1 333 ? 10.663 -11.059 -10.546 1.00 97.56 333 PHE A N 1
ATOM 2692 C CA . PHE A 1 333 ? 9.534 -11.375 -11.417 1.00 97.56 333 PHE A CA 1
ATOM 2693 C C . PHE A 1 333 ? 8.192 -11.312 -10.668 1.00 97.56 333 PHE A C 1
ATOM 2695 O O . PHE A 1 333 ? 7.242 -10.718 -11.180 1.00 97.56 333 PHE A O 1
ATOM 2702 N N . ILE A 1 334 ? 8.106 -11.876 -9.457 1.00 96.94 334 ILE A N 1
ATOM 2703 C CA . ILE A 1 334 ? 6.888 -11.833 -8.632 1.00 96.94 334 ILE A CA 1
ATOM 2704 C C . ILE A 1 334 ? 6.511 -10.387 -8.287 1.00 96.94 334 ILE A C 1
ATOM 2706 O O . ILE A 1 334 ? 5.333 -10.035 -8.372 1.00 96.94 334 ILE A O 1
ATOM 2710 N N . PHE A 1 335 ? 7.482 -9.535 -7.953 1.00 97.88 335 PHE A N 1
ATOM 2711 C CA . PHE A 1 335 ? 7.251 -8.111 -7.702 1.00 97.88 335 PHE A CA 1
ATOM 2712 C C . PHE A 1 335 ? 6.615 -7.404 -8.912 1.00 97.88 335 PHE A C 1
ATOM 2714 O O . PHE A 1 335 ? 5.543 -6.808 -8.783 1.00 97.88 335 PHE A O 1
ATOM 2721 N N . PHE A 1 336 ? 7.193 -7.550 -10.109 1.00 98.31 336 PHE A N 1
ATOM 2722 C CA . PHE A 1 336 ? 6.616 -6.965 -11.327 1.00 98.31 336 PHE A CA 1
ATOM 2723 C C . PHE A 1 336 ? 5.256 -7.565 -11.696 1.00 98.31 336 PHE A C 1
ATOM 2725 O O . PHE A 1 336 ? 4.391 -6.857 -12.211 1.00 98.31 336 PHE A O 1
ATOM 2732 N N . ARG A 1 337 ? 5.023 -8.848 -11.392 1.00 97.69 337 ARG A N 1
ATOM 2733 C CA . ARG A 1 337 ? 3.708 -9.484 -11.556 1.00 97.69 337 ARG A CA 1
ATOM 2734 C C . ARG A 1 337 ? 2.659 -8.804 -10.690 1.00 97.69 337 ARG A C 1
ATOM 2736 O O . ARG A 1 337 ? 1.589 -8.490 -11.194 1.00 97.69 337 ARG A O 1
ATOM 2743 N N . ARG A 1 338 ? 2.972 -8.513 -9.424 1.00 96.94 338 ARG A N 1
ATOM 2744 C CA . ARG A 1 338 ? 2.068 -7.777 -8.525 1.00 96.94 338 ARG A CA 1
ATOM 2745 C C . ARG A 1 338 ? 1.767 -6.372 -9.063 1.00 96.94 338 ARG A C 1
ATOM 2747 O O . ARG A 1 338 ? 0.605 -5.982 -9.074 1.00 96.94 338 ARG A O 1
ATOM 2754 N N . MET A 1 339 ? 2.767 -5.654 -9.586 1.00 97.56 339 MET A N 1
ATOM 2755 C CA . MET A 1 339 ? 2.550 -4.343 -10.222 1.00 97.56 339 MET A CA 1
ATOM 2756 C C . MET A 1 339 ? 1.646 -4.429 -11.460 1.00 97.56 339 MET A C 1
ATOM 2758 O O . MET A 1 339 ? 0.743 -3.613 -11.618 1.00 97.56 339 MET A O 1
ATOM 2762 N N . GLU A 1 340 ? 1.867 -5.408 -12.342 1.00 97.25 340 GLU A N 1
ATOM 2763 C CA . GLU A 1 340 ? 1.056 -5.589 -13.554 1.00 97.25 340 GLU A CA 1
ATOM 2764 C C . GLU A 1 340 ? -0.412 -5.873 -13.232 1.00 97.25 340 GLU A C 1
ATOM 2766 O O . GLU A 1 340 ? -1.296 -5.358 -13.916 1.00 97.25 340 GLU A O 1
ATOM 2771 N N . LEU A 1 341 ? -0.681 -6.657 -12.186 1.00 94.88 341 LEU A N 1
ATOM 2772 C CA . LEU A 1 341 ? -2.049 -6.936 -11.752 1.00 94.88 341 LEU A CA 1
ATOM 2773 C C . LEU A 1 341 ? -2.788 -5.659 -11.346 1.00 94.88 341 LEU A C 1
ATOM 2775 O O . LEU A 1 341 ? -3.937 -5.493 -11.747 1.00 94.88 341 LEU A O 1
ATOM 2779 N N . VAL A 1 342 ? -2.120 -4.736 -10.645 1.00 93.81 342 VAL A N 1
ATOM 2780 C CA . VAL A 1 342 ? -2.684 -3.413 -10.331 1.00 93.81 342 VAL A CA 1
ATOM 2781 C C . VAL A 1 342 ? -2.918 -2.622 -11.617 1.00 93.81 342 VAL A C 1
ATOM 2783 O O . VAL A 1 342 ? -4.020 -2.144 -11.853 1.00 93.81 342 VAL A O 1
ATOM 2786 N N . VAL A 1 343 ? -1.921 -2.538 -12.505 1.00 94.44 343 VAL A N 1
ATOM 2787 C CA . VAL A 1 343 ? -2.039 -1.784 -13.768 1.00 94.44 343 VAL A CA 1
ATOM 2788 C C . VAL A 1 343 ? -3.223 -2.261 -14.618 1.00 94.44 343 VAL A C 1
ATOM 2790 O O . VAL A 1 343 ? -3.944 -1.428 -15.167 1.00 94.44 343 VAL A O 1
ATOM 2793 N N . ARG A 1 344 ? -3.470 -3.574 -14.711 1.00 92.31 344 ARG A N 1
ATOM 2794 C CA . ARG A 1 344 ? -4.576 -4.148 -15.505 1.00 92.31 344 ARG A CA 1
ATOM 2795 C C . ARG A 1 344 ? -5.968 -3.792 -14.999 1.00 92.31 344 ARG A C 1
ATOM 2797 O O . ARG A 1 344 ? -6.907 -3.791 -15.794 1.00 92.31 344 ARG A O 1
ATOM 2804 N N . GLN A 1 345 ? -6.108 -3.459 -13.719 1.00 90.25 345 GLN A N 1
ATOM 2805 C CA . GLN A 1 345 ? -7.385 -2.986 -13.185 1.00 90.25 345 GLN A CA 1
ATOM 2806 C C . GLN A 1 345 ? -7.810 -1.672 -13.853 1.00 90.25 345 GLN A C 1
ATOM 2808 O O . GLN A 1 345 ? -8.998 -1.472 -14.096 1.00 90.25 345 GLN A O 1
ATOM 2813 N N . TYR A 1 346 ? -6.844 -0.836 -14.240 1.00 90.12 346 TYR A N 1
ATOM 2814 C CA . TYR A 1 346 ? -7.083 0.482 -14.832 1.00 90.12 346 TYR A CA 1
ATOM 2815 C C . TYR A 1 346 ? -6.862 0.513 -16.351 1.00 90.12 346 TYR A C 1
ATOM 2817 O O . TYR A 1 346 ? -7.571 1.215 -17.062 1.00 90.12 346 TYR A O 1
ATOM 2825 N N . LEU A 1 347 ? -5.890 -0.242 -16.870 1.00 89.69 347 LEU A N 1
ATOM 2826 C CA . LEU A 1 347 ? -5.581 -0.315 -18.302 1.00 89.69 347 LEU A CA 1
ATOM 2827 C C . LEU A 1 347 ? -6.207 -1.571 -18.922 1.00 89.69 347 LEU A C 1
ATOM 2829 O O . LEU A 1 347 ? -5.513 -2.553 -19.191 1.00 89.69 347 LEU A O 1
ATOM 2833 N N . ASN A 1 348 ? -7.522 -1.544 -19.145 1.00 83.44 348 ASN A N 1
ATOM 2834 C CA . ASN A 1 348 ? -8.267 -2.643 -19.764 1.00 83.44 348 ASN A CA 1
ATOM 2835 C C . ASN A 1 348 ? -9.025 -2.192 -21.026 1.00 83.44 348 ASN A C 1
ATOM 2837 O O . ASN A 1 348 ? -9.377 -1.027 -21.179 1.00 83.44 348 ASN A O 1
ATOM 2841 N N . ASP A 1 349 ? -9.290 -3.131 -21.939 1.00 71.44 349 ASP A N 1
ATOM 2842 C CA . ASP A 1 349 ? -9.957 -2.845 -23.221 1.00 71.44 349 ASP A CA 1
ATOM 2843 C C . ASP A 1 349 ? -11.416 -2.380 -23.064 1.00 71.44 349 ASP A C 1
ATOM 2845 O O . ASP A 1 349 ? -11.968 -1.750 -23.971 1.00 71.44 349 ASP A O 1
ATOM 2849 N N . SER A 1 350 ? -12.056 -2.703 -21.933 1.00 72.56 350 SER A N 1
ATOM 2850 C CA . SER A 1 350 ? -13.444 -2.319 -21.658 1.00 72.56 350 SER A CA 1
ATOM 2851 C C . SER A 1 350 ? -13.593 -0.846 -21.293 1.00 72.56 350 SER A C 1
ATOM 2853 O O . SER A 1 350 ? -14.620 -0.247 -21.619 1.00 72.56 350 SER A O 1
ATOM 2855 N N . ASP A 1 351 ? -12.579 -0.243 -20.674 1.00 66.56 351 ASP A N 1
ATOM 2856 C CA . ASP A 1 351 ? -12.601 1.163 -20.302 1.00 66.56 351 ASP A CA 1
ATOM 2857 C C . ASP A 1 351 ? -11.985 2.008 -21.422 1.00 66.56 351 ASP A C 1
ATOM 2859 O O . ASP A 1 351 ? -10.797 2.314 -21.478 1.00 66.56 351 ASP A O 1
ATOM 2863 N N . THR A 1 352 ? -12.824 2.357 -22.398 1.00 57.44 352 THR A N 1
ATOM 2864 C CA . THR A 1 352 ? -12.416 3.170 -23.560 1.00 57.44 352 THR A CA 1
ATOM 2865 C C . THR A 1 352 ? -12.003 4.606 -23.212 1.00 57.44 352 THR A C 1
ATOM 2867 O O . THR A 1 352 ? -11.629 5.372 -24.111 1.00 57.44 352 THR A O 1
ATOM 2870 N N . SER A 1 353 ? -12.065 4.986 -21.935 1.00 61.62 353 SER A N 1
ATOM 2871 C CA . SER A 1 353 ? -11.628 6.286 -21.465 1.00 61.62 353 SER A CA 1
ATOM 2872 C C . SER A 1 353 ? -10.106 6.285 -21.250 1.00 61.62 353 SER A C 1
ATOM 2874 O O . SER A 1 353 ? -9.568 5.770 -20.278 1.00 61.62 353 SER A O 1
ATOM 2876 N N . LEU A 1 354 ? -9.368 6.937 -22.155 1.00 63.81 354 LEU A N 1
ATOM 2877 C CA . LEU A 1 354 ? -7.937 7.264 -21.984 1.00 63.81 354 LEU A CA 1
ATOM 2878 C C . LEU A 1 354 ? -7.683 8.242 -20.810 1.00 63.81 354 LEU A C 1
ATOM 2880 O O . LEU A 1 354 ? -6.638 8.882 -20.745 1.00 63.81 354 LEU A O 1
ATOM 2884 N N . SER A 1 355 ? -8.646 8.415 -19.904 1.00 72.56 355 SER A N 1
ATOM 2885 C CA . SER A 1 355 ? -8.592 9.365 -18.795 1.00 72.56 355 SER A CA 1
ATOM 2886 C C . SER A 1 355 ? -7.806 8.863 -17.590 1.00 72.56 355 SER A C 1
ATOM 2888 O O . SER A 1 355 ? -7.637 9.624 -16.638 1.00 72.56 355 SER A O 1
ATOM 2890 N N . VAL A 1 356 ? -7.317 7.619 -17.602 1.00 82.25 356 VAL A N 1
ATOM 2891 C CA . VAL A 1 356 ? -6.431 7.139 -16.537 1.00 82.25 356 VAL A CA 1
ATOM 2892 C C . VAL A 1 356 ? -5.119 7.916 -16.608 1.00 82.25 356 VAL A C 1
ATOM 2894 O O . VAL A 1 356 ? -4.330 7.766 -17.541 1.00 82.25 356 VAL A O 1
ATOM 2897 N N . SER A 1 357 ? -4.889 8.773 -15.616 1.00 87.00 357 SER A N 1
ATOM 2898 C CA . SER A 1 357 ? -3.652 9.540 -15.520 1.00 87.00 357 SER A CA 1
ATOM 2899 C C . SER A 1 357 ? -2.520 8.683 -14.949 1.00 87.00 357 SER A C 1
ATOM 2901 O O . SER A 1 357 ? -2.745 7.822 -14.095 1.00 87.00 357 SER A O 1
ATOM 2903 N N . LYS A 1 358 ? -1.283 8.968 -15.381 1.00 90.94 358 LYS A N 1
ATOM 2904 C CA . LYS A 1 358 ? -0.050 8.382 -14.824 1.00 90.94 358 LYS A CA 1
ATOM 2905 C C . LYS A 1 358 ? -0.031 8.462 -13.295 1.00 90.94 358 LYS A C 1
ATOM 2907 O O . LYS A 1 358 ? 0.222 7.466 -12.628 1.00 90.94 358 LYS A O 1
ATOM 2912 N N . TYR A 1 359 ? -0.409 9.621 -12.758 1.00 89.06 359 TYR A N 1
ATOM 2913 C CA . TYR A 1 359 ? -0.486 9.876 -11.322 1.00 89.06 359 TYR A CA 1
ATOM 2914 C C . TYR A 1 359 ? -1.410 8.903 -10.571 1.00 89.06 359 TYR A C 1
ATOM 2916 O O . TYR A 1 359 ? -1.060 8.449 -9.484 1.00 89.06 359 TYR A O 1
ATOM 2924 N N . ILE A 1 360 ? -2.581 8.565 -11.132 1.00 87.00 360 ILE A N 1
ATOM 2925 C CA . ILE A 1 360 ? -3.494 7.603 -10.497 1.00 87.00 360 ILE A CA 1
ATOM 2926 C C . ILE A 1 360 ? -2.820 6.232 -10.432 1.00 87.00 360 ILE A C 1
ATOM 2928 O O . ILE A 1 360 ? -2.749 5.653 -9.358 1.00 87.00 360 ILE A O 1
ATOM 2932 N N . LEU A 1 361 ? -2.248 5.747 -11.537 1.00 91.56 361 LEU A N 1
ATOM 2933 C CA . LEU A 1 361 ? -1.539 4.463 -11.544 1.00 91.56 361 LEU A CA 1
ATOM 2934 C C . LEU A 1 361 ? -0.372 4.436 -10.549 1.00 91.56 361 LEU A C 1
ATOM 2936 O O . LEU A 1 361 ? -0.216 3.457 -9.823 1.00 91.56 361 LEU A O 1
ATOM 2940 N N . GLU A 1 362 ? 0.430 5.503 -10.492 1.00 93.25 362 GLU A N 1
ATOM 2941 C CA . GLU A 1 362 ? 1.546 5.607 -9.547 1.00 93.25 362 GLU A CA 1
ATOM 2942 C C . GLU A 1 362 ? 1.028 5.505 -8.114 1.00 93.25 362 GLU A C 1
ATOM 2944 O O . GLU A 1 362 ? 1.510 4.681 -7.340 1.00 93.25 362 GLU A O 1
ATOM 2949 N N . LYS A 1 363 ? -0.016 6.267 -7.780 1.00 88.06 363 LYS A N 1
ATOM 2950 C CA . LYS A 1 363 ? -0.647 6.241 -6.459 1.00 88.06 363 LYS A CA 1
ATOM 2951 C C . LYS A 1 363 ? -1.170 4.849 -6.091 1.00 88.06 363 LYS A C 1
ATOM 2953 O O . LYS A 1 363 ? -0.932 4.392 -4.975 1.00 88.06 363 LYS A O 1
ATOM 2958 N N . GLU A 1 364 ? -1.872 4.182 -6.998 1.00 91.19 364 GLU A N 1
ATOM 2959 C CA . GLU A 1 364 ? -2.497 2.882 -6.730 1.00 91.19 364 GLU A CA 1
ATOM 2960 C C . GLU A 1 364 ? -1.452 1.773 -6.561 1.00 91.19 364 GLU A C 1
ATOM 2962 O O . GLU A 1 364 ? -1.539 0.974 -5.629 1.00 91.19 364 GLU A O 1
ATOM 2967 N N . ILE A 1 365 ? -0.388 1.769 -7.373 1.00 93.94 365 ILE A N 1
ATOM 2968 C CA . ILE A 1 365 ? 0.721 0.822 -7.195 1.00 93.94 365 ILE A CA 1
ATOM 2969 C C . ILE A 1 365 ? 1.471 1.098 -5.884 1.00 93.94 365 ILE A C 1
ATOM 2971 O O . ILE A 1 365 ? 1.763 0.159 -5.142 1.00 93.94 365 ILE A O 1
ATOM 2975 N N . MET A 1 366 ? 1.755 2.367 -5.569 1.00 92.00 366 MET A N 1
ATOM 2976 C CA . MET A 1 366 ? 2.466 2.753 -4.341 1.00 92.00 366 MET A CA 1
ATOM 2977 C C . MET A 1 366 ? 1.677 2.433 -3.067 1.00 92.00 366 MET A C 1
ATOM 2979 O O . MET A 1 366 ? 2.283 2.164 -2.031 1.00 92.00 366 MET A O 1
ATOM 2983 N N . ASN A 1 367 ? 0.345 2.429 -3.130 1.00 86.44 367 ASN A N 1
ATOM 2984 C CA . ASN A 1 367 ? -0.519 2.089 -1.998 1.00 86.44 367 ASN A CA 1
ATOM 2985 C C . ASN A 1 367 ? -0.867 0.594 -1.920 1.00 86.44 367 ASN A C 1
ATOM 2987 O O . ASN A 1 367 ? -1.414 0.150 -0.910 1.00 86.44 367 ASN A O 1
ATOM 2991 N N . ASN A 1 368 ? -0.541 -0.202 -2.942 1.00 90.38 368 ASN A N 1
ATOM 2992 C CA . ASN A 1 368 ? -0.838 -1.627 -2.939 1.00 90.38 368 ASN A CA 1
ATOM 2993 C C . ASN A 1 368 ? 0.067 -2.383 -1.946 1.00 90.38 368 ASN A C 1
ATOM 2995 O O . ASN A 1 368 ? 1.297 -2.381 -2.061 1.00 90.38 368 ASN A O 1
ATOM 2999 N N . SER A 1 369 ? -0.540 -3.068 -0.974 1.00 85.94 369 SER A N 1
ATOM 3000 C CA . SER A 1 369 ? 0.191 -3.760 0.095 1.00 85.94 369 SER A CA 1
ATOM 3001 C C . SER A 1 369 ? 1.051 -4.914 -0.413 1.00 85.94 369 SER A C 1
ATOM 3003 O O . SER A 1 369 ? 2.185 -5.071 0.033 1.00 85.94 369 SER A O 1
ATOM 3005 N N . LEU A 1 370 ? 0.571 -5.684 -1.391 1.00 89.31 370 LEU A N 1
ATOM 3006 C CA . LEU A 1 370 ? 1.315 -6.815 -1.946 1.00 89.31 370 LEU A CA 1
ATOM 3007 C C . LEU A 1 370 ? 2.547 -6.349 -2.726 1.00 89.31 370 LEU A C 1
ATOM 3009 O O . LEU A 1 370 ? 3.601 -6.988 -2.642 1.00 89.31 370 LEU A O 1
ATOM 3013 N N . VAL A 1 371 ? 2.434 -5.240 -3.464 1.00 95.31 371 VAL A N 1
ATOM 3014 C CA . VAL A 1 371 ? 3.572 -4.608 -4.148 1.00 95.31 371 VAL A CA 1
ATOM 3015 C C . VAL A 1 371 ? 4.611 -4.150 -3.125 1.00 95.31 371 VAL A C 1
ATOM 3017 O O . VAL A 1 371 ? 5.781 -4.496 -3.268 1.00 95.31 371 VAL A O 1
ATOM 3020 N N . ASN A 1 372 ? 4.192 -3.453 -2.063 1.00 93.75 372 ASN A N 1
ATOM 3021 C CA . ASN A 1 372 ? 5.094 -2.985 -1.006 1.00 93.75 372 ASN A CA 1
ATOM 3022 C C . ASN A 1 372 ? 5.791 -4.138 -0.271 1.00 93.75 372 ASN A C 1
ATOM 3024 O O . ASN A 1 372 ? 7.000 -4.082 -0.065 1.00 93.75 372 ASN A O 1
ATOM 3028 N N . ILE A 1 373 ? 5.057 -5.195 0.091 1.00 89.44 373 ILE A N 1
ATOM 3029 C CA . ILE A 1 373 ? 5.628 -6.399 0.713 1.00 89.44 373 ILE A CA 1
ATOM 3030 C C . ILE A 1 373 ? 6.669 -7.028 -0.212 1.00 89.44 373 ILE A C 1
ATOM 3032 O O . ILE A 1 373 ? 7.793 -7.261 0.213 1.00 89.44 373 ILE A O 1
ATOM 3036 N N . GLY A 1 374 ? 6.323 -7.224 -1.488 1.00 94.31 374 GLY A N 1
ATOM 3037 C CA . GLY A 1 374 ? 7.232 -7.839 -2.459 1.00 94.31 374 GLY A CA 1
ATOM 3038 C C . GLY A 1 374 ? 8.483 -7.009 -2.691 1.00 94.31 374 GLY A C 1
ATOM 3039 O O . GLY A 1 374 ? 9.575 -7.551 -2.780 1.00 94.31 374 GLY A O 1
ATOM 3040 N N . PHE A 1 375 ? 8.341 -5.686 -2.740 1.00 96.62 375 PHE A N 1
ATOM 3041 C CA . PHE A 1 375 ? 9.491 -4.806 -2.857 1.00 96.62 375 PHE A CA 1
ATOM 3042 C C . PHE A 1 375 ? 10.386 -4.870 -1.618 1.00 96.62 375 PHE A C 1
ATOM 3044 O O . PHE A 1 375 ? 11.597 -4.981 -1.757 1.00 96.62 375 PHE A O 1
ATOM 3051 N N . ASN A 1 376 ? 9.807 -4.853 -0.416 1.00 94.19 376 ASN A N 1
ATOM 3052 C CA . ASN A 1 376 ? 10.574 -4.922 0.827 1.00 94.19 376 ASN A CA 1
ATOM 3053 C C . ASN A 1 376 ? 11.322 -6.245 0.990 1.00 94.19 376 ASN A C 1
ATOM 3055 O O . ASN A 1 376 ? 12.456 -6.225 1.454 1.00 94.19 376 ASN A O 1
ATOM 3059 N N . GLU A 1 377 ? 10.738 -7.361 0.551 1.00 93.56 377 GLU A N 1
ATOM 3060 C CA . GLU A 1 377 ? 11.421 -8.660 0.483 1.00 93.56 377 GLU A CA 1
ATOM 3061 C C . GLU A 1 377 ? 12.667 -8.591 -0.422 1.00 93.56 377 GLU A C 1
ATOM 3063 O O . GLU A 1 377 ? 13.725 -9.101 -0.054 1.00 93.56 377 GLU A O 1
ATOM 3068 N N . LEU A 1 378 ? 12.583 -7.896 -1.565 1.00 95.38 378 LEU A N 1
ATOM 3069 C CA . LEU A 1 378 ? 13.709 -7.735 -2.497 1.00 95.38 378 LEU A CA 1
ATOM 3070 C C . LEU A 1 378 ? 14.864 -6.905 -1.939 1.00 95.38 378 LEU A C 1
ATOM 3072 O O . LEU A 1 378 ? 16.015 -7.135 -2.303 1.00 95.38 378 LEU A O 1
ATOM 3076 N N . VAL A 1 379 ? 14.564 -5.920 -1.094 1.00 95.75 379 VAL A N 1
ATOM 3077 C CA . VAL A 1 379 ? 15.551 -4.963 -0.566 1.00 95.75 379 VAL A CA 1
ATOM 3078 C C . VAL A 1 379 ? 15.765 -5.116 0.941 1.00 95.75 379 VAL A C 1
ATOM 3080 O O . VAL A 1 379 ? 16.246 -4.191 1.594 1.00 95.75 379 VAL A O 1
ATOM 3083 N N . GLN A 1 380 ? 15.424 -6.283 1.500 1.00 92.69 380 GLN A N 1
ATOM 3084 C CA . GLN A 1 380 ? 15.445 -6.546 2.945 1.00 92.69 380 GLN A CA 1
ATOM 3085 C C . GLN A 1 380 ? 16.828 -6.383 3.588 1.00 92.69 380 GLN A C 1
ATOM 3087 O O . GLN A 1 380 ? 16.921 -6.112 4.777 1.00 92.69 380 GLN A O 1
ATOM 3092 N N . SER A 1 381 ? 17.906 -6.537 2.813 1.00 92.12 381 SER A N 1
ATOM 3093 C CA . SER A 1 381 ? 19.286 -6.400 3.293 1.00 92.12 381 SER A CA 1
ATOM 3094 C C . SER A 1 381 ? 19.729 -4.950 3.508 1.00 92.12 381 SER A C 1
ATOM 3096 O O . SER A 1 381 ? 20.876 -4.718 3.878 1.00 92.12 381 SER A O 1
ATOM 3098 N N . TYR A 1 382 ? 18.865 -3.976 3.225 1.00 91.56 382 TYR A N 1
ATOM 3099 C CA . TYR A 1 382 ? 19.162 -2.55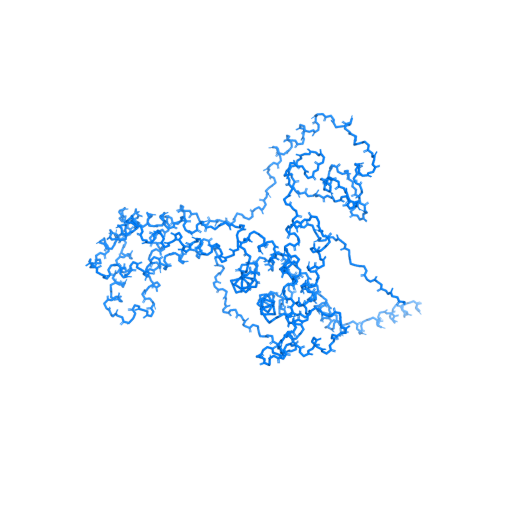3 3.341 1.00 91.56 382 TYR A CA 1
ATOM 3100 C C . TYR A 1 382 ? 18.224 -1.930 4.376 1.00 91.56 382 TYR A C 1
ATOM 3102 O O . TYR A 1 382 ? 17.020 -2.130 4.297 1.00 91.56 382 TYR A O 1
ATOM 3110 N N . ASP A 1 383 ? 18.735 -1.133 5.314 1.00 88.94 383 ASP A N 1
ATOM 3111 C CA . ASP A 1 383 ? 17.909 -0.587 6.410 1.00 88.94 383 ASP A CA 1
ATOM 3112 C C . ASP A 1 383 ? 17.325 0.806 6.116 1.00 88.94 383 ASP A C 1
ATOM 3114 O O . ASP A 1 383 ? 16.428 1.279 6.806 1.00 88.94 383 ASP A O 1
ATOM 3118 N N . ASN A 1 384 ? 17.799 1.488 5.070 1.00 90.25 384 ASN A N 1
ATOM 3119 C CA . ASN A 1 384 ? 17.381 2.859 4.779 1.00 90.25 384 ASN A CA 1
ATOM 3120 C C . ASN A 1 384 ? 16.027 2.908 4.042 1.00 90.25 384 ASN A C 1
ATOM 3122 O O . ASN A 1 384 ? 15.964 2.774 2.819 1.00 90.25 384 ASN A O 1
ATOM 3126 N N . ASP A 1 385 ? 14.942 3.163 4.773 1.00 87.06 385 ASP A N 1
ATOM 3127 C CA . ASP A 1 385 ? 13.584 3.232 4.214 1.00 87.06 385 ASP A CA 1
ATOM 3128 C C . ASP A 1 385 ? 13.370 4.357 3.194 1.00 87.06 385 ASP A C 1
ATOM 3130 O O . ASP A 1 385 ? 12.610 4.183 2.239 1.00 87.06 385 ASP A O 1
ATOM 3134 N N . GLN A 1 386 ? 14.050 5.495 3.348 1.00 86.38 386 GLN A N 1
ATOM 3135 C CA . GLN A 1 386 ? 13.966 6.594 2.385 1.00 86.38 386 GLN A CA 1
ATOM 3136 C C . GLN A 1 386 ? 14.580 6.184 1.042 1.00 86.38 386 GLN A C 1
ATOM 3138 O O . GLN A 1 386 ? 13.993 6.434 -0.012 1.00 86.38 386 GLN A O 1
ATOM 3143 N N . LEU A 1 387 ? 15.729 5.504 1.074 1.00 90.25 387 LEU A N 1
ATOM 3144 C CA . LEU A 1 387 ? 16.367 4.941 -0.114 1.00 90.25 387 LEU A CA 1
ATOM 3145 C C . LEU A 1 387 ? 15.454 3.918 -0.797 1.00 90.25 387 LEU A C 1
ATOM 3147 O O . LEU A 1 387 ? 15.258 3.990 -2.012 1.00 90.25 387 LEU A O 1
ATOM 3151 N N . LYS A 1 388 ? 14.862 2.998 -0.025 1.00 93.00 388 LYS A N 1
ATOM 3152 C CA . LYS A 1 388 ? 13.914 2.012 -0.559 1.00 93.00 388 LYS A CA 1
ATOM 3153 C C . LYS A 1 388 ? 12.716 2.692 -1.218 1.00 93.00 388 LYS A C 1
ATOM 3155 O O . LYS A 1 388 ? 12.337 2.306 -2.319 1.00 93.00 388 LYS A O 1
ATOM 3160 N N . LEU A 1 389 ? 12.147 3.724 -0.589 1.00 89.12 389 LEU A N 1
ATOM 3161 C CA . LEU A 1 389 ? 11.024 4.469 -1.156 1.00 89.12 389 LEU A CA 1
ATOM 3162 C C . LEU A 1 389 ? 11.409 5.159 -2.471 1.00 89.12 389 LEU A C 1
ATOM 3164 O O . LEU A 1 389 ? 10.677 5.046 -3.451 1.00 89.12 389 LEU A O 1
ATOM 3168 N N . ILE A 1 390 ? 12.568 5.826 -2.520 1.00 89.75 390 ILE A N 1
ATOM 3169 C CA . ILE A 1 390 ? 13.092 6.444 -3.749 1.00 89.75 390 ILE A CA 1
ATOM 3170 C C . ILE A 1 390 ? 13.226 5.397 -4.856 1.00 89.75 390 ILE A C 1
ATOM 3172 O O . ILE A 1 390 ? 12.800 5.629 -5.991 1.00 89.75 390 ILE A O 1
ATOM 3176 N N . LEU A 1 391 ? 13.804 4.241 -4.530 1.00 95.06 391 LEU A N 1
ATOM 3177 C CA . LEU A 1 391 ? 14.006 3.167 -5.487 1.00 95.06 391 LEU A CA 1
ATOM 3178 C C . LEU A 1 391 ? 12.666 2.614 -5.994 1.00 95.06 391 LEU A C 1
ATOM 3180 O O . LEU A 1 391 ? 12.487 2.503 -7.208 1.00 95.06 391 LEU A O 1
ATOM 3184 N N . LEU A 1 392 ? 11.705 2.356 -5.099 1.00 96.31 392 LEU A N 1
ATOM 3185 C CA . LEU A 1 392 ? 10.354 1.923 -5.458 1.00 96.31 392 LEU A CA 1
ATOM 3186 C C . LEU A 1 392 ? 9.676 2.932 -6.392 1.00 96.31 392 LEU A C 1
ATOM 3188 O O . LEU A 1 392 ? 9.187 2.535 -7.447 1.00 96.31 392 LEU A O 1
ATOM 3192 N N . CYS A 1 393 ? 9.720 4.231 -6.078 1.00 94.88 393 CYS A N 1
ATOM 3193 C CA . CYS A 1 393 ? 9.167 5.280 -6.940 1.00 94.88 393 CYS A CA 1
ATOM 3194 C C . CYS A 1 393 ? 9.763 5.233 -8.358 1.00 94.88 393 CYS A C 1
ATOM 3196 O O . CYS A 1 393 ? 9.029 5.334 -9.342 1.00 94.88 393 CYS A O 1
ATOM 3198 N N . LYS A 1 394 ? 11.082 5.026 -8.493 1.00 96.81 394 LYS A N 1
ATOM 3199 C CA . LYS A 1 394 ? 11.734 4.906 -9.810 1.00 96.81 394 LYS A CA 1
ATOM 3200 C C . LYS A 1 394 ? 11.314 3.636 -10.558 1.00 96.81 394 LYS A C 1
ATOM 3202 O O . LYS A 1 394 ? 11.128 3.695 -11.774 1.00 96.81 394 LYS A O 1
ATOM 3207 N N . PHE A 1 395 ? 11.124 2.512 -9.863 1.00 98.06 395 PHE A N 1
ATOM 3208 C CA . PHE A 1 395 ? 10.563 1.291 -10.456 1.00 98.06 395 PHE A CA 1
ATOM 3209 C C . PHE A 1 395 ? 9.131 1.496 -10.948 1.00 98.06 395 PHE A C 1
ATOM 3211 O O . PHE A 1 395 ? 8.830 1.166 -12.095 1.00 98.06 395 PHE A O 1
ATOM 3218 N N . VAL A 1 396 ? 8.275 2.078 -10.108 1.00 97.75 396 VAL A N 1
ATOM 3219 C CA . VAL A 1 396 ? 6.864 2.344 -10.407 1.00 97.75 396 VAL A CA 1
ATOM 3220 C C . VAL A 1 396 ? 6.719 3.275 -11.604 1.00 97.75 396 VAL A C 1
ATOM 3222 O O . VAL A 1 396 ? 6.035 2.918 -12.562 1.00 97.75 396 VAL A O 1
ATOM 3225 N N . SER A 1 397 ? 7.422 4.408 -11.605 1.00 96.19 397 SER A N 1
ATOM 3226 C CA . SER A 1 397 ? 7.335 5.374 -12.703 1.00 96.19 397 SER A CA 1
ATOM 3227 C C . SER A 1 397 ? 7.836 4.773 -14.023 1.00 96.19 397 SER A C 1
ATOM 3229 O O . SER A 1 397 ? 7.133 4.801 -15.033 1.00 96.19 397 SER A O 1
ATOM 3231 N N . CYS A 1 398 ? 8.993 4.093 -14.002 1.00 97.88 398 CYS A N 1
ATOM 3232 C CA . CYS A 1 398 ? 9.545 3.430 -15.187 1.00 97.88 398 CYS A CA 1
ATOM 3233 C C . CYS A 1 398 ? 8.615 2.335 -15.740 1.00 97.88 398 CYS A C 1
ATOM 3235 O O . CYS A 1 398 ? 8.481 2.186 -16.958 1.00 97.88 398 CYS A O 1
ATOM 3237 N N . TRP A 1 399 ? 7.962 1.573 -14.854 1.00 98.19 399 TRP A N 1
ATOM 3238 C CA . TRP A 1 399 ? 6.981 0.562 -15.238 1.00 98.19 399 TRP A CA 1
ATOM 3239 C C . TRP A 1 399 ? 5.754 1.189 -15.897 1.00 98.19 399 TRP A C 1
ATOM 3241 O O . TRP A 1 399 ? 5.366 0.775 -16.990 1.00 98.19 399 TRP A O 1
ATOM 3251 N N . ILE A 1 400 ? 5.165 2.205 -15.265 1.00 96.75 400 ILE A N 1
ATOM 3252 C CA . ILE A 1 400 ? 3.953 2.864 -15.758 1.00 96.75 400 ILE A CA 1
ATOM 3253 C C . ILE A 1 400 ? 4.199 3.519 -17.112 1.00 96.75 400 ILE A C 1
ATOM 3255 O O . ILE A 1 400 ? 3.394 3.314 -18.017 1.00 96.75 400 ILE A O 1
ATOM 3259 N N . ASP A 1 401 ? 5.330 4.198 -17.305 1.00 95.88 401 ASP A N 1
ATOM 3260 C CA . ASP A 1 401 ? 5.678 4.793 -18.600 1.00 95.88 401 ASP A CA 1
ATOM 3261 C C . ASP A 1 401 ? 5.724 3.741 -19.707 1.00 95.88 401 ASP A C 1
ATOM 3263 O O . ASP A 1 401 ? 5.191 3.936 -20.803 1.00 95.88 401 ASP A O 1
ATOM 3267 N N . LEU A 1 402 ? 6.327 2.585 -19.426 1.00 96.94 402 LEU A N 1
ATOM 3268 C CA . LEU A 1 402 ? 6.388 1.487 -20.382 1.00 96.94 402 LEU A CA 1
ATOM 3269 C C . LEU A 1 402 ? 4.985 0.948 -20.693 1.00 96.94 402 LEU A C 1
ATOM 3271 O O . LEU A 1 402 ? 4.646 0.751 -21.866 1.00 96.94 402 LEU A O 1
ATOM 3275 N N . ARG A 1 403 ? 4.154 0.727 -19.667 1.00 95.56 403 ARG A N 1
ATOM 3276 C CA . ARG A 1 403 ? 2.807 0.159 -19.827 1.00 95.56 403 ARG A CA 1
ATOM 3277 C C . ARG A 1 403 ? 1.840 1.125 -20.501 1.00 95.56 403 ARG A C 1
ATOM 3279 O O . ARG A 1 403 ? 1.164 0.709 -21.438 1.00 95.56 403 ARG A O 1
ATOM 3286 N N . MET A 1 404 ? 1.817 2.400 -20.119 1.00 93.62 404 MET A N 1
ATOM 3287 C CA . MET A 1 404 ? 0.966 3.419 -20.744 1.00 93.62 404 MET A CA 1
ATOM 3288 C C . MET A 1 404 ? 1.310 3.616 -22.222 1.00 93.62 404 MET A C 1
ATOM 3290 O O . MET A 1 404 ? 0.410 3.691 -23.061 1.00 93.62 404 MET A O 1
ATOM 3294 N N . ASN A 1 405 ? 2.600 3.626 -22.571 1.00 93.88 405 ASN A N 1
ATOM 3295 C CA . ASN A 1 405 ? 3.033 3.719 -23.965 1.00 93.88 405 ASN A CA 1
ATOM 3296 C C . ASN A 1 405 ? 2.636 2.480 -24.779 1.00 93.88 405 ASN A C 1
ATOM 3298 O O . ASN A 1 405 ? 2.138 2.603 -25.903 1.00 93.88 405 ASN A O 1
ATOM 3302 N N . ALA A 1 406 ? 2.831 1.280 -24.224 1.00 93.88 406 ALA A N 1
ATOM 3303 C CA . ALA A 1 406 ? 2.424 0.035 -24.873 1.00 93.88 406 ALA A CA 1
ATOM 3304 C C . ALA A 1 406 ? 0.899 -0.033 -25.063 1.00 93.88 406 ALA A C 1
ATOM 3306 O O . ALA A 1 406 ? 0.429 -0.339 -26.161 1.00 93.88 406 ALA A O 1
ATOM 3307 N N . PHE A 1 407 ? 0.137 0.321 -24.026 1.00 92.50 407 PHE A N 1
ATOM 3308 C CA . PHE A 1 407 ? -1.322 0.367 -24.049 1.00 92.50 407 PHE A CA 1
ATOM 3309 C C . PHE A 1 407 ? -1.833 1.370 -25.083 1.00 92.50 407 PHE A C 1
ATOM 3311 O O . PHE A 1 407 ? -2.639 1.012 -25.935 1.00 92.50 407 PHE A O 1
ATOM 3318 N N . SER A 1 408 ? -1.297 2.592 -25.099 1.00 90.94 408 SER A N 1
ATOM 3319 C CA . SER A 1 408 ? -1.678 3.624 -26.072 1.00 90.94 408 SER A CA 1
ATOM 3320 C C . SER A 1 408 ? -1.456 3.155 -27.512 1.00 90.94 408 SER A C 1
ATOM 3322 O O . SER A 1 408 ? -2.327 3.321 -28.369 1.00 90.94 408 SER A O 1
ATOM 3324 N N . LYS A 1 409 ? -0.319 2.501 -27.794 1.00 92.00 409 LYS A N 1
ATOM 3325 C CA . LYS A 1 409 ? -0.037 1.922 -29.119 1.00 92.00 409 LYS A CA 1
ATOM 3326 C C . LYS A 1 409 ? -1.034 0.817 -29.482 1.00 92.00 409 LYS A C 1
ATOM 3328 O O . LYS A 1 409 ? -1.574 0.835 -30.592 1.00 92.00 409 LYS A O 1
ATOM 3333 N N . ALA A 1 410 ? -1.301 -0.111 -28.563 1.00 90.69 410 ALA A N 1
ATOM 3334 C CA . ALA A 1 410 ? -2.248 -1.206 -28.768 1.00 90.69 410 ALA A CA 1
ATOM 3335 C C . ALA A 1 410 ? -3.683 -0.692 -28.985 1.00 90.69 410 ALA A C 1
ATOM 3337 O O . ALA A 1 410 ? -4.351 -1.095 -29.940 1.00 90.69 410 ALA A O 1
ATOM 3338 N N . TYR A 1 411 ? -4.119 0.274 -28.176 1.00 88.44 411 TYR A N 1
ATOM 3339 C CA . TYR A 1 411 ? -5.420 0.926 -28.284 1.00 88.44 411 TYR A CA 1
ATOM 3340 C C . TYR A 1 411 ? -5.595 1.625 -29.636 1.00 88.44 411 TYR A C 1
ATOM 3342 O O . TYR A 1 411 ? -6.582 1.402 -30.343 1.00 88.44 411 TYR A O 1
ATOM 3350 N N . MET A 1 412 ? -4.602 2.415 -30.058 1.00 88.19 412 MET A N 1
ATOM 3351 C CA . MET A 1 412 ? -4.627 3.085 -31.360 1.00 88.19 412 MET A CA 1
ATOM 3352 C C . MET A 1 412 ? -4.653 2.083 -32.518 1.00 88.19 412 MET A C 1
ATOM 3354 O O . MET A 1 412 ? -5.342 2.311 -33.516 1.00 88.19 412 MET A O 1
ATOM 3358 N N . TYR A 1 413 ? -3.942 0.959 -32.395 1.00 89.06 413 TYR A N 1
ATOM 3359 C CA . TYR A 1 413 ? -3.985 -0.119 -33.380 1.00 89.06 413 TYR A CA 1
ATOM 3360 C C . TYR A 1 413 ? -5.372 -0.781 -33.450 1.00 89.06 413 TYR A C 1
ATOM 3362 O O . TYR A 1 413 ? -5.921 -0.937 -34.544 1.00 89.06 413 TYR A O 1
ATOM 3370 N N . SER A 1 414 ? -5.983 -1.085 -32.300 1.00 87.38 414 SER A N 1
ATOM 3371 C CA . SER A 1 414 ? -7.348 -1.622 -32.192 1.00 87.38 414 SER A CA 1
ATOM 3372 C C . SER A 1 414 ? -8.382 -0.685 -32.830 1.00 87.38 414 SER A C 1
ATOM 3374 O O . SER A 1 414 ? -9.149 -1.095 -33.707 1.00 87.38 414 SER A O 1
ATOM 3376 N N . LYS A 1 415 ? -8.336 0.616 -32.507 1.00 86.12 415 LYS A N 1
ATOM 3377 C CA . LYS A 1 415 ? -9.213 1.630 -33.117 1.00 86.12 415 LYS A CA 1
ATOM 3378 C C . LYS A 1 415 ? -9.021 1.734 -34.629 1.00 86.12 415 LYS A C 1
ATOM 3380 O O . LYS A 1 415 ? -10.010 1.780 -35.362 1.00 86.12 415 LYS A O 1
ATOM 3385 N N . LYS A 1 416 ? -7.776 1.727 -35.124 1.00 87.62 416 LYS A N 1
ATOM 3386 C CA . LYS A 1 416 ? -7.489 1.719 -36.571 1.00 87.62 416 LYS A CA 1
ATOM 3387 C C . LYS A 1 416 ? -8.071 0.481 -37.250 1.00 87.62 416 LYS A C 1
ATOM 3389 O O . LYS A 1 416 ? -8.658 0.612 -38.323 1.00 87.62 416 LYS A O 1
ATOM 3394 N N . ARG A 1 417 ? -7.956 -0.698 -36.632 1.00 86.19 417 ARG A N 1
ATOM 3395 C CA . ARG A 1 417 ? -8.514 -1.951 -37.157 1.00 86.19 417 ARG A CA 1
ATOM 3396 C C . ARG A 1 417 ? -10.040 -1.890 -37.235 1.00 86.19 417 ARG A C 1
ATOM 3398 O O . ARG A 1 417 ? -10.584 -2.152 -38.307 1.00 86.19 417 ARG A O 1
ATOM 3405 N N . ASN A 1 418 ? -10.710 -1.434 -36.179 1.00 86.12 418 ASN A N 1
ATOM 3406 C CA . ASN A 1 418 ? -12.171 -1.307 -36.148 1.00 86.12 418 ASN A CA 1
ATOM 3407 C C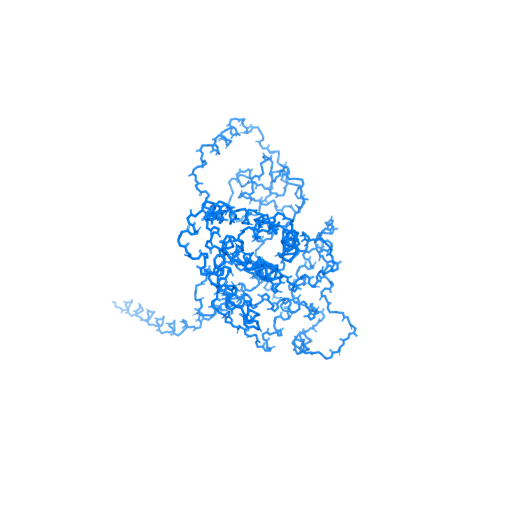 . ASN A 1 418 ? -12.681 -0.277 -37.173 1.00 86.12 418 ASN A C 1
ATOM 3409 O O . ASN A 1 418 ? -13.614 -0.556 -37.926 1.00 86.12 418 ASN A O 1
ATOM 3413 N N . ASN A 1 419 ? -11.993 0.862 -37.309 1.00 82.88 419 ASN A N 1
ATOM 3414 C CA . ASN A 1 419 ? -12.356 1.921 -38.257 1.00 82.88 419 ASN A CA 1
ATOM 3415 C C . ASN A 1 419 ? -11.947 1.627 -39.714 1.00 82.88 419 ASN A C 1
ATOM 3417 O O . ASN A 1 419 ? -12.447 2.263 -40.644 1.00 82.88 419 ASN A O 1
ATOM 3421 N N . SER A 1 420 ? -11.047 0.671 -39.961 1.00 70.88 420 SER A N 1
ATOM 3422 C CA . SER A 1 420 ? -10.612 0.323 -41.324 1.00 70.88 420 SER A CA 1
ATOM 3423 C C . SER A 1 420 ? -11.733 -0.287 -42.179 1.00 70.88 420 SER A C 1
ATOM 3425 O O . SER A 1 420 ? -11.705 -0.157 -43.406 1.00 70.88 420 SER A O 1
ATOM 3427 N N . SER A 1 421 ? -12.762 -0.850 -41.535 1.00 61.22 421 SER A N 1
ATOM 3428 C CA . SER A 1 421 ? -14.010 -1.284 -42.177 1.00 61.22 421 SER A CA 1
ATOM 3429 C C . SER A 1 421 ? -14.863 -0.106 -42.690 1.00 61.22 421 SER A C 1
ATOM 3431 O O . SER A 1 421 ? -15.535 -0.238 -43.713 1.00 61.22 421 SER A O 1
ATOM 3433 N N . LEU A 1 422 ? -14.759 1.072 -42.061 1.00 55.66 422 LEU A N 1
ATOM 3434 C CA . LEU A 1 422 ? -15.466 2.307 -42.435 1.00 55.66 422 LEU A CA 1
ATOM 3435 C C . LEU A 1 422 ? -14.716 3.131 -43.502 1.00 55.66 422 LEU A C 1
ATOM 3437 O O . LEU A 1 422 ? -15.331 3.831 -44.300 1.00 55.66 422 LEU A O 1
ATOM 3441 N N . SER A 1 423 ? -13.384 3.030 -43.569 1.00 55.03 423 SER A N 1
ATOM 3442 C CA . SER A 1 423 ? -12.541 3.923 -44.390 1.00 55.03 423 SER A CA 1
ATOM 3443 C C . SER A 1 423 ? -12.384 3.511 -45.868 1.00 55.03 423 SER A C 1
ATOM 3445 O O . SER A 1 423 ? -12.060 4.344 -46.719 1.00 55.03 423 SER A O 1
ATOM 3447 N N . ARG A 1 424 ? -12.637 2.245 -46.238 1.00 54.75 424 ARG A N 1
ATOM 3448 C CA . ARG A 1 424 ? -12.386 1.771 -47.619 1.00 54.75 424 ARG A CA 1
ATOM 3449 C C . ARG A 1 424 ? -13.537 1.977 -48.614 1.00 54.75 424 ARG A C 1
ATOM 3451 O O . ARG A 1 424 ? -13.272 1.915 -49.814 1.00 54.75 424 ARG A O 1
ATOM 3458 N N . LYS A 1 425 ? -14.773 2.265 -48.180 1.00 53.06 425 LYS A N 1
ATOM 3459 C CA . LYS A 1 425 ? -15.921 2.419 -49.105 1.00 53.06 425 LYS A CA 1
ATOM 3460 C C . LYS A 1 425 ? -16.212 3.857 -49.567 1.00 53.06 425 LYS A C 1
ATOM 3462 O O . LYS A 1 425 ? -16.694 4.019 -50.680 1.00 53.06 425 LYS A O 1
ATOM 3467 N N . THR A 1 426 ? -15.844 4.905 -48.830 1.00 50.56 426 THR A N 1
ATOM 3468 C CA . THR A 1 426 ? -16.259 6.290 -49.167 1.00 50.56 426 THR A CA 1
ATOM 3469 C C . THR A 1 426 ? -15.228 7.114 -49.951 1.00 50.56 426 THR A C 1
ATOM 3471 O O . THR A 1 426 ? -15.607 7.983 -50.733 1.00 50.56 426 THR A O 1
ATOM 3474 N N . LYS A 1 427 ? -13.920 6.823 -49.860 1.00 50.94 427 LYS A N 1
ATOM 3475 C CA . LYS A 1 427 ? -12.893 7.628 -50.568 1.00 50.94 427 LYS A CA 1
ATOM 3476 C C . LYS A 1 427 ? -12.754 7.343 -52.071 1.00 50.94 427 LYS A C 1
ATOM 3478 O O . LYS A 1 427 ? -12.231 8.189 -52.792 1.00 50.94 427 LYS A O 1
ATOM 3483 N N . LYS A 1 428 ? -13.248 6.202 -52.575 1.00 53.09 428 LYS A N 1
ATOM 3484 C CA . LYS A 1 428 ? -13.307 5.927 -54.028 1.00 53.09 428 LYS A CA 1
ATOM 3485 C C . LYS A 1 428 ? -14.565 6.488 -54.715 1.00 53.09 428 LYS A C 1
ATOM 3487 O O . LYS A 1 428 ? -14.540 6.595 -55.939 1.00 53.09 428 LYS A O 1
ATOM 3492 N N . SER A 1 429 ? -15.607 6.876 -53.968 1.00 51.41 429 SER A N 1
ATOM 3493 C CA . SER A 1 429 ? -16.825 7.484 -54.538 1.00 51.41 429 SER A CA 1
ATOM 3494 C C . SER A 1 429 ? -16.663 8.990 -54.751 1.00 51.41 429 SER A C 1
ATOM 3496 O O . SER A 1 429 ? -16.821 9.460 -55.872 1.00 51.41 429 SER A O 1
ATOM 3498 N N . MET A 1 430 ? -16.183 9.734 -53.745 1.00 47.34 430 MET A N 1
ATOM 3499 C CA . MET A 1 430 ? -16.095 11.200 -53.866 1.00 47.34 430 MET A CA 1
ATOM 3500 C C . MET A 1 430 ? -15.101 11.683 -54.936 1.00 47.34 430 MET A C 1
ATOM 3502 O O . MET A 1 430 ? -15.367 12.664 -55.620 1.00 47.34 430 MET A O 1
ATOM 3506 N N . ARG A 1 431 ? -13.978 10.981 -55.168 1.00 54.50 431 ARG A N 1
ATOM 3507 C CA . ARG A 1 431 ? -13.058 11.333 -56.275 1.00 54.50 431 ARG A CA 1
ATOM 3508 C C . ARG A 1 431 ? -13.607 10.976 -57.663 1.00 54.50 431 ARG A C 1
ATOM 3510 O O . ARG A 1 431 ? -13.143 11.536 -58.650 1.00 54.50 431 ARG A O 1
ATOM 3517 N N . LYS A 1 432 ? -14.572 10.052 -57.764 1.00 56.66 432 LYS A N 1
ATOM 3518 C CA . LYS A 1 432 ? -15.263 9.756 -59.031 1.00 56.66 432 LYS A CA 1
ATOM 3519 C C . LYS A 1 432 ? -16.423 10.718 -59.295 1.00 56.66 432 LYS A C 1
ATOM 3521 O O . LYS A 1 432 ? -16.704 10.973 -60.460 1.00 56.66 432 LYS A O 1
ATOM 3526 N N . GLU A 1 433 ? -17.054 11.255 -58.256 1.00 55.97 433 GLU A N 1
ATOM 3527 C CA . GLU A 1 433 ? -18.126 12.252 -58.382 1.00 55.97 433 GLU A CA 1
ATOM 3528 C C . GLU A 1 433 ? -17.579 13.648 -58.710 1.00 55.97 433 GLU A C 1
ATOM 3530 O O . GLU A 1 433 ? -18.024 14.239 -59.689 1.00 55.97 433 GLU A O 1
ATOM 3535 N N . LEU A 1 434 ? -16.506 14.103 -58.051 1.00 53.25 434 LEU A N 1
ATOM 3536 C CA . LEU A 1 434 ? -15.840 15.376 -58.390 1.00 53.25 434 LEU A CA 1
ATOM 3537 C C . LEU A 1 434 ? -15.285 15.411 -59.828 1.00 53.25 434 LEU A C 1
ATOM 3539 O O . LEU A 1 434 ? -15.317 16.441 -60.496 1.00 53.25 434 LEU A O 1
ATOM 3543 N N . ASN A 1 435 ? -14.829 14.270 -60.354 1.00 56.41 435 ASN A N 1
ATOM 3544 C CA . ASN A 1 435 ? -14.382 14.169 -61.749 1.00 56.41 435 ASN A CA 1
ATOM 3545 C C . ASN A 1 435 ? -15.533 14.025 -62.763 1.00 56.41 435 ASN A C 1
ATOM 3547 O O . ASN A 1 435 ? -15.285 14.107 -63.967 1.00 56.41 435 ASN A O 1
ATOM 3551 N N . LYS A 1 436 ? -16.768 13.776 -62.308 1.00 57.12 436 LYS A N 1
ATOM 3552 C CA . LYS A 1 436 ? -17.967 13.806 -63.158 1.00 57.12 436 LYS A CA 1
ATOM 3553 C C . LYS A 1 436 ? -18.589 15.201 -63.217 1.00 57.12 436 LYS A C 1
ATOM 3555 O O . LYS A 1 436 ? -19.133 15.539 -64.261 1.00 57.12 436 LYS A O 1
ATOM 3560 N N . GLU A 1 437 ? -18.478 15.999 -62.157 1.00 52.34 437 GLU A N 1
ATOM 3561 C CA . GLU A 1 437 ? -18.940 17.395 -62.163 1.00 52.34 437 GLU A CA 1
ATOM 3562 C C . GLU A 1 437 ? -18.026 18.312 -62.981 1.00 52.34 437 GLU A C 1
ATOM 3564 O O . GLU A 1 437 ? -18.536 19.107 -63.752 1.00 52.34 437 GLU A O 1
ATOM 3569 N N . ASN A 1 438 ? -16.704 18.110 -62.970 1.00 51.81 438 ASN A N 1
ATOM 3570 C CA . ASN A 1 438 ? -15.774 18.862 -63.836 1.00 51.81 438 ASN A CA 1
ATOM 3571 C C . ASN A 1 438 ? -15.813 18.462 -65.331 1.00 51.81 438 ASN A C 1
ATOM 3573 O O . ASN A 1 438 ? -14.947 18.866 -66.107 1.00 51.81 438 ASN A O 1
ATOM 3577 N N . LYS A 1 439 ? -16.760 17.608 -65.735 1.00 52.78 439 LYS A N 1
ATOM 3578 C CA . LYS A 1 439 ? -16.986 17.194 -67.132 1.00 52.78 439 LYS A CA 1
ATOM 3579 C C . LYS A 1 439 ? -18.386 17.551 -67.649 1.00 52.78 439 LYS A C 1
ATOM 3581 O O . LYS A 1 439 ? -18.755 17.096 -68.731 1.00 52.78 439 LYS A O 1
ATOM 3586 N N . LYS A 1 440 ? -19.154 18.325 -66.886 1.00 45.34 440 LYS A N 1
ATOM 3587 C CA . LYS A 1 440 ? -20.300 19.092 -67.380 1.00 45.34 440 LYS A CA 1
ATOM 3588 C C . LYS A 1 440 ? -19.903 20.556 -67.424 1.00 45.34 440 LYS A C 1
ATOM 3590 O O . LYS A 1 440 ? -20.445 21.243 -68.311 1.00 45.34 440 LYS A O 1
#

pLDDT: mean 81.45, std 19.59, range [28.06, 98.31]

Foldseek 3Di:
DDDDDDDDPDPPDDDDDPDPQQALAPVRDSDPPQWDAALDPPDPSGIHRCVQQDPDDPDDHGHRCVRVVHDRPPVPPDPVVVVVVVVCCVVVVPPDPPPVPPVQCDLVNCLVCLLVLLLVLLVVVLVDPVCVVDVVLNVLSVLLNVLSPPPVLVPDPLLSVLSSVLSVLLVCLLPQADPLFAPVVRVCSSVVSLVVSLPDPSNLVSQVSSCVSSVRDDDPSSVVCSVRSSVSSSVSSNCSRVVPPPPPDPQPQDDDDLVRLLVLQQVLQVLLVVLLVVLVVCVVDVLSVVLNVLSLVQADDPPDPDDDPCVSSCVVVVVPDPVPGGGGDPLSSVLSVLLVRLVCSPLDPVPLDPPDDLVNSLVSCSPDPSNSVSLCVSVVVDDDRSSSSSSSSSSSSSSSVVVSVVSVVVSVVVVCVVCVVVPPPPPVVVVVVVVVVVVD